Protein AF-A0A1Z3HKE0-F1 (afdb_monomer_lite)

Structure (mmCIF, N/CA/C/O backbone):
data_AF-A0A1Z3HKE0-F1
#
_entry.id   AF-A0A1Z3HKE0-F1
#
loop_
_atom_site.group_PDB
_atom_site.id
_atom_site.type_symbol
_atom_site.label_atom_id
_atom_site.label_alt_id
_atom_site.label_comp_id
_atom_site.label_asym_id
_atom_site.label_entity_id
_atom_site.label_seq_id
_atom_site.pdbx_PDB_ins_code
_atom_site.Cartn_x
_atom_site.Cartn_y
_atom_site.Cartn_z
_atom_site.occupancy
_atom_site.B_iso_or_equiv
_atom_site.auth_seq_id
_atom_site.auth_comp_id
_atom_site.auth_asym_id
_atom_site.auth_atom_id
_atom_site.pdbx_PDB_model_num
ATOM 1 N N . MET A 1 1 ? 51.180 -22.989 -17.695 1.00 31.02 1 MET A N 1
ATOM 2 C CA . MET A 1 1 ? 50.132 -23.386 -16.734 1.00 31.02 1 MET A CA 1
ATOM 3 C C . MET A 1 1 ? 48.818 -22.876 -17.298 1.00 31.02 1 MET A C 1
ATOM 5 O O . MET A 1 1 ? 48.666 -21.674 -17.464 1.00 31.02 1 MET A O 1
ATOM 9 N N . LEU A 1 2 ? 47.999 -23.801 -17.792 1.00 24.09 2 LEU A N 1
ATOM 10 C CA . LEU A 1 2 ? 46.829 -23.549 -18.631 1.00 24.09 2 LEU A CA 1
ATOM 11 C C . LEU A 1 2 ? 45.756 -22.772 -17.859 1.00 24.09 2 LEU A C 1
ATOM 13 O O . LEU A 1 2 ? 45.210 -23.270 -16.879 1.00 24.09 2 LEU A O 1
ATOM 17 N N . ILE A 1 3 ? 45.449 -21.566 -18.330 1.00 25.61 3 ILE A N 1
ATOM 18 C CA . ILE A 1 3 ? 44.221 -20.849 -17.992 1.00 25.61 3 ILE A CA 1
ATOM 19 C C . ILE A 1 3 ? 43.108 -21.586 -18.731 1.00 25.61 3 ILE A C 1
ATOM 21 O O . ILE A 1 3 ? 43.072 -21.556 -19.958 1.00 25.61 3 ILE A O 1
ATOM 25 N N . ALA A 1 4 ? 42.259 -22.303 -17.998 1.00 23.56 4 ALA A N 1
ATOM 26 C CA . ALA A 1 4 ? 41.115 -23.006 -18.560 1.00 23.56 4 ALA A CA 1
ATOM 27 C C . ALA A 1 4 ? 40.155 -22.000 -19.228 1.00 23.56 4 ALA A C 1
ATOM 29 O O . ALA A 1 4 ? 39.580 -21.159 -18.532 1.00 23.56 4 ALA A O 1
ATOM 30 N N . PRO A 1 5 ? 39.950 -22.065 -20.555 1.00 30.67 5 PRO A N 1
ATOM 31 C CA . PRO A 1 5 ? 38.844 -21.393 -21.208 1.00 30.67 5 PRO A CA 1
ATOM 32 C C . PRO A 1 5 ? 37.608 -22.307 -21.141 1.00 30.67 5 PRO A C 1
ATOM 34 O O . PRO A 1 5 ? 37.733 -23.526 -21.102 1.00 30.67 5 PRO A O 1
ATOM 37 N N . HIS A 1 6 ? 36.412 -21.714 -21.186 1.00 30.88 6 HIS A N 1
ATOM 38 C CA . HIS A 1 6 ? 35.095 -22.377 -21.229 1.00 30.88 6 HIS A CA 1
ATOM 39 C C . HIS A 1 6 ? 34.419 -22.705 -19.884 1.00 30.88 6 HIS A C 1
ATOM 41 O O . HIS A 1 6 ? 34.191 -23.855 -19.533 1.00 30.88 6 HIS A O 1
ATOM 47 N N . ARG A 1 7 ? 33.864 -21.672 -19.242 1.00 31.91 7 ARG A N 1
ATOM 48 C CA . ARG A 1 7 ? 32.451 -21.733 -18.822 1.00 31.91 7 ARG A CA 1
ATOM 49 C C . ARG A 1 7 ? 31.618 -20.949 -19.839 1.00 31.91 7 ARG A C 1
ATOM 51 O O . ARG A 1 7 ? 31.180 -19.835 -19.585 1.00 31.91 7 ARG A O 1
ATOM 58 N N . ARG A 1 8 ? 31.503 -21.485 -21.060 1.00 34.47 8 ARG A N 1
ATOM 59 C CA . ARG A 1 8 ? 30.603 -20.946 -22.091 1.00 34.47 8 ARG A CA 1
ATOM 60 C C . ARG A 1 8 ? 29.191 -21.472 -21.822 1.00 34.47 8 ARG A C 1
ATOM 62 O O . ARG A 1 8 ? 29.002 -22.678 -21.788 1.00 34.47 8 ARG A O 1
ATOM 69 N N . CYS A 1 9 ? 28.231 -20.557 -21.691 1.00 39.75 9 CYS A N 1
ATOM 70 C CA . CYS A 1 9 ? 26.866 -20.695 -22.213 1.00 39.75 9 CYS A CA 1
ATOM 71 C C . CYS A 1 9 ? 26.098 -21.998 -21.871 1.00 39.75 9 CYS A C 1
ATOM 73 O O . CYS A 1 9 ? 25.492 -22.595 -22.750 1.00 39.75 9 CYS A O 1
ATOM 75 N N . ALA A 1 10 ? 26.111 -22.439 -20.608 1.00 40.78 10 ALA A N 1
ATOM 76 C CA . ALA A 1 10 ? 25.251 -23.537 -20.130 1.00 40.78 10 ALA A CA 1
ATOM 77 C C . ALA A 1 10 ? 23.983 -23.044 -19.394 1.00 40.78 10 ALA A C 1
ATOM 79 O O . ALA A 1 10 ? 23.158 -23.846 -18.975 1.00 40.78 10 ALA A O 1
ATOM 80 N N . MET A 1 11 ? 23.828 -21.728 -19.205 1.00 45.75 11 MET A N 1
ATOM 81 C CA . MET A 1 11 ? 22.743 -21.148 -18.395 1.00 45.75 11 MET A CA 1
ATOM 82 C C . MET A 1 11 ? 21.491 -20.790 -19.214 1.00 45.75 11 MET A C 1
ATOM 84 O O . MET A 1 11 ? 20.391 -20.784 -18.679 1.00 45.75 11 MET A O 1
ATOM 88 N N . THR A 1 12 ? 21.615 -20.576 -20.528 1.00 52.16 12 THR A N 1
ATOM 89 C CA . THR A 1 12 ? 20.482 -20.286 -21.433 1.00 52.16 12 THR A CA 1
ATOM 90 C C . THR A 1 12 ? 19.677 -21.524 -21.839 1.00 52.16 12 THR A C 1
ATOM 92 O O . THR A 1 12 ? 18.559 -21.391 -22.326 1.00 52.16 12 THR A O 1
ATOM 95 N N . THR A 1 13 ? 20.185 -22.737 -21.603 1.00 58.31 13 THR A N 1
ATOM 96 C CA . THR A 1 13 ? 19.503 -23.993 -21.967 1.00 58.31 13 THR A CA 1
ATOM 97 C C . THR A 1 13 ? 18.255 -24.300 -21.134 1.00 58.31 13 THR A C 1
ATOM 99 O O . THR A 1 13 ? 17.458 -25.135 -21.551 1.00 58.31 13 THR A O 1
ATOM 102 N N . GLN A 1 14 ? 18.064 -23.648 -19.981 1.00 59.56 14 GLN A N 1
ATOM 103 C CA . GLN A 1 14 ? 16.926 -23.914 -19.090 1.00 59.56 14 GLN A CA 1
ATOM 104 C C . GLN A 1 14 ? 15.623 -23.256 -19.568 1.00 59.56 14 GLN A C 1
ATOM 106 O O . GLN A 1 14 ? 14.586 -23.910 -19.600 1.00 59.56 14 GLN A O 1
ATOM 111 N N . LEU A 1 15 ? 15.675 -21.988 -19.995 1.00 61.53 15 LEU A N 1
ATOM 112 C CA . LEU A 1 15 ? 14.505 -21.264 -20.518 1.00 61.53 15 LEU A CA 1
ATOM 113 C C . LEU A 1 15 ? 14.230 -21.534 -21.992 1.00 61.53 15 LEU A C 1
ATOM 115 O O . LEU A 1 15 ? 13.098 -21.381 -22.452 1.00 61.53 15 LEU A O 1
ATOM 119 N N . GLN A 1 16 ? 15.264 -21.925 -22.733 1.00 65.81 16 GLN A N 1
ATOM 120 C CA . GLN A 1 16 ? 15.202 -22.131 -24.171 1.00 65.81 16 GLN A CA 1
ATOM 121 C C . GLN A 1 16 ? 13.961 -22.919 -24.642 1.00 65.81 16 GLN A C 1
ATOM 123 O O . GLN A 1 16 ? 13.309 -22.447 -25.564 1.00 65.81 16 GLN A O 1
ATOM 128 N N . PRO A 1 17 ? 13.582 -24.072 -24.072 1.00 62.88 17 PRO A N 1
ATOM 129 C CA . PRO A 1 17 ? 12.482 -24.899 -24.587 1.00 62.88 17 PRO A CA 1
ATOM 130 C C . PRO A 1 17 ? 11.121 -24.233 -24.394 1.00 62.88 17 PRO A C 1
ATOM 132 O O . PRO A 1 17 ? 10.280 -24.267 -25.289 1.00 62.88 17 PRO A O 1
ATOM 135 N N . ILE A 1 18 ? 10.949 -23.582 -23.240 1.00 64.12 18 ILE A N 1
ATOM 136 C CA . ILE A 1 18 ? 9.752 -22.829 -22.866 1.00 64.12 18 ILE A CA 1
ATOM 137 C C . ILE A 1 18 ? 9.591 -21.657 -23.830 1.00 64.12 18 ILE A C 1
ATOM 139 O O . ILE A 1 18 ? 8.572 -21.527 -24.501 1.00 64.12 18 ILE A O 1
ATOM 143 N N . LEU A 1 19 ? 10.643 -20.849 -23.972 1.00 67.00 19 LEU A N 1
ATOM 144 C CA . LEU A 1 19 ? 10.625 -19.675 -24.833 1.00 67.00 19 LEU A CA 1
ATOM 145 C C . LEU A 1 19 ? 10.541 -20.043 -26.316 1.00 67.00 19 LEU A C 1
ATOM 147 O O . LEU A 1 19 ? 9.820 -19.382 -27.042 1.00 67.00 19 LEU A O 1
ATOM 151 N N . THR A 1 20 ? 11.191 -21.117 -26.775 1.00 65.38 20 THR A N 1
ATOM 152 C CA . THR A 1 20 ? 11.090 -21.573 -28.178 1.00 65.38 20 THR A CA 1
ATOM 153 C C . THR A 1 20 ? 9.650 -21.906 -28.555 1.00 65.38 20 THR A C 1
ATOM 155 O O . THR A 1 20 ? 9.239 -21.651 -29.684 1.00 65.38 20 THR A O 1
ATOM 158 N N . ARG A 1 21 ? 8.885 -22.482 -27.621 1.00 63.38 21 ARG A N 1
ATOM 159 C CA . ARG A 1 21 ? 7.498 -22.876 -27.863 1.00 63.38 21 ARG A CA 1
ATOM 160 C C . ARG A 1 21 ? 6.508 -21.731 -27.647 1.00 63.38 21 ARG A C 1
ATOM 162 O O . ARG A 1 21 ? 5.595 -21.582 -28.452 1.00 63.38 21 ARG A O 1
ATOM 169 N N . LEU A 1 22 ? 6.698 -20.920 -26.604 1.00 59.00 22 LEU A N 1
ATOM 170 C CA . LEU A 1 22 ? 5.860 -19.745 -26.330 1.00 59.00 22 LEU A CA 1
ATOM 171 C C . LEU A 1 22 ? 6.023 -18.667 -27.404 1.00 59.00 22 LEU A C 1
ATOM 173 O O . LEU A 1 22 ? 5.050 -18.061 -27.844 1.00 59.00 22 LEU A O 1
ATOM 177 N N . LEU A 1 23 ? 7.255 -18.438 -27.848 1.00 60.69 23 LEU A N 1
ATOM 178 C CA . LEU A 1 23 ? 7.573 -17.469 -28.882 1.00 60.69 23 LEU A CA 1
ATOM 179 C C . LEU A 1 23 ? 7.402 -18.117 -30.252 1.00 60.69 23 LEU A C 1
ATOM 181 O O . LEU A 1 23 ? 8.405 -18.194 -30.941 1.00 60.69 23 LEU A O 1
ATOM 185 N N . GLN A 1 24 ? 6.212 -18.596 -30.656 1.00 56.53 24 GLN A N 1
ATOM 186 C CA . GLN A 1 24 ? 5.960 -19.048 -32.043 1.00 56.53 24 GLN A CA 1
ATOM 187 C C . GLN A 1 24 ? 6.751 -18.158 -33.013 1.00 56.53 24 GLN A C 1
ATOM 189 O O . GLN A 1 24 ? 6.438 -16.976 -33.116 1.00 56.53 24 GLN A O 1
ATOM 194 N N . THR A 1 25 ? 7.853 -18.678 -33.574 1.00 51.97 25 THR A N 1
ATOM 195 C CA . THR A 1 25 ? 9.092 -17.897 -33.787 1.00 51.97 25 THR A CA 1
ATOM 196 C C . THR A 1 25 ? 8.797 -16.524 -34.377 1.00 51.97 25 THR A C 1
ATOM 198 O O . THR A 1 25 ? 8.541 -16.449 -35.582 1.00 51.97 25 THR A O 1
ATOM 201 N N . PRO A 1 26 ? 8.797 -15.434 -33.580 1.00 52.50 26 PRO A N 1
ATOM 202 C CA . PRO A 1 26 ? 8.508 -14.137 -34.143 1.00 52.50 26 PRO A CA 1
ATOM 203 C C . PRO A 1 26 ? 9.667 -13.867 -35.100 1.00 52.50 26 PRO A C 1
ATOM 205 O O . PRO A 1 26 ? 10.833 -13.837 -34.696 1.00 52.50 26 PRO A O 1
ATOM 208 N N . GLN A 1 27 ? 9.371 -13.734 -36.392 1.00 61.69 27 GLN A N 1
ATOM 209 C CA . GLN A 1 27 ? 10.396 -13.468 -37.390 1.00 61.69 27 GLN A CA 1
ATOM 210 C C . GLN A 1 27 ? 10.777 -11.998 -37.315 1.00 61.69 27 GLN A C 1
ATOM 212 O O . GLN A 1 27 ? 9.933 -11.129 -37.526 1.00 61.69 27 GLN A O 1
ATOM 217 N N . LEU A 1 28 ? 12.034 -11.697 -36.981 1.00 61.72 28 LEU A N 1
ATOM 218 C CA . LEU A 1 28 ? 12.553 -10.347 -37.161 1.00 61.72 28 LEU A CA 1
ATOM 219 C C . LEU A 1 28 ? 12.385 -10.012 -38.644 1.00 61.72 28 LEU A C 1
ATOM 221 O O . LEU A 1 28 ? 12.807 -10.797 -39.503 1.00 61.72 28 LEU A O 1
ATOM 225 N N . SER A 1 29 ? 11.743 -8.879 -38.938 1.00 62.69 29 SER A N 1
ATOM 226 C CA . SER A 1 29 ? 11.529 -8.428 -40.314 1.00 62.69 29 SER A CA 1
ATOM 227 C C . SER A 1 29 ? 12.864 -8.382 -41.059 1.00 62.69 29 SER A C 1
ATOM 229 O O . SER A 1 29 ? 13.923 -8.182 -40.458 1.00 62.69 29 SER A O 1
ATOM 231 N N . THR A 1 30 ? 12.841 -8.615 -42.372 1.00 58.34 30 THR A N 1
ATOM 232 C CA . THR A 1 30 ? 14.040 -8.872 -43.187 1.00 58.34 30 THR A CA 1
ATOM 233 C C . THR A 1 30 ? 15.051 -7.728 -43.217 1.00 58.34 30 THR A C 1
ATOM 235 O O . THR A 1 30 ? 16.219 -8.004 -43.491 1.00 58.34 30 THR A O 1
ATOM 238 N N . ALA A 1 31 ? 14.690 -6.517 -42.788 1.00 54.72 31 ALA A N 1
ATOM 239 C CA . ALA A 1 31 ? 15.617 -5.413 -42.568 1.00 54.72 31 ALA A CA 1
ATOM 240 C C . ALA A 1 31 ? 15.466 -4.851 -41.140 1.00 54.72 31 ALA A C 1
ATOM 242 O O . ALA A 1 31 ? 14.364 -4.438 -40.779 1.00 54.72 31 ALA A O 1
ATOM 243 N N . PRO A 1 32 ? 16.542 -4.805 -40.329 1.00 52.41 32 PRO A N 1
ATOM 244 C CA . PRO A 1 32 ? 16.552 -4.048 -39.086 1.00 52.41 32 PRO A CA 1
ATOM 245 C C . PRO A 1 32 ? 16.603 -2.555 -39.430 1.00 52.41 32 PRO A C 1
ATOM 247 O O . PRO A 1 32 ? 17.659 -1.933 -39.410 1.00 52.41 32 PRO A O 1
ATOM 250 N N . ASP A 1 33 ? 15.471 -1.988 -39.832 1.00 60.75 33 ASP A N 1
ATOM 251 C CA . ASP A 1 33 ? 15.365 -0.551 -40.047 1.00 60.75 33 ASP A CA 1
ATOM 252 C C . ASP A 1 33 ? 14.976 0.110 -38.723 1.00 60.75 33 ASP A C 1
ATOM 254 O O . ASP A 1 33 ? 13.799 0.212 -38.371 1.00 60.75 33 ASP A O 1
ATOM 258 N N . LEU A 1 34 ? 15.991 0.537 -37.968 1.00 63.19 34 LEU A N 1
ATOM 259 C CA . LEU A 1 34 ? 15.812 1.354 -36.765 1.00 63.19 34 LEU A CA 1
ATOM 260 C C . LEU A 1 34 ? 15.188 2.731 -37.090 1.00 63.19 34 LEU A C 1
ATOM 262 O O . LEU A 1 34 ? 14.857 3.472 -36.175 1.00 63.19 34 LEU A O 1
ATOM 266 N N . GLY A 1 35 ? 14.997 3.085 -38.367 1.00 58.84 35 GLY A N 1
ATOM 267 C CA . GLY A 1 35 ? 14.377 4.336 -38.805 1.00 58.84 35 GLY A CA 1
ATOM 268 C C . GLY A 1 35 ? 12.843 4.364 -38.798 1.00 58.84 35 GLY A C 1
ATOM 269 O O . GLY A 1 35 ? 12.272 5.387 -39.167 1.00 58.84 35 GLY A O 1
ATOM 270 N N . LYS A 1 36 ? 12.150 3.282 -38.406 1.00 61.50 36 LYS A N 1
ATOM 271 C CA . LYS A 1 36 ? 10.672 3.208 -38.396 1.00 61.50 36 LYS A CA 1
ATOM 272 C C . LYS A 1 36 ? 10.090 3.096 -36.984 1.00 61.50 36 LYS A C 1
ATOM 274 O O . LYS A 1 36 ? 10.724 2.548 -36.089 1.00 61.50 36 LYS A O 1
ATOM 279 N N . GLU A 1 37 ? 8.820 3.488 -36.831 1.00 62.97 37 GLU A N 1
ATOM 280 C CA . GLU A 1 37 ? 7.996 3.362 -35.604 1.00 62.97 37 GLU A CA 1
ATOM 281 C C . GLU A 1 37 ? 7.963 1.942 -34.991 1.00 62.97 37 GLU A C 1
ATOM 283 O O . GLU A 1 37 ? 7.581 1.759 -33.841 1.00 62.97 37 GLU A O 1
ATOM 288 N N . GLN A 1 38 ? 8.398 0.920 -35.734 1.00 72.56 38 GLN A N 1
ATOM 289 C CA . GLN A 1 38 ? 8.433 -0.485 -35.309 1.00 72.56 38 GLN A CA 1
ATOM 290 C C . GLN A 1 38 ? 9.719 -0.881 -34.557 1.00 72.56 38 GLN A C 1
ATOM 292 O O . GLN A 1 38 ? 9.862 -2.038 -34.145 1.00 72.56 38 GLN A O 1
ATOM 297 N N . ALA A 1 39 ? 10.671 0.041 -34.376 1.00 80.81 39 ALA A N 1
ATOM 298 C CA . ALA A 1 39 ? 11.942 -0.241 -33.711 1.00 80.81 39 ALA A CA 1
ATOM 299 C C . ALA A 1 39 ? 11.781 -0.770 -32.265 1.00 80.81 39 ALA A C 1
ATOM 301 O O . ALA A 1 39 ? 12.409 -1.787 -31.961 1.00 80.81 39 ALA A O 1
ATOM 302 N N . PRO A 1 40 ? 10.905 -0.221 -31.393 1.00 85.44 40 PRO A N 1
ATOM 303 C CA . PRO A 1 40 ? 10.702 -0.772 -30.048 1.00 85.44 40 PRO A CA 1
ATOM 304 C C . PRO A 1 40 ? 10.207 -2.225 -30.057 1.00 85.44 40 PRO A C 1
ATOM 306 O O . PRO A 1 40 ? 10.726 -3.063 -29.322 1.00 85.44 40 PRO A O 1
ATOM 309 N N . ALA A 1 41 ? 9.262 -2.554 -30.943 1.00 84.50 41 ALA A N 1
ATOM 310 C CA . ALA A 1 41 ? 8.757 -3.918 -31.097 1.00 84.50 41 ALA A CA 1
ATOM 311 C C . ALA A 1 41 ? 9.862 -4.883 -31.561 1.00 84.50 41 ALA A C 1
ATOM 313 O O . ALA A 1 41 ? 9.985 -5.989 -31.035 1.00 84.50 41 ALA A O 1
ATOM 314 N N . SER A 1 42 ? 10.712 -4.434 -32.490 1.00 87.75 42 SER A N 1
ATOM 315 C CA . SER A 1 42 ? 11.848 -5.217 -32.993 1.00 87.75 42 SER A CA 1
ATOM 316 C C . SER A 1 42 ? 12.905 -5.465 -31.910 1.00 87.75 42 SER A C 1
ATOM 318 O O . SER A 1 42 ? 13.482 -6.550 -31.846 1.00 87.75 42 SER A O 1
ATOM 320 N N . LEU A 1 43 ? 13.145 -4.490 -31.025 1.00 90.56 43 LEU A N 1
ATOM 321 C CA . LEU A 1 43 ? 14.064 -4.637 -29.892 1.00 90.56 43 LEU A CA 1
ATOM 322 C C . LEU A 1 43 ? 13.504 -5.571 -28.816 1.00 90.56 43 LEU A C 1
ATOM 324 O O . LEU A 1 43 ? 14.238 -6.425 -28.320 1.00 90.56 43 LEU A O 1
ATOM 328 N N . ASN A 1 44 ? 12.203 -5.486 -28.524 1.00 90.31 44 ASN A N 1
ATOM 329 C CA . ASN A 1 44 ? 11.528 -6.433 -27.636 1.00 90.31 44 ASN A CA 1
ATOM 330 C C . ASN A 1 44 ? 11.626 -7.870 -28.172 1.00 90.31 44 ASN A C 1
ATOM 332 O O . ASN A 1 44 ? 11.950 -8.811 -27.452 1.00 90.31 44 ASN A O 1
ATOM 336 N N . GLN A 1 45 ? 11.414 -8.040 -29.474 1.00 87.69 45 GLN A N 1
ATOM 337 C CA . GLN A 1 45 ? 11.543 -9.327 -30.142 1.00 87.69 45 GLN A CA 1
ATOM 338 C C . GLN A 1 45 ? 12.981 -9.861 -30.110 1.00 87.69 45 GLN A C 1
ATOM 340 O O . GLN A 1 45 ? 13.197 -11.038 -29.818 1.00 87.69 45 GLN A O 1
ATOM 345 N N . ALA A 1 46 ? 13.973 -9.003 -30.366 1.00 90.88 46 ALA A N 1
ATOM 346 C CA . ALA A 1 46 ? 15.380 -9.368 -30.254 1.00 90.88 46 ALA A CA 1
ATOM 347 C C . ALA A 1 46 ? 15.736 -9.822 -28.833 1.00 90.88 46 ALA A C 1
ATOM 349 O O . ALA A 1 46 ? 16.390 -10.849 -28.661 1.00 90.88 46 ALA A O 1
ATOM 350 N N . PHE A 1 47 ? 15.256 -9.108 -27.815 1.00 92.12 47 PHE A N 1
ATOM 351 C CA . PHE A 1 47 ? 15.419 -9.485 -26.415 1.00 92.12 47 PHE A CA 1
ATOM 352 C C . PHE A 1 47 ? 14.870 -10.892 -26.123 1.00 92.12 47 PHE A C 1
ATOM 354 O O . PHE A 1 47 ? 15.586 -11.724 -25.566 1.00 92.12 47 PHE A O 1
ATOM 361 N N . LEU A 1 48 ? 13.651 -11.200 -26.575 1.00 88.19 48 LEU A N 1
ATOM 362 C CA . LEU A 1 48 ? 13.028 -12.517 -26.394 1.00 88.19 48 LEU A CA 1
ATOM 363 C C . LEU A 1 48 ? 13.796 -13.641 -27.116 1.00 88.19 48 LEU A C 1
ATOM 365 O O . LEU A 1 48 ? 14.016 -14.708 -26.540 1.00 88.19 48 LEU A O 1
ATOM 369 N N . ILE A 1 49 ? 14.273 -13.394 -28.342 1.00 86.75 49 ILE A N 1
ATOM 370 C CA . ILE A 1 49 ? 15.116 -14.343 -29.093 1.00 86.75 49 ILE A CA 1
ATOM 371 C C . ILE A 1 49 ? 16.429 -14.618 -28.345 1.00 86.75 49 ILE A C 1
ATOM 373 O O . ILE A 1 49 ? 16.875 -15.763 -28.271 1.00 86.75 49 ILE A O 1
ATOM 377 N N . LEU A 1 50 ? 17.054 -13.585 -27.773 1.00 90.75 50 LEU A N 1
ATOM 378 C CA . LEU A 1 50 ? 18.299 -13.736 -27.018 1.00 90.75 50 LEU A CA 1
ATOM 379 C C . LEU A 1 50 ? 18.097 -14.474 -25.694 1.00 90.75 50 LEU A C 1
ATOM 381 O O . LEU A 1 50 ? 18.947 -15.290 -25.332 1.00 90.75 50 LEU A O 1
ATOM 385 N N . LEU A 1 51 ? 16.974 -14.245 -25.007 1.00 86.06 51 LEU A N 1
ATOM 386 C CA . LEU A 1 51 ? 16.585 -15.025 -23.829 1.00 86.06 51 LEU A CA 1
ATOM 387 C C . LEU A 1 51 ? 16.394 -16.508 -24.160 1.00 86.06 51 LEU A C 1
ATOM 389 O O . LEU A 1 51 ? 16.804 -17.370 -23.384 1.00 86.06 51 LEU A O 1
ATOM 393 N N . ALA A 1 52 ? 15.829 -16.810 -25.331 1.00 80.19 52 ALA A N 1
ATOM 394 C CA . ALA A 1 52 ? 15.637 -18.176 -25.806 1.00 80.19 52 ALA A CA 1
ATOM 395 C C . ALA A 1 52 ? 16.949 -18.881 -26.215 1.00 80.19 52 ALA A C 1
ATOM 397 O O . ALA A 1 52 ? 16.947 -20.089 -26.444 1.00 80.19 52 ALA A O 1
ATOM 398 N N . GLY A 1 53 ? 18.077 -18.165 -26.264 1.00 82.56 53 GLY A N 1
ATOM 399 C CA . GLY A 1 53 ? 19.417 -18.744 -26.343 1.00 82.56 53 GLY A CA 1
ATOM 400 C C . GLY A 1 53 ? 19.980 -18.966 -27.758 1.00 82.56 53 GLY A C 1
ATOM 401 O O . GLY A 1 53 ? 19.296 -18.790 -28.766 1.00 82.56 53 GLY A O 1
ATOM 402 N N . PRO A 1 54 ? 21.264 -19.370 -27.855 1.00 86.00 54 PRO A N 1
ATOM 403 C CA . PRO A 1 54 ? 22.046 -19.362 -29.098 1.00 86.00 54 PRO A CA 1
ATOM 404 C C . PRO A 1 54 ? 21.595 -20.354 -30.173 1.00 86.00 54 PRO A C 1
ATOM 406 O O . PRO A 1 54 ? 22.068 -20.276 -31.302 1.00 86.00 54 PRO A O 1
ATOM 409 N N . GLN A 1 55 ? 20.708 -21.291 -29.840 1.00 80.69 55 GLN A N 1
ATOM 410 C CA . GLN A 1 55 ? 20.168 -22.257 -30.799 1.00 80.69 55 GLN A CA 1
ATOM 411 C C . GLN A 1 55 ? 19.012 -21.675 -31.632 1.00 80.69 55 GLN A C 1
ATOM 413 O O . GLN A 1 55 ? 18.576 -22.315 -32.586 1.00 80.69 55 GLN A O 1
ATOM 418 N N . GLN A 1 56 ? 18.521 -20.472 -31.304 1.00 81.69 56 GLN A N 1
ATOM 419 C CA . GLN A 1 56 ? 17.508 -19.803 -32.116 1.00 81.69 56 GLN A CA 1
ATOM 420 C C . GLN A 1 56 ? 18.068 -19.414 -33.492 1.00 81.69 56 GLN A C 1
ATOM 422 O O . GLN A 1 56 ? 19.130 -18.786 -33.551 1.00 81.69 56 GLN A O 1
ATOM 427 N N . PRO A 1 57 ? 17.334 -19.660 -34.598 1.00 84.81 57 PRO A N 1
ATOM 428 C CA . PRO A 1 57 ? 17.791 -19.316 -35.949 1.00 84.81 57 PRO A CA 1
ATOM 429 C C . PRO A 1 57 ? 18.186 -17.843 -36.124 1.00 84.81 57 PRO A C 1
ATOM 431 O O . PRO A 1 57 ? 19.046 -17.517 -36.936 1.00 84.81 57 PRO A O 1
ATOM 434 N N . GLN A 1 58 ? 17.564 -16.944 -35.355 1.00 88.19 58 GLN A N 1
ATOM 435 C CA . GLN A 1 58 ? 17.776 -15.499 -35.442 1.00 88.19 58 GLN A CA 1
ATOM 436 C C . GLN A 1 58 ? 18.654 -14.933 -34.316 1.00 88.19 58 GLN A C 1
ATOM 438 O O . GLN A 1 58 ? 18.745 -13.716 -34.184 1.00 88.19 58 GLN A O 1
ATOM 443 N N . PHE A 1 59 ? 19.322 -15.774 -33.517 1.00 89.25 59 PHE A N 1
ATOM 444 C CA . PHE A 1 59 ? 20.085 -15.323 -32.348 1.00 89.25 59 PHE A CA 1
ATOM 445 C C . PHE A 1 59 ? 21.157 -14.280 -32.688 1.00 89.25 59 PHE A C 1
ATOM 447 O O . PHE A 1 59 ? 21.200 -13.216 -32.076 1.00 89.25 59 PHE A O 1
ATOM 454 N N . THR A 1 60 ? 21.998 -14.554 -33.691 1.00 92.06 60 THR A N 1
ATOM 455 C CA . THR A 1 60 ? 23.052 -13.618 -34.121 1.00 92.06 60 THR A CA 1
ATOM 456 C C . THR A 1 60 ? 22.450 -12.296 -34.587 1.00 92.06 60 THR A C 1
ATOM 458 O O . THR A 1 60 ? 22.876 -11.239 -34.145 1.00 92.06 60 THR A O 1
ATOM 461 N N . ARG A 1 61 ? 21.376 -12.353 -35.380 1.00 90.00 61 ARG A N 1
ATOM 462 C CA . ARG A 1 61 ? 20.673 -11.163 -35.872 1.00 90.00 61 ARG A CA 1
ATOM 463 C C . ARG A 1 61 ? 20.069 -10.330 -34.739 1.00 90.00 61 ARG A C 1
ATOM 465 O O . ARG A 1 61 ? 20.163 -9.110 -34.766 1.00 90.00 61 ARG A O 1
ATOM 472 N N . ALA A 1 62 ? 19.442 -10.976 -33.760 1.00 91.50 62 ALA A N 1
ATOM 473 C CA . ALA A 1 62 ? 18.886 -10.312 -32.586 1.00 91.50 62 ALA A CA 1
ATOM 474 C C . ALA A 1 62 ? 19.984 -9.634 -31.752 1.00 91.50 62 ALA A C 1
ATOM 476 O O . ALA A 1 62 ? 19.810 -8.509 -31.283 1.00 91.50 62 ALA A O 1
ATOM 477 N N . LYS A 1 63 ? 21.137 -10.300 -31.615 1.00 93.12 63 LYS A N 1
ATOM 478 C CA . LYS A 1 63 ? 22.314 -9.750 -30.939 1.00 93.12 63 LYS A CA 1
ATOM 479 C C . LYS A 1 63 ? 22.832 -8.505 -31.653 1.00 93.12 63 LYS A C 1
ATOM 481 O O . LYS A 1 63 ? 23.058 -7.491 -30.999 1.00 93.12 63 LYS A O 1
ATOM 486 N N . ASP A 1 64 ? 22.983 -8.588 -32.971 1.00 92.25 64 ASP A N 1
ATOM 487 C CA . ASP A 1 64 ? 23.472 -7.485 -33.795 1.00 92.25 64 ASP A CA 1
ATOM 488 C C . ASP A 1 64 ? 22.494 -6.306 -33.758 1.00 92.25 64 ASP A C 1
ATOM 490 O O . ASP A 1 64 ? 22.919 -5.175 -33.566 1.00 92.25 64 ASP A O 1
ATOM 494 N N . LEU A 1 65 ? 21.181 -6.562 -33.818 1.00 91.38 65 LEU A N 1
ATOM 495 C CA . LEU A 1 65 ? 20.154 -5.522 -33.704 1.00 91.38 65 LEU A CA 1
ATOM 496 C C . LEU A 1 65 ? 20.239 -4.758 -32.373 1.00 91.38 65 LEU A C 1
ATOM 498 O O . LEU A 1 65 ? 20.207 -3.529 -32.385 1.00 91.38 65 LEU A O 1
ATOM 502 N N . LEU A 1 66 ? 20.375 -5.449 -31.234 1.00 92.06 66 LEU A N 1
ATOM 503 C CA . LEU A 1 66 ? 20.556 -4.766 -29.945 1.00 92.06 66 LEU A CA 1
ATOM 504 C C . LEU A 1 66 ? 21.880 -3.995 -29.878 1.00 92.06 66 LEU A C 1
ATOM 506 O O . LEU A 1 66 ? 21.910 -2.916 -29.293 1.00 92.06 66 LEU A O 1
ATOM 510 N N . ALA A 1 67 ? 22.959 -4.522 -30.464 1.00 92.00 67 ALA A N 1
ATOM 511 C CA . ALA A 1 67 ? 24.244 -3.825 -30.514 1.00 92.00 67 ALA A CA 1
ATOM 512 C C . ALA A 1 67 ? 24.159 -2.548 -31.368 1.00 92.00 67 ALA A C 1
ATOM 514 O O . ALA A 1 67 ? 24.540 -1.477 -30.909 1.00 92.00 67 ALA A O 1
ATOM 515 N N . THR A 1 68 ? 23.568 -2.623 -32.563 1.00 91.00 68 THR A N 1
ATOM 516 C CA . THR A 1 68 ? 23.346 -1.454 -33.426 1.00 91.00 68 THR A CA 1
ATOM 517 C C . THR A 1 68 ? 22.410 -0.437 -32.772 1.00 91.00 68 THR A C 1
ATOM 519 O O . THR A 1 68 ? 22.655 0.765 -32.841 1.00 91.00 68 THR A O 1
ATOM 522 N N . ALA A 1 69 ? 21.351 -0.885 -32.094 1.00 91.38 69 ALA A N 1
ATOM 523 C CA . ALA A 1 69 ? 20.445 0.014 -31.383 1.00 91.38 69 ALA A CA 1
ATOM 524 C C . ALA A 1 69 ? 21.119 0.733 -30.209 1.00 91.38 69 ALA A C 1
ATOM 526 O O . ALA A 1 69 ? 20.746 1.859 -29.899 1.00 91.38 69 ALA A O 1
ATOM 527 N N . GLN A 1 70 ? 22.137 0.125 -29.597 1.00 90.75 70 GLN A N 1
ATOM 528 C CA . GLN A 1 70 ? 22.944 0.758 -28.556 1.00 90.75 70 GLN A CA 1
ATOM 529 C C . GLN A 1 70 ? 23.790 1.928 -29.087 1.00 90.75 70 GLN A C 1
ATOM 531 O O . GLN A 1 70 ? 24.051 2.875 -28.348 1.00 90.75 70 GLN A O 1
ATOM 536 N N . GLU A 1 71 ? 24.200 1.874 -30.356 1.00 90.50 71 GLU A N 1
ATOM 537 C CA . GLU A 1 71 ? 24.938 2.944 -31.043 1.00 90.50 71 GLU A CA 1
ATOM 538 C C . GLU A 1 71 ? 24.010 4.040 -31.598 1.00 90.50 71 GLU A C 1
ATOM 540 O O . GLU A 1 71 ? 24.457 5.140 -31.924 1.00 90.50 71 GLU A O 1
ATOM 545 N N . ASN A 1 72 ? 22.706 3.770 -31.687 1.00 88.12 72 ASN A N 1
ATOM 546 C CA . ASN A 1 72 ? 21.710 4.729 -32.142 1.00 88.12 72 ASN A CA 1
ATOM 547 C C . ASN A 1 72 ? 21.239 5.617 -30.979 1.00 88.12 72 ASN A C 1
ATOM 549 O O . ASN A 1 72 ? 20.606 5.132 -30.046 1.00 88.12 72 ASN A O 1
ATOM 553 N N . ALA A 1 73 ? 21.471 6.930 -31.067 1.00 87.94 73 ALA A N 1
ATOM 554 C CA . ALA A 1 73 ? 21.122 7.885 -30.010 1.00 87.94 73 ALA A CA 1
ATOM 555 C C . ALA A 1 73 ? 19.648 7.821 -29.558 1.00 87.94 73 ALA A C 1
ATOM 557 O O . ALA A 1 73 ? 19.372 8.020 -28.380 1.00 87.94 73 ALA A O 1
ATOM 558 N N . GLN A 1 74 ? 18.715 7.504 -30.463 1.00 89.25 74 GLN A N 1
ATOM 559 C CA . GLN A 1 74 ? 17.286 7.411 -30.156 1.00 89.25 74 GLN A CA 1
ATOM 560 C C . GLN A 1 74 ? 16.925 6.150 -29.355 1.00 89.25 74 GLN A C 1
ATOM 562 O O . GLN A 1 74 ? 16.020 6.194 -28.528 1.00 89.25 74 GLN A O 1
ATOM 567 N N . TYR A 1 75 ? 17.613 5.026 -29.585 1.00 90.12 75 TYR A N 1
ATOM 568 C CA . TYR A 1 75 ? 17.263 3.726 -28.989 1.00 90.12 75 TYR A CA 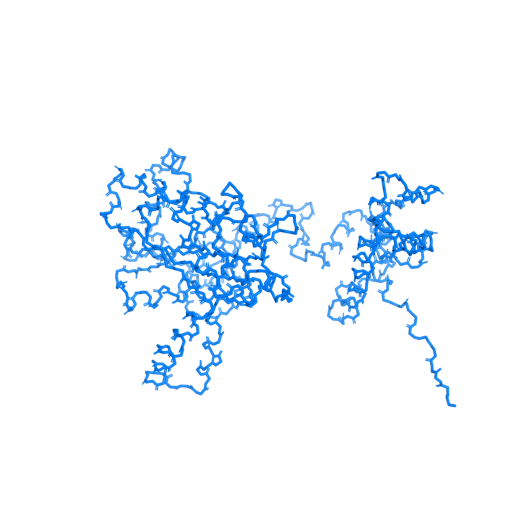1
ATOM 569 C C . TYR A 1 75 ? 18.315 3.178 -28.021 1.00 90.12 75 TYR A C 1
ATOM 571 O O . TYR A 1 75 ? 18.117 2.102 -27.451 1.00 90.12 75 TYR A O 1
ATOM 579 N N . ALA A 1 76 ? 19.406 3.913 -27.795 1.00 90.69 76 ALA A N 1
ATOM 580 C CA . ALA A 1 76 ? 20.530 3.468 -26.981 1.00 90.69 76 ALA A CA 1
ATOM 581 C C . ALA A 1 76 ? 20.122 3.092 -25.553 1.00 90.69 76 ALA A C 1
ATOM 583 O O . ALA A 1 76 ? 20.627 2.119 -24.991 1.00 90.69 76 ALA A O 1
ATOM 584 N N . GLU A 1 77 ? 19.199 3.851 -24.962 1.00 89.50 77 GLU A N 1
ATOM 585 C CA . GLU A 1 77 ? 18.698 3.586 -23.616 1.00 89.50 77 GLU A CA 1
ATOM 586 C C . GLU A 1 77 ? 17.848 2.314 -23.558 1.00 89.50 77 GLU A C 1
ATOM 588 O O . GLU A 1 77 ? 18.112 1.445 -22.728 1.00 89.50 77 GLU A O 1
ATOM 593 N N . LEU A 1 78 ? 16.904 2.148 -24.489 1.00 91.12 78 LEU A N 1
ATOM 594 C CA . LEU A 1 78 ? 16.065 0.951 -24.578 1.00 91.12 78 LEU A CA 1
ATOM 595 C C . LEU A 1 78 ? 16.902 -0.310 -24.854 1.00 91.12 78 LEU A C 1
ATOM 597 O O . LEU A 1 78 ? 16.691 -1.356 -24.239 1.00 91.12 78 LEU A O 1
ATOM 601 N N . ALA A 1 79 ? 17.903 -0.215 -25.732 1.00 93.06 79 ALA A N 1
ATOM 602 C CA . ALA A 1 79 ? 18.837 -1.307 -25.990 1.00 93.06 79 ALA A CA 1
ATOM 603 C C . ALA A 1 79 ? 19.649 -1.672 -24.735 1.00 93.06 79 ALA A C 1
ATOM 605 O O . ALA A 1 79 ? 19.791 -2.854 -24.408 1.00 93.06 79 ALA A O 1
ATOM 606 N N . ARG A 1 80 ? 20.135 -0.667 -23.990 1.00 93.38 80 ARG A N 1
ATOM 607 C CA . ARG A 1 80 ? 20.847 -0.866 -22.719 1.00 93.38 80 ARG A CA 1
ATOM 608 C C . ARG A 1 80 ? 19.949 -1.514 -21.668 1.00 93.38 80 ARG A C 1
ATOM 610 O O . ARG A 1 80 ? 20.404 -2.427 -20.982 1.00 93.38 80 ARG A O 1
ATOM 617 N N . PHE A 1 81 ? 18.690 -1.091 -21.571 1.00 93.62 81 PHE A N 1
ATOM 618 C CA . PHE A 1 81 ? 17.691 -1.699 -20.694 1.00 93.62 81 PHE A CA 1
ATOM 619 C C . PHE A 1 81 ? 17.543 -3.201 -20.981 1.00 93.62 81 PHE A C 1
ATOM 621 O O . PHE A 1 81 ? 17.713 -4.019 -20.075 1.00 93.62 81 PHE A O 1
ATOM 628 N N . TYR A 1 82 ? 17.341 -3.588 -22.245 1.00 94.94 82 TYR A N 1
ATOM 629 C CA . TYR A 1 82 ? 17.226 -5.001 -22.616 1.00 94.94 82 TYR A CA 1
ATOM 630 C C . TYR A 1 82 ? 18.505 -5.800 -22.344 1.00 94.94 82 TYR A C 1
ATOM 632 O O . TYR A 1 82 ? 18.431 -6.916 -21.831 1.00 94.94 82 TYR A O 1
ATOM 640 N N . GLN A 1 83 ? 19.687 -5.245 -22.624 1.00 92.50 83 GLN A N 1
ATOM 641 C CA . GLN A 1 83 ? 20.958 -5.909 -22.315 1.00 92.50 83 GLN A CA 1
ATOM 642 C C . GLN A 1 83 ? 21.151 -6.138 -20.811 1.00 92.50 83 GLN A C 1
ATOM 644 O O . GLN A 1 83 ? 21.560 -7.225 -20.398 1.00 92.50 83 GLN A O 1
ATOM 649 N N . GLN A 1 84 ? 20.823 -5.141 -19.987 1.00 93.31 84 GLN A N 1
ATOM 650 C CA . GLN A 1 84 ? 20.855 -5.282 -18.533 1.00 93.31 84 GLN A CA 1
ATOM 651 C C . GLN A 1 84 ? 19.849 -6.335 -18.059 1.00 93.31 84 GLN A C 1
ATOM 653 O O . GLN A 1 84 ? 20.186 -7.150 -17.202 1.00 93.31 84 GLN A O 1
ATOM 658 N N . GLY A 1 85 ? 18.651 -6.369 -18.649 1.00 93.12 85 GLY A N 1
ATOM 659 C CA . GLY A 1 85 ? 17.655 -7.411 -18.405 1.00 93.12 85 GLY A CA 1
ATOM 660 C C . GLY A 1 85 ? 18.194 -8.814 -18.697 1.00 93.12 85 GLY A C 1
ATOM 661 O O . GLY A 1 85 ? 18.109 -9.689 -17.837 1.00 93.12 85 GLY A O 1
ATOM 662 N N . LEU A 1 86 ? 18.833 -9.017 -19.858 1.00 91.44 86 LEU A N 1
ATOM 663 C CA . LEU A 1 86 ? 19.456 -10.297 -20.228 1.00 91.44 86 LEU A CA 1
ATOM 664 C C . LEU A 1 86 ? 20.497 -10.732 -19.193 1.00 91.44 86 LEU A C 1
ATOM 666 O O . LEU A 1 86 ? 20.494 -11.884 -18.761 1.00 91.44 86 LEU A O 1
ATOM 670 N N . GLN A 1 87 ? 21.372 -9.815 -18.775 1.00 90.75 87 GLN A N 1
ATOM 671 C CA . GLN A 1 87 ? 22.412 -10.103 -17.790 1.00 90.75 87 GLN A CA 1
ATOM 672 C C . GLN A 1 87 ? 21.824 -10.449 -16.415 1.00 90.75 87 GLN A C 1
ATOM 674 O O . GLN A 1 87 ? 22.294 -11.384 -15.763 1.00 90.75 87 GLN A O 1
ATOM 679 N N . ARG A 1 88 ? 20.800 -9.713 -15.968 1.00 89.94 88 ARG A N 1
ATOM 680 C CA . ARG A 1 88 ? 20.126 -9.959 -14.685 1.00 89.94 88 ARG A CA 1
ATOM 681 C C . ARG A 1 88 ? 19.437 -11.318 -14.677 1.00 89.94 88 ARG A C 1
ATOM 683 O O . ARG A 1 88 ? 19.704 -12.100 -13.774 1.00 89.94 88 ARG A O 1
ATOM 690 N N . ILE A 1 89 ? 18.668 -11.636 -15.718 1.00 87.19 89 ILE A N 1
ATOM 691 C CA . ILE A 1 89 ? 17.993 -12.936 -15.851 1.00 87.19 89 ILE A CA 1
ATOM 692 C C . ILE A 1 89 ? 19.017 -14.076 -15.882 1.00 87.19 89 ILE A C 1
ATOM 694 O O . ILE A 1 89 ? 18.849 -15.077 -15.197 1.00 87.19 89 ILE A O 1
ATOM 698 N N . GLN A 1 90 ? 20.122 -13.928 -16.619 1.00 83.94 90 GLN A N 1
ATOM 699 C CA . GLN A 1 90 ? 21.190 -14.937 -16.625 1.00 83.94 90 GLN A CA 1
ATOM 700 C C . GLN A 1 90 ? 21.835 -15.125 -15.249 1.00 83.94 90 GLN A C 1
ATOM 702 O O . GLN A 1 90 ? 22.173 -16.248 -14.884 1.00 83.94 90 GLN A O 1
ATOM 707 N N . THR A 1 91 ? 22.010 -14.038 -14.498 1.00 86.50 91 THR A N 1
ATOM 708 C CA . THR A 1 91 ? 22.543 -14.084 -13.130 1.00 86.50 91 THR A CA 1
ATOM 709 C C . THR A 1 91 ? 21.562 -14.778 -12.188 1.00 86.50 91 THR A C 1
ATOM 711 O O . THR A 1 91 ? 21.977 -15.587 -11.368 1.00 86.50 91 THR A O 1
ATOM 714 N N . GLU A 1 92 ? 20.266 -14.513 -12.332 1.00 84.50 92 GLU A N 1
ATOM 715 C CA . GLU A 1 92 ? 19.216 -15.133 -11.525 1.00 84.50 92 GLU A CA 1
ATOM 716 C C . GLU A 1 92 ? 19.083 -16.634 -11.818 1.00 84.50 92 GLU A C 1
ATOM 718 O O . GLU A 1 92 ? 19.057 -17.441 -10.898 1.00 84.50 92 GLU A O 1
ATOM 723 N N . LEU A 1 93 ? 19.121 -17.044 -13.090 1.00 80.19 93 LEU A N 1
ATOM 724 C CA . LEU A 1 93 ? 19.131 -18.462 -13.481 1.00 80.19 93 LEU A CA 1
ATOM 725 C C . LEU A 1 93 ? 20.411 -19.202 -13.065 1.00 80.19 93 LEU A C 1
ATOM 727 O O . LEU A 1 93 ? 20.439 -20.432 -13.059 1.00 80.19 93 LEU A O 1
ATOM 731 N N . ALA A 1 94 ? 21.486 -18.477 -12.745 1.00 81.50 94 ALA A N 1
ATOM 732 C CA . ALA A 1 94 ? 22.695 -19.067 -12.184 1.00 81.50 94 ALA A CA 1
ATOM 733 C C . ALA A 1 94 ? 22.534 -19.450 -10.704 1.00 81.50 94 ALA A C 1
ATOM 735 O O . ALA A 1 94 ? 23.334 -20.246 -10.205 1.00 81.50 94 ALA A O 1
ATOM 736 N N . ASP A 1 95 ? 21.538 -18.891 -10.008 1.00 81.31 95 ASP A N 1
ATOM 737 C CA . ASP A 1 95 ? 21.222 -19.240 -8.627 1.00 81.31 95 ASP A CA 1
ATOM 738 C C . ASP A 1 95 ? 20.700 -20.688 -8.569 1.00 81.31 95 ASP A C 1
ATOM 740 O O . ASP A 1 95 ? 19.708 -21.006 -9.230 1.00 81.31 95 ASP A O 1
ATOM 744 N N . PRO A 1 96 ? 21.321 -21.587 -7.781 1.00 81.25 96 PRO A N 1
ATOM 745 C CA . PRO A 1 96 ? 20.882 -22.974 -7.661 1.00 81.25 96 PRO A CA 1
ATOM 746 C C . PRO A 1 96 ? 19.412 -23.140 -7.252 1.00 81.25 96 PRO A C 1
ATOM 748 O O . PRO A 1 96 ? 18.766 -24.078 -7.717 1.00 81.25 96 PRO A O 1
ATOM 751 N N . VAL A 1 97 ? 18.876 -22.249 -6.411 1.00 80.50 97 VAL A N 1
ATOM 752 C CA . VAL A 1 97 ? 17.483 -22.300 -5.939 1.00 80.50 97 VAL A CA 1
ATOM 753 C C . VAL A 1 97 ? 16.521 -21.984 -7.079 1.00 80.50 97 VAL A C 1
ATOM 755 O O . VAL A 1 97 ? 15.506 -22.663 -7.245 1.00 80.50 97 VAL A O 1
ATOM 758 N N . VAL A 1 98 ? 16.849 -20.978 -7.891 1.00 76.56 98 VAL A N 1
ATOM 759 C CA . VAL A 1 98 ? 16.056 -20.608 -9.068 1.00 76.56 98 VAL A CA 1
ATOM 760 C C . VAL A 1 98 ? 16.197 -21.678 -10.145 1.00 76.56 98 VAL A C 1
ATOM 762 O O . VAL A 1 98 ? 15.192 -22.187 -10.635 1.00 76.56 98 VAL A O 1
ATOM 765 N N . ALA A 1 99 ? 17.426 -22.098 -10.453 1.00 76.38 99 ALA A N 1
ATOM 766 C CA . ALA A 1 99 ? 17.728 -23.150 -11.419 1.00 76.38 99 ALA A CA 1
ATOM 767 C C . ALA A 1 99 ? 16.995 -24.465 -11.107 1.00 76.38 99 ALA A C 1
ATOM 769 O O . ALA A 1 99 ? 16.562 -25.167 -12.022 1.00 76.38 99 ALA A O 1
ATOM 770 N N . GLN A 1 100 ? 16.810 -24.792 -9.822 1.00 76.44 100 GLN A N 1
ATOM 771 C CA . GLN A 1 100 ? 16.072 -25.982 -9.400 1.00 76.44 100 GLN A CA 1
ATOM 772 C C . GLN A 1 100 ? 14.598 -25.954 -9.842 1.00 76.44 100 GLN A C 1
ATOM 774 O O . GLN A 1 100 ? 14.014 -27.010 -10.100 1.00 76.44 100 GLN A O 1
ATOM 779 N N . ARG A 1 101 ? 13.995 -24.769 -10.000 1.00 74.25 101 ARG A N 1
ATOM 780 C CA . ARG A 1 101 ? 12.619 -24.631 -10.511 1.00 74.25 101 ARG A CA 1
ATOM 781 C C . ARG A 1 101 ? 12.512 -25.038 -11.982 1.00 74.25 101 ARG A C 1
ATOM 783 O O . ARG A 1 101 ? 11.477 -25.533 -12.405 1.00 74.25 101 ARG A O 1
ATOM 790 N N . PHE A 1 102 ? 13.605 -24.943 -12.737 1.00 72.06 102 PHE A N 1
ATOM 791 C CA . PHE A 1 102 ? 13.688 -25.308 -14.155 1.00 72.06 102 PHE A CA 1
ATOM 792 C C . PHE A 1 102 ? 14.204 -26.745 -14.389 1.00 72.06 102 PHE A C 1
ATOM 794 O O . PHE A 1 102 ? 14.743 -27.056 -15.449 1.00 72.06 102 PHE A O 1
ATOM 801 N N . THR A 1 103 ? 14.062 -27.648 -13.409 1.00 60.66 103 THR A N 1
ATOM 802 C CA . THR A 1 103 ? 14.660 -29.004 -13.423 1.00 60.66 103 THR A CA 1
ATOM 803 C C . THR A 1 103 ? 14.034 -30.001 -14.392 1.00 60.66 103 THR A C 1
ATOM 805 O O . THR A 1 103 ? 14.640 -31.047 -14.643 1.00 60.66 103 THR A O 1
ATOM 808 N N . ARG A 1 104 ? 12.863 -29.719 -14.977 1.00 62.78 104 ARG A N 1
ATOM 809 C CA . ARG A 1 104 ? 12.337 -30.567 -16.056 1.00 62.78 104 ARG A CA 1
ATOM 810 C C . ARG A 1 104 ? 13.257 -30.440 -17.277 1.00 62.78 104 ARG A C 1
ATOM 812 O O . ARG A 1 104 ? 13.390 -29.331 -17.796 1.00 62.78 104 ARG A O 1
ATOM 819 N N . PRO A 1 105 ? 13.867 -31.539 -17.767 1.00 58.78 105 PRO A N 1
ATOM 820 C CA . PRO A 1 105 ? 14.768 -31.485 -18.909 1.00 58.78 105 PRO A CA 1
ATOM 821 C C . PRO A 1 105 ? 14.079 -30.839 -20.100 1.00 58.78 105 PRO A C 1
ATOM 823 O O . PRO A 1 105 ? 12.946 -31.183 -20.405 1.00 58.78 105 PRO A O 1
ATOM 826 N N . ALA A 1 106 ? 14.784 -29.968 -20.810 1.00 57.22 106 ALA A N 1
ATOM 827 C CA . ALA A 1 106 ? 14.311 -29.294 -22.013 1.00 57.22 106 ALA A CA 1
ATOM 828 C C . ALA A 1 106 ? 13.540 -30.180 -23.008 1.00 57.22 106 ALA A C 1
ATOM 830 O O . ALA A 1 106 ? 12.490 -29.792 -23.515 1.00 57.22 106 ALA A O 1
ATOM 831 N N . ALA A 1 107 ? 14.042 -31.395 -23.233 1.00 56.38 107 ALA A N 1
ATOM 832 C CA . ALA A 1 107 ? 13.441 -32.391 -24.115 1.00 56.38 107 ALA A CA 1
ATOM 833 C C . ALA A 1 107 ? 12.073 -32.912 -23.630 1.00 56.38 107 ALA A C 1
ATOM 835 O O . ALA A 1 107 ? 11.298 -33.431 -24.423 1.00 56.38 107 ALA A O 1
ATOM 836 N N . ALA A 1 108 ? 11.750 -32.768 -22.343 1.00 63.88 108 ALA A N 1
ATOM 837 C CA . ALA A 1 108 ? 10.442 -33.125 -21.805 1.00 63.88 108 ALA A CA 1
ATOM 838 C C . ALA A 1 108 ? 9.357 -32.107 -22.192 1.00 63.88 108 ALA A C 1
ATOM 840 O O . ALA A 1 108 ? 8.195 -32.479 -22.266 1.00 63.88 108 ALA A O 1
ATOM 841 N N . TRP A 1 109 ? 9.719 -30.848 -22.478 1.00 71.44 109 TRP A N 1
ATOM 842 C CA . TRP A 1 109 ? 8.763 -29.770 -22.777 1.00 71.44 109 TRP A CA 1
ATOM 843 C C . TRP A 1 109 ? 8.297 -29.769 -24.239 1.00 71.44 109 TRP A C 1
ATOM 845 O O . TRP A 1 109 ? 7.186 -29.333 -24.543 1.00 71.44 109 TRP A O 1
ATOM 855 N N . SER A 1 110 ? 9.132 -30.269 -25.157 1.00 67.88 110 SER A N 1
ATOM 856 C CA . SER A 1 110 ? 8.842 -30.306 -26.598 1.00 67.88 110 SER A CA 1
ATOM 857 C C . SER A 1 110 ? 7.745 -31.297 -26.988 1.00 67.88 110 SER A C 1
ATOM 859 O O . SER A 1 110 ? 7.211 -31.194 -28.086 1.00 67.88 110 SER A O 1
ATOM 861 N N . HIS A 1 111 ? 7.413 -32.244 -26.108 1.00 74.12 111 HIS A N 1
ATOM 862 C CA . HIS A 1 111 ? 6.401 -33.278 -26.352 1.00 74.12 111 HIS A CA 1
ATOM 863 C C . HIS A 1 111 ? 5.101 -33.070 -25.572 1.00 74.12 111 HIS A C 1
ATOM 865 O O . HIS A 1 111 ? 4.177 -33.858 -25.737 1.00 74.12 111 HIS A O 1
ATOM 871 N N . LEU A 1 112 ? 5.029 -32.030 -24.737 1.00 77.19 112 LEU A N 1
ATOM 872 C CA . LEU A 1 112 ? 3.827 -31.725 -23.966 1.00 77.19 112 LEU A CA 1
ATOM 873 C C . LEU A 1 112 ? 2.693 -31.306 -24.907 1.00 77.19 112 LEU A C 1
ATOM 875 O O . LEU A 1 112 ? 2.936 -30.648 -25.916 1.00 77.19 112 LEU A O 1
ATOM 879 N N . SER A 1 113 ? 1.453 -31.619 -24.577 1.00 83.62 113 SER A N 1
ATOM 880 C CA . SER A 1 113 ? 0.286 -30.895 -25.091 1.00 83.62 113 SER A CA 1
ATOM 881 C C . SER A 1 113 ? 0.320 -29.424 -24.643 1.00 83.62 113 SER A C 1
ATOM 883 O O . SER A 1 113 ? 1.160 -29.032 -23.829 1.00 83.62 113 SER A O 1
ATOM 885 N N . ASP A 1 114 ? -0.541 -28.578 -25.207 1.00 80.00 114 ASP A N 1
ATOM 886 C CA . ASP A 1 114 ? -0.596 -27.163 -24.811 1.00 80.00 114 ASP A CA 1
ATOM 887 C C . ASP A 1 114 ? -1.037 -27.001 -23.347 1.00 80.00 114 ASP A C 1
ATOM 889 O O . ASP A 1 114 ? -0.476 -26.176 -22.627 1.00 80.00 114 ASP A O 1
ATOM 893 N N . ASP A 1 115 ? -1.929 -27.871 -22.871 1.00 82.06 115 ASP A N 1
ATOM 894 C CA . ASP A 1 115 ? -2.376 -27.913 -21.475 1.00 82.06 115 ASP A CA 1
ATOM 895 C C . ASP A 1 115 ? -1.229 -28.317 -20.532 1.00 82.06 115 ASP A C 1
ATOM 897 O O . ASP A 1 115 ? -0.952 -27.656 -19.531 1.00 82.06 115 ASP A O 1
ATOM 901 N N . GLU A 1 116 ? -0.479 -29.366 -20.884 1.00 81.44 116 GLU A N 1
ATOM 902 C CA . GLU A 1 116 ? 0.698 -29.786 -20.118 1.00 81.44 116 GLU A CA 1
ATOM 903 C C . GLU A 1 116 ? 1.815 -28.729 -20.136 1.00 81.44 116 GLU A C 1
ATOM 905 O O . GLU A 1 116 ? 2.566 -28.602 -19.164 1.00 81.44 116 GLU A O 1
ATOM 910 N N . LEU A 1 117 ? 1.939 -27.964 -21.227 1.00 79.75 117 LEU A N 1
ATOM 911 C CA . LEU A 1 117 ? 2.866 -26.839 -21.315 1.00 79.75 117 LEU A CA 1
ATOM 912 C C . LEU A 1 117 ? 2.439 -25.686 -20.403 1.00 79.75 117 LEU A C 1
ATOM 914 O O . LEU A 1 117 ? 3.304 -25.092 -19.754 1.00 79.75 117 LEU A O 1
ATOM 918 N N . ALA A 1 118 ? 1.146 -25.361 -20.353 1.00 79.69 118 ALA A N 1
ATOM 919 C CA . ALA A 1 118 ? 0.615 -24.335 -19.462 1.00 79.69 118 ALA A CA 1
ATOM 920 C C . ALA A 1 118 ? 0.907 -24.698 -17.998 1.00 79.69 118 ALA A C 1
ATOM 922 O O . ALA A 1 118 ? 1.516 -23.908 -17.279 1.00 79.69 118 ALA A O 1
ATOM 923 N N . GLU A 1 119 ? 0.618 -25.938 -17.605 1.00 83.19 119 GLU A N 1
ATOM 924 C CA . GLU A 1 119 ? 0.905 -26.474 -16.269 1.00 83.19 119 GLU A CA 1
ATOM 925 C C . GLU A 1 119 ? 2.404 -26.473 -15.934 1.00 83.19 119 GLU A C 1
ATOM 927 O O . GLU A 1 119 ? 2.823 -26.066 -14.846 1.00 83.19 119 GLU A O 1
ATOM 932 N N . ALA A 1 120 ? 3.255 -26.879 -16.880 1.00 79.31 120 ALA A N 1
ATOM 933 C CA . ALA A 1 120 ? 4.701 -26.836 -16.690 1.00 79.31 120 ALA A CA 1
ATOM 934 C C . ALA A 1 120 ? 5.207 -25.391 -16.532 1.00 79.31 120 ALA A C 1
ATOM 936 O O . ALA A 1 120 ? 6.024 -25.118 -15.652 1.00 79.31 120 ALA A O 1
ATOM 937 N N . THR A 1 121 ? 4.689 -24.457 -17.331 1.00 79.12 121 THR A N 1
ATOM 938 C CA . THR A 1 121 ? 4.990 -23.022 -17.228 1.00 79.12 121 THR A CA 1
ATOM 939 C C . THR A 1 121 ? 4.565 -22.470 -15.866 1.00 79.12 121 THR A C 1
ATOM 941 O O . THR A 1 121 ? 5.365 -21.827 -15.184 1.00 79.12 121 THR A O 1
ATOM 944 N N . TRP A 1 122 ? 3.343 -22.762 -15.420 1.00 84.44 122 TRP A N 1
ATOM 945 C CA . TRP A 1 122 ? 2.854 -22.345 -14.107 1.00 84.44 122 TRP A CA 1
ATOM 946 C C . TRP A 1 122 ? 3.689 -22.924 -12.972 1.00 84.44 122 TRP A C 1
ATOM 948 O O . TRP A 1 122 ? 4.059 -22.178 -12.078 1.00 84.44 122 TRP A O 1
ATOM 958 N N . SER A 1 123 ? 4.132 -24.180 -13.044 1.00 81.12 123 SER A N 1
ATOM 959 C CA . SER A 1 123 ? 4.979 -24.768 -11.989 1.00 81.12 123 SER A CA 1
ATOM 960 C C . SER A 1 123 ? 6.277 -24.003 -11.704 1.00 81.12 123 SER A C 1
ATOM 962 O O . SER A 1 123 ? 6.853 -24.135 -10.624 1.00 81.12 123 SER A O 1
ATOM 964 N N . VAL A 1 124 ? 6.722 -23.186 -12.658 1.00 77.69 124 VAL A N 1
ATOM 965 C CA . VAL A 1 124 ? 7.895 -22.327 -12.534 1.00 77.69 124 VAL A CA 1
ATOM 966 C C . VAL A 1 124 ? 7.510 -20.914 -12.097 1.00 77.69 124 VAL A C 1
ATOM 968 O O . VAL A 1 124 ? 8.101 -20.386 -11.153 1.00 77.69 124 VAL A O 1
ATOM 971 N N . PHE A 1 125 ? 6.566 -20.289 -12.809 1.00 81.31 125 PHE A N 1
ATOM 972 C CA . PHE A 1 125 ? 6.283 -18.853 -12.686 1.00 81.31 125 PHE A CA 1
ATOM 973 C C . PHE A 1 125 ? 5.115 -18.527 -11.749 1.00 81.31 125 PHE A C 1
ATOM 975 O O . PHE A 1 125 ? 5.107 -17.456 -11.152 1.00 81.31 125 PHE A O 1
ATOM 982 N N . PHE A 1 126 ? 4.165 -19.449 -11.602 1.00 84.12 126 PHE A N 1
ATOM 983 C CA . PHE A 1 126 ? 2.985 -19.340 -10.740 1.00 84.12 126 PHE A CA 1
ATOM 984 C C . PHE A 1 126 ? 2.668 -20.702 -10.100 1.00 84.12 126 PHE A C 1
ATOM 986 O O . PHE A 1 126 ? 1.666 -21.325 -10.461 1.00 84.12 126 PHE A O 1
ATOM 993 N N . PRO A 1 127 ? 3.531 -21.229 -9.210 1.00 81.94 127 PRO A N 1
ATOM 994 C CA . PRO A 1 127 ? 3.378 -22.587 -8.682 1.00 81.94 127 PRO A CA 1
ATOM 995 C C . PRO A 1 127 ? 2.021 -22.838 -8.011 1.00 81.94 127 PRO A C 1
ATOM 997 O O . PRO A 1 127 ? 1.520 -23.959 -8.020 1.00 81.94 127 PRO A O 1
ATOM 1000 N N . GLU A 1 128 ? 1.403 -21.792 -7.468 1.00 81.81 128 GLU A N 1
ATOM 1001 C CA . GLU A 1 128 ? 0.074 -21.811 -6.859 1.00 81.81 128 GLU A CA 1
ATOM 1002 C C . GLU A 1 128 ? -1.055 -22.059 -7.872 1.00 81.81 128 GLU A C 1
ATOM 1004 O O . GLU A 1 128 ? -2.148 -22.455 -7.472 1.00 81.81 128 GLU A O 1
ATOM 1009 N N . ALA A 1 129 ? -0.804 -21.833 -9.165 1.00 86.19 129 ALA A N 1
ATOM 1010 C CA . ALA A 1 129 ? -1.764 -22.055 -10.242 1.00 86.19 129 ALA A CA 1
ATOM 1011 C C . ALA A 1 129 ? -1.738 -23.486 -10.805 1.00 86.19 129 ALA A C 1
ATOM 1013 O O . ALA A 1 129 ? -2.613 -23.851 -11.588 1.00 86.19 129 ALA A O 1
ATOM 1014 N N . VAL A 1 130 ? -0.761 -24.311 -10.415 1.00 86.75 130 VAL A N 1
ATOM 1015 C CA . VAL A 1 130 ? -0.629 -25.687 -10.913 1.00 86.75 130 VAL A CA 1
ATOM 1016 C C . VAL A 1 130 ? -1.860 -26.523 -10.554 1.00 86.75 130 VAL A C 1
ATOM 1018 O O . VAL A 1 130 ? -2.281 -26.587 -9.397 1.00 86.75 130 VAL A O 1
ATOM 1021 N N . GLY A 1 131 ? -2.414 -27.213 -11.548 1.00 87.06 131 GLY A N 1
ATOM 1022 C CA . GLY A 1 131 ? -3.597 -28.057 -11.439 1.00 87.06 131 GLY A CA 1
ATOM 1023 C C . GLY A 1 131 ? -4.915 -27.286 -11.452 1.00 87.06 131 GLY A C 1
ATOM 1024 O O . GLY A 1 131 ? -5.933 -27.865 -11.062 1.00 87.06 131 GLY A O 1
ATOM 1025 N N . ILE A 1 132 ? -4.905 -26.001 -11.833 1.00 89.81 132 ILE A N 1
ATOM 1026 C CA . ILE A 1 132 ? -6.117 -25.190 -12.023 1.00 89.81 132 ILE A CA 1
ATOM 1027 C C . ILE A 1 132 ? -6.706 -25.366 -13.417 1.00 89.81 132 ILE A C 1
ATOM 1029 O O . ILE A 1 132 ? -7.929 -25.366 -13.545 1.00 89.81 132 ILE A O 1
ATOM 1033 N N . TYR A 1 133 ? -5.873 -25.534 -14.441 1.00 84.69 133 TYR A N 1
ATOM 1034 C CA . TYR A 1 133 ? -6.345 -25.534 -15.819 1.00 84.69 133 TYR A CA 1
ATOM 1035 C C . TYR A 1 133 ? -7.249 -26.747 -16.079 1.00 84.69 133 TYR A C 1
ATOM 1037 O O . TYR A 1 133 ? -6.866 -27.891 -15.820 1.00 84.69 133 TYR A O 1
ATOM 1045 N N . GLY A 1 134 ? -8.474 -26.500 -16.545 1.00 86.19 134 GLY A N 1
ATOM 1046 C CA . GLY A 1 134 ? -9.503 -27.526 -16.743 1.00 86.19 134 GLY A CA 1
ATOM 1047 C C . GLY A 1 134 ? -10.118 -28.086 -15.451 1.00 86.19 134 GLY A C 1
ATOM 1048 O O . GLY A 1 134 ? -10.929 -29.010 -15.513 1.00 86.19 134 GLY A O 1
ATOM 1049 N N . GLN A 1 135 ? -9.741 -27.556 -14.283 1.00 90.19 135 GLN A N 1
ATOM 1050 C CA . GLN A 1 135 ? -10.254 -27.915 -12.953 1.00 90.19 135 GLN A CA 1
ATOM 1051 C C . GLN A 1 135 ? -10.703 -26.667 -12.172 1.00 90.19 135 GLN A C 1
ATOM 1053 O O . GLN A 1 135 ? -10.793 -26.687 -10.943 1.00 90.19 135 GLN A O 1
ATOM 1058 N N . GLU A 1 136 ? -10.986 -25.558 -12.857 1.00 92.25 136 GLU A N 1
ATOM 1059 C CA . GLU A 1 136 ? -11.182 -24.241 -12.248 1.00 92.25 136 GLU A CA 1
ATOM 1060 C C . GLU A 1 136 ? -12.319 -24.258 -11.224 1.00 92.25 136 GLU A C 1
ATOM 1062 O O . GLU A 1 136 ? -12.184 -23.722 -10.125 1.00 92.25 136 GLU A O 1
ATOM 1067 N N . THR A 1 137 ? -13.428 -24.923 -11.560 1.00 95.62 137 THR A N 1
ATOM 1068 C CA . THR A 1 137 ? -14.601 -25.025 -10.678 1.00 95.62 137 THR A CA 1
ATOM 1069 C C . THR A 1 137 ? -14.259 -25.751 -9.376 1.00 95.62 137 THR A C 1
ATOM 1071 O O . THR A 1 137 ? -14.565 -25.249 -8.291 1.00 95.62 137 THR A O 1
ATOM 1074 N N . ASP A 1 138 ? -13.570 -26.889 -9.472 1.00 94.44 138 ASP A N 1
ATOM 1075 C CA . ASP A 1 138 ? -13.189 -27.702 -8.314 1.00 94.44 138 ASP A CA 1
ATOM 1076 C C . ASP A 1 138 ? -12.145 -26.983 -7.456 1.00 94.44 138 ASP A C 1
ATOM 1078 O O . ASP A 1 138 ? -12.252 -26.962 -6.229 1.00 94.44 138 ASP A O 1
ATOM 1082 N N . ARG A 1 139 ? -11.175 -26.309 -8.084 1.00 92.00 139 ARG A N 1
ATOM 1083 C CA . ARG A 1 139 ? -10.151 -25.527 -7.377 1.00 92.00 139 ARG A CA 1
ATOM 1084 C C . ARG A 1 139 ? -10.718 -24.299 -6.689 1.00 92.00 139 ARG A C 1
ATOM 1086 O O . ARG A 1 139 ? -10.296 -23.986 -5.578 1.00 92.00 139 ARG A O 1
ATOM 1093 N N . VAL A 1 140 ? -11.703 -23.629 -7.285 1.00 92.94 140 VAL A N 1
ATOM 1094 C CA . VAL A 1 140 ? -12.434 -22.540 -6.624 1.00 92.94 140 VAL A CA 1
ATOM 1095 C C . VAL A 1 140 ? -13.207 -23.068 -5.418 1.00 92.94 140 VAL A C 1
ATOM 1097 O O . VAL A 1 140 ? -13.172 -22.440 -4.359 1.00 92.94 140 VAL A O 1
ATOM 1100 N N . ALA A 1 141 ? -13.882 -24.213 -5.542 1.00 94.19 141 ALA A N 1
ATOM 1101 C CA . ALA A 1 141 ? -14.596 -24.828 -4.425 1.00 94.19 141 ALA A CA 1
ATOM 1102 C C . ALA A 1 141 ? -13.636 -25.227 -3.291 1.00 94.19 141 ALA A C 1
ATOM 1104 O O . ALA A 1 141 ? -13.872 -24.874 -2.134 1.00 94.19 141 ALA A O 1
ATOM 1105 N N . GLU A 1 142 ? -12.518 -25.872 -3.626 1.00 91.12 142 GLU A N 1
ATOM 1106 C CA . GLU A 1 142 ? -11.463 -26.234 -2.679 1.00 91.12 142 GLU A CA 1
ATOM 1107 C C . GLU A 1 142 ? -10.880 -24.993 -1.989 1.00 91.12 142 GLU A C 1
ATOM 1109 O O . GLU A 1 142 ? -10.727 -24.969 -0.766 1.00 91.12 142 GLU A O 1
ATOM 1114 N N . LEU A 1 143 ? -10.593 -23.931 -2.745 1.00 89.94 143 LEU A N 1
ATOM 1115 C CA . LEU A 1 143 ? -10.074 -22.681 -2.198 1.00 89.94 143 LEU A CA 1
ATOM 1116 C C . LEU A 1 143 ? -11.078 -22.023 -1.250 1.00 89.94 143 LEU A C 1
ATOM 1118 O O . LEU A 1 143 ? -10.693 -21.586 -0.167 1.00 89.94 143 LEU A O 1
ATOM 1122 N N . ARG A 1 144 ? -12.361 -21.971 -1.625 1.00 91.62 144 ARG A N 1
ATOM 1123 C CA . ARG A 1 144 ? -13.432 -21.445 -0.767 1.00 91.62 144 ARG A CA 1
ATOM 1124 C C . ARG A 1 144 ? -13.549 -22.251 0.516 1.00 91.62 144 ARG A C 1
ATOM 1126 O O . ARG A 1 144 ? -13.605 -21.658 1.588 1.00 91.62 144 ARG A O 1
ATOM 1133 N N . GLN A 1 145 ? -13.511 -23.579 0.428 1.00 90.50 145 GLN A N 1
ATOM 1134 C CA . GLN A 1 145 ? -13.520 -24.445 1.603 1.00 90.50 145 GLN A CA 1
ATOM 1135 C C . GLN A 1 145 ? -12.309 -24.165 2.501 1.00 90.50 145 GLN A C 1
ATOM 1137 O O . GLN A 1 145 ? -12.483 -23.955 3.695 1.00 90.50 145 GLN A O 1
ATOM 1142 N N . ARG A 1 146 ? -11.099 -24.080 1.933 1.00 88.25 146 ARG A N 1
ATOM 1143 C CA . ARG A 1 146 ? -9.862 -23.771 2.676 1.00 88.25 146 ARG A CA 1
ATOM 1144 C C . ARG A 1 146 ? -9.884 -22.390 3.337 1.00 88.25 146 ARG A C 1
ATOM 1146 O O . ARG A 1 146 ? -9.326 -22.228 4.415 1.00 88.25 146 ARG A O 1
ATOM 1153 N N . ARG A 1 147 ? -10.514 -21.402 2.695 1.00 88.44 147 ARG A N 1
ATOM 1154 C CA . ARG A 1 147 ? -10.664 -20.029 3.209 1.00 88.44 147 ARG A CA 1
ATOM 1155 C C . ARG A 1 147 ? -11.880 -19.845 4.119 1.00 88.44 147 ARG A C 1
ATOM 1157 O O . ARG A 1 147 ? -12.052 -18.765 4.674 1.00 88.44 147 ARG A O 1
ATOM 1164 N N . THR A 1 148 ? -12.720 -20.866 4.278 1.00 89.75 148 THR A N 1
ATOM 1165 C CA . THR A 1 148 ? -13.889 -20.783 5.153 1.00 89.75 148 THR A CA 1
ATOM 1166 C C . THR A 1 148 ? -13.436 -20.776 6.606 1.00 89.75 148 THR A C 1
ATOM 1168 O O . THR A 1 148 ? -12.707 -21.662 7.052 1.00 89.75 148 THR A O 1
ATOM 1171 N N . VAL A 1 149 ? -13.911 -19.783 7.351 1.00 90.00 149 VAL A N 1
ATOM 1172 C CA . VAL A 1 149 ? -13.747 -19.704 8.800 1.00 90.00 149 VAL A CA 1
ATOM 1173 C C . VAL A 1 149 ? -15.062 -20.100 9.456 1.00 90.00 149 VAL A C 1
ATOM 1175 O O . VAL A 1 149 ? -16.106 -19.510 9.184 1.00 90.00 149 VAL A O 1
ATOM 1178 N N . THR A 1 150 ? -15.011 -21.089 10.344 1.00 92.62 150 THR A N 1
ATOM 1179 C CA . THR A 1 150 ? -16.151 -21.441 11.198 1.00 92.62 150 THR A CA 1
ATOM 1180 C C . THR A 1 150 ? -16.094 -20.595 12.458 1.00 92.62 150 THR A C 1
ATOM 1182 O O . THR A 1 150 ? -15.150 -20.720 13.239 1.00 92.62 150 THR A O 1
ATOM 1185 N N . LEU A 1 151 ? -17.091 -19.733 12.662 1.00 93.06 151 LEU A N 1
ATOM 1186 C CA . LEU A 1 151 ? -17.190 -18.903 13.861 1.00 93.06 151 LEU A CA 1
ATOM 1187 C C . LEU A 1 151 ? -17.429 -19.775 15.096 1.00 93.06 151 LEU A C 1
ATOM 1189 O O . LEU A 1 151 ? -18.330 -20.611 15.117 1.00 93.06 151 LEU A O 1
ATOM 1193 N N . THR A 1 152 ? -16.631 -19.553 16.134 1.00 93.62 152 THR A N 1
ATOM 1194 C CA . THR A 1 152 ? -16.757 -20.238 17.428 1.00 93.62 152 THR A CA 1
ATOM 1195 C C . THR A 1 152 ? -17.293 -19.311 18.510 1.00 93.62 152 THR A C 1
ATOM 1197 O O . THR A 1 152 ? -17.924 -19.774 19.457 1.00 93.62 152 THR A O 1
ATOM 1200 N N . GLN A 1 153 ? -17.065 -18.002 18.373 1.00 93.50 153 GLN A N 1
ATOM 1201 C CA . GLN A 1 153 ? -17.541 -16.996 19.313 1.00 93.50 153 GLN A CA 1
ATOM 1202 C C . GLN A 1 153 ? -17.651 -15.636 18.616 1.00 93.50 153 GLN A C 1
ATOM 1204 O O . GLN A 1 153 ? -16.706 -15.204 17.961 1.00 93.50 153 GLN A O 1
ATOM 1209 N N . LEU A 1 154 ? -18.770 -14.937 18.805 1.00 93.06 154 LEU A N 1
ATOM 1210 C CA . LEU A 1 154 ? -18.882 -13.523 18.441 1.00 93.06 154 LEU A CA 1
ATOM 1211 C C . LEU A 1 154 ? -18.076 -12.640 19.406 1.00 93.06 154 LEU A C 1
ATOM 1213 O O . LEU A 1 154 ? -17.782 -13.051 20.535 1.00 93.06 154 LEU A O 1
ATOM 1217 N N . ALA A 1 155 ? -17.727 -11.429 18.973 1.00 90.19 155 ALA A N 1
ATOM 1218 C CA . ALA A 1 155 ? -17.089 -10.452 19.845 1.00 90.19 155 ALA A CA 1
ATOM 1219 C C . ALA A 1 155 ? -18.012 -10.135 21.041 1.00 90.19 155 ALA A C 1
ATOM 1221 O O . ALA A 1 155 ? -19.178 -9.793 20.829 1.00 90.19 155 ALA A O 1
ATOM 1222 N N . PRO A 1 156 ? -17.538 -10.281 22.295 1.00 88.81 156 PRO A N 1
ATOM 1223 C CA . PRO A 1 156 ? -18.363 -10.026 23.477 1.00 88.81 156 PRO A CA 1
ATOM 1224 C C . PRO A 1 156 ? -18.643 -8.532 23.680 1.00 88.81 156 PRO A C 1
ATOM 1226 O O . PRO A 1 156 ? -19.690 -8.175 24.211 1.00 88.81 156 PRO A O 1
ATOM 1229 N N . GLU A 1 157 ? -17.721 -7.683 23.229 1.00 90.06 157 GLU A N 1
ATOM 1230 C CA . GLU A 1 157 ? -17.811 -6.225 23.255 1.00 90.06 157 GLU A CA 1
ATOM 1231 C C . GLU A 1 157 ? -17.555 -5.720 21.829 1.00 90.06 157 GLU A C 1
ATOM 1233 O O . GLU A 1 157 ? -16.409 -5.451 21.470 1.00 90.06 157 GLU A O 1
ATOM 1238 N N . PRO A 1 158 ? -18.585 -5.705 20.964 1.00 90.94 158 PRO A N 1
ATOM 1239 C CA . PRO A 1 158 ? -18.459 -5.180 19.611 1.00 90.94 158 PRO A CA 1
ATOM 1240 C C . PRO A 1 158 ? -18.181 -3.678 19.615 1.00 90.94 158 PRO A C 1
ATOM 1242 O O . PRO A 1 158 ? -18.509 -2.970 20.570 1.00 90.94 158 PRO A O 1
ATOM 1245 N N . ILE A 1 159 ? -17.670 -3.186 18.491 1.00 91.00 159 ILE A N 1
ATOM 1246 C CA . ILE A 1 159 ? -17.592 -1.750 18.242 1.00 91.00 159 ILE A CA 1
ATOM 1247 C C . ILE A 1 159 ? -18.998 -1.158 18.204 1.00 91.00 159 ILE A C 1
ATOM 1249 O O . ILE A 1 159 ? -19.886 -1.651 17.515 1.00 91.00 159 ILE A O 1
ATOM 1253 N N . THR A 1 160 ? -19.176 -0.064 18.929 1.00 91.38 160 THR A N 1
ATOM 1254 C CA . THR A 1 160 ? -20.417 0.712 19.015 1.00 91.38 160 THR A CA 1
ATOM 1255 C C . THR A 1 160 ? -20.273 2.119 18.442 1.00 91.38 160 THR A C 1
ATOM 1257 O O . THR A 1 160 ? -21.274 2.762 18.154 1.00 91.38 160 THR A O 1
ATOM 1260 N N . ASP A 1 161 ? -19.042 2.607 18.299 1.00 91.31 161 ASP A N 1
ATOM 1261 C CA . ASP A 1 161 ? -18.701 3.881 17.671 1.00 91.31 161 ASP A CA 1
ATOM 1262 C C . ASP A 1 161 ? -17.408 3.686 16.875 1.00 91.31 161 ASP A C 1
ATOM 1264 O O . ASP A 1 161 ? -16.296 3.828 17.387 1.00 91.31 161 ASP A O 1
ATOM 1268 N N . SER A 1 162 ? -17.549 3.332 15.601 1.00 90.44 162 SER A N 1
ATOM 1269 C CA . SER A 1 162 ? -16.411 3.101 14.712 1.00 90.44 162 SER A CA 1
ATOM 1270 C C . SER A 1 162 ? -15.529 4.336 14.532 1.00 90.44 162 SER A C 1
ATOM 1272 O O . SER A 1 162 ? -14.344 4.186 14.269 1.00 90.44 162 SER A O 1
ATOM 1274 N N . ALA A 1 163 ? -16.059 5.551 14.691 1.00 88.75 163 ALA A N 1
ATOM 1275 C CA . ALA A 1 163 ? -15.272 6.769 14.525 1.00 88.75 163 ALA A CA 1
ATOM 1276 C C . ALA A 1 163 ? -14.306 7.015 15.695 1.00 88.75 163 ALA A C 1
ATOM 1278 O O . ALA A 1 163 ? -13.250 7.615 15.502 1.00 88.75 163 ALA A O 1
ATOM 1279 N N . GLN A 1 164 ? -14.662 6.563 16.901 1.00 88.94 164 GLN A N 1
ATOM 1280 C CA . GLN A 1 164 ? -13.842 6.716 18.111 1.00 88.94 164 GLN A CA 1
ATOM 1281 C C . GLN A 1 164 ? -13.082 5.442 18.503 1.00 88.94 164 GLN A C 1
ATOM 1283 O O . GLN A 1 164 ? -12.068 5.512 19.202 1.00 88.94 164 GLN A O 1
ATOM 1288 N N . GLN A 1 165 ? -13.577 4.274 18.090 1.00 91.81 165 GLN A N 1
ATOM 1289 C CA . GLN A 1 165 ? -13.029 2.975 18.484 1.00 91.81 165 GLN A CA 1
ATOM 1290 C C . GLN A 1 165 ? -12.161 2.334 17.394 1.00 91.81 165 GLN A C 1
ATOM 1292 O O . GLN A 1 165 ? -11.448 1.370 17.681 1.00 91.81 165 GLN A O 1
ATOM 1297 N N . LEU A 1 166 ? -12.155 2.873 16.169 1.00 91.69 166 LEU A N 1
ATOM 1298 C CA . LEU A 1 166 ? -11.209 2.485 15.124 1.00 91.69 166 LEU A CA 1
ATOM 1299 C C . LEU A 1 166 ? -10.174 3.571 14.890 1.00 91.69 166 LEU A C 1
ATOM 1301 O O . LEU A 1 166 ? -10.505 4.725 14.634 1.00 91.69 166 LEU A O 1
ATOM 1305 N N . LEU A 1 167 ? -8.908 3.164 14.864 1.00 94.94 167 LEU A N 1
ATOM 1306 C CA . LEU A 1 167 ? -7.869 3.961 14.235 1.00 94.94 167 LEU A CA 1
ATOM 1307 C C . LEU A 1 167 ? -7.830 3.626 12.740 1.00 94.94 167 LEU A C 1
ATOM 1309 O O . LEU A 1 167 ? -7.495 2.501 12.351 1.00 94.94 167 LEU A O 1
ATOM 1313 N N . LEU A 1 168 ? -8.154 4.606 11.899 1.00 95.75 168 LEU A N 1
ATOM 1314 C CA . LEU A 1 168 ? -7.953 4.472 10.461 1.00 95.75 168 LEU A CA 1
ATOM 1315 C C . LEU A 1 168 ? -6.466 4.599 10.150 1.00 95.75 168 LEU A C 1
ATOM 1317 O O . LEU A 1 168 ? -5.756 5.416 10.738 1.00 95.75 168 LEU A O 1
ATOM 1321 N N . THR A 1 169 ? -5.985 3.792 9.215 1.00 96.38 169 THR A N 1
ATOM 1322 C CA . THR A 1 169 ? -4.575 3.801 8.832 1.00 96.38 169 THR A CA 1
ATOM 1323 C C . THR A 1 169 ? -4.391 3.681 7.331 1.00 96.38 169 THR A C 1
ATOM 1325 O O . THR A 1 169 ? -5.238 3.099 6.661 1.00 96.38 169 THR A O 1
ATOM 1328 N N . SER A 1 170 ? -3.293 4.200 6.788 1.00 95.12 170 SER A N 1
ATOM 1329 C CA . SER A 1 170 ? -2.969 4.011 5.374 1.00 95.12 170 SER A CA 1
ATOM 1330 C C . SER A 1 170 ? -1.480 4.152 5.069 1.00 95.12 170 SER A C 1
ATOM 1332 O O . SER A 1 170 ? -0.711 4.646 5.893 1.00 95.12 170 SER A O 1
ATOM 1334 N N . ASN A 1 171 ? -1.089 3.737 3.865 1.00 94.31 171 ASN A N 1
ATOM 1335 C CA . ASN A 1 171 ? 0.252 3.935 3.330 1.00 94.31 171 ASN A CA 1
ATOM 1336 C C . ASN A 1 171 ? 0.263 5.149 2.396 1.00 94.31 171 ASN A C 1
ATOM 1338 O O . ASN A 1 171 ? -0.501 5.188 1.440 1.00 94.31 171 ASN A O 1
ATOM 1342 N N . ALA A 1 172 ? 1.187 6.079 2.615 1.00 95.06 172 ALA A N 1
ATOM 1343 C CA . ALA A 1 172 ? 1.552 7.112 1.657 1.00 95.06 172 ALA A CA 1
ATOM 1344 C C . ALA A 1 172 ? 2.957 6.798 1.133 1.00 95.06 172 ALA A C 1
ATOM 1346 O O . ALA A 1 172 ? 3.934 6.856 1.880 1.00 95.06 172 ALA A O 1
ATOM 1347 N N . LEU A 1 173 ? 3.054 6.423 -0.139 1.00 95.56 173 LEU A N 1
ATOM 1348 C CA . LEU A 1 173 ? 4.308 6.032 -0.775 1.00 95.56 173 LEU A CA 1
ATOM 1349 C C . LEU A 1 173 ? 4.742 7.160 -1.704 1.00 95.56 173 LEU A C 1
ATOM 1351 O O . LEU A 1 173 ? 4.005 7.496 -2.622 1.00 95.56 173 LEU A O 1
ATOM 1355 N N . LEU A 1 174 ? 5.909 7.756 -1.473 1.00 97.31 174 LEU A N 1
ATOM 1356 C CA . LEU A 1 174 ? 6.368 8.931 -2.216 1.00 97.31 174 LEU A CA 1
ATOM 1357 C C . LEU A 1 174 ? 7.650 8.647 -2.996 1.00 97.31 174 LEU A C 1
ATOM 1359 O O . LEU A 1 174 ? 8.545 7.934 -2.534 1.00 97.31 174 LEU A O 1
ATOM 1363 N N . THR A 1 175 ? 7.766 9.260 -4.169 1.00 97.56 175 THR A N 1
ATOM 1364 C CA . THR A 1 175 ? 8.977 9.223 -4.990 1.00 97.56 175 THR A CA 1
ATOM 1365 C C . THR A 1 175 ? 9.322 10.593 -5.557 1.00 97.56 175 THR A C 1
ATOM 1367 O O . THR A 1 175 ? 8.559 11.552 -5.450 1.00 97.56 175 THR A O 1
ATOM 1370 N N . VAL A 1 176 ? 10.517 10.695 -6.131 1.00 97.38 176 VAL A N 1
ATOM 1371 C CA . VAL A 1 176 ? 10.986 11.901 -6.816 1.00 97.38 176 VAL A CA 1
ATOM 1372 C C . VAL A 1 176 ? 10.056 12.245 -7.991 1.00 97.38 176 VAL A C 1
ATOM 1374 O O . VAL A 1 176 ? 9.353 11.359 -8.487 1.00 97.38 176 VAL A O 1
ATOM 1377 N N . PRO A 1 177 ? 10.024 13.511 -8.438 1.00 96.94 177 PRO A N 1
ATOM 1378 C CA . PRO A 1 177 ? 9.195 13.930 -9.564 1.00 96.94 177 PRO A CA 1
ATOM 1379 C C . PRO A 1 177 ? 9.448 13.096 -10.824 1.00 96.94 177 PRO A C 1
ATOM 1381 O O . PRO A 1 177 ? 10.536 12.551 -11.024 1.00 96.94 177 PRO A O 1
ATOM 1384 N N . LEU A 1 178 ? 8.441 13.021 -11.698 1.00 93.62 178 LEU A N 1
ATOM 1385 C CA . LEU A 1 178 ? 8.594 12.385 -13.007 1.00 93.62 178 LEU A CA 1
ATOM 1386 C C . LEU A 1 178 ? 9.704 13.082 -13.803 1.00 93.62 178 LEU A C 1
ATOM 1388 O O . LEU A 1 178 ? 9.869 14.295 -13.718 1.00 93.62 178 LEU A O 1
ATOM 1392 N N . ALA A 1 179 ? 10.425 12.331 -14.639 1.00 88.56 179 ALA A N 1
ATOM 1393 C CA . ALA A 1 179 ? 11.518 12.882 -15.447 1.00 88.56 179 ALA A CA 1
ATOM 1394 C C . ALA A 1 179 ? 11.073 14.018 -16.391 1.00 88.56 179 ALA A C 1
ATOM 1396 O O . ALA A 1 179 ? 11.876 14.868 -16.764 1.00 88.56 179 ALA A O 1
ATOM 1397 N N . SER A 1 180 ? 9.792 14.039 -16.772 1.00 87.88 180 SER A N 1
ATOM 1398 C CA . SER A 1 180 ? 9.178 15.093 -17.585 1.00 87.88 180 SER A CA 1
ATOM 1399 C C . SER A 1 180 ? 8.806 16.355 -16.800 1.00 87.88 180 SER A C 1
ATOM 1401 O O . SER A 1 180 ? 8.383 17.334 -17.408 1.00 87.88 180 SER A O 1
ATOM 1403 N N . THR A 1 181 ? 8.906 16.337 -15.471 1.00 91.19 181 THR A N 1
ATOM 1404 C CA . THR A 1 181 ? 8.473 17.432 -14.601 1.00 91.19 181 THR A CA 1
ATOM 1405 C C . THR A 1 181 ? 9.651 18.341 -14.268 1.00 91.19 181 THR A C 1
ATOM 1407 O O . THR A 1 181 ? 10.619 17.925 -13.629 1.00 91.19 181 THR A O 1
ATOM 1410 N N . ALA A 1 182 ? 9.562 19.611 -14.663 1.00 93.06 182 ALA A N 1
ATOM 1411 C CA . ALA A 1 182 ? 10.541 20.619 -14.283 1.00 93.06 182 ALA A CA 1
ATOM 1412 C C . ALA A 1 182 ? 10.368 20.987 -12.799 1.00 93.06 182 ALA A C 1
ATOM 1414 O O . ALA A 1 182 ? 9.390 21.624 -12.420 1.00 93.06 182 ALA A O 1
ATOM 1415 N N . ILE A 1 183 ? 11.333 20.609 -11.951 1.00 94.12 183 ILE A N 1
ATOM 1416 C CA . ILE A 1 183 ? 11.266 20.864 -10.497 1.00 94.12 183 ILE A CA 1
ATOM 1417 C C . ILE A 1 183 ? 11.138 22.363 -10.186 1.00 94.12 183 ILE A C 1
ATOM 1419 O O . ILE A 1 183 ? 10.435 22.733 -9.257 1.00 94.12 183 ILE A O 1
ATOM 1423 N N . SER A 1 184 ? 11.768 23.224 -10.988 1.00 91.25 184 SER A N 1
ATOM 1424 C CA . SER A 1 184 ? 11.694 24.686 -10.847 1.00 91.25 184 SER A CA 1
ATOM 1425 C C . SER A 1 184 ? 10.314 25.285 -11.134 1.00 91.25 184 SER A C 1
ATOM 1427 O O . SER A 1 184 ? 10.105 26.459 -10.857 1.00 91.25 184 SER A O 1
ATOM 1429 N N . GLU A 1 185 ? 9.406 24.524 -11.746 1.00 91.38 185 GLU A N 1
ATOM 1430 C CA . GLU A 1 185 ? 8.040 24.962 -12.064 1.00 91.38 185 GLU A CA 1
ATOM 1431 C C . GLU A 1 185 ? 7.011 24.420 -11.061 1.00 91.38 185 GLU A C 1
ATOM 1433 O O . GLU A 1 185 ? 5.817 24.693 -11.186 1.00 91.38 185 GLU A O 1
ATOM 1438 N N . LEU A 1 186 ? 7.453 23.638 -10.070 1.00 92.38 186 LEU A N 1
ATOM 1439 C CA . LEU A 1 186 ? 6.566 23.114 -9.043 1.00 92.38 186 LEU A CA 1
ATOM 1440 C C . LEU A 1 186 ? 6.085 24.239 -8.115 1.00 92.38 186 LEU A C 1
ATOM 1442 O O . LEU A 1 186 ? 6.835 25.175 -7.843 1.00 92.38 186 LEU A O 1
ATOM 1446 N N . PRO A 1 187 ? 4.856 24.146 -7.579 1.00 91.44 187 PRO A N 1
ATOM 1447 C CA . PRO A 1 187 ? 4.270 25.173 -6.720 1.00 91.44 187 PRO A CA 1
ATOM 1448 C C . PRO A 1 187 ? 4.802 25.101 -5.275 1.00 91.44 187 PRO A C 1
ATOM 1450 O O . PRO A 1 187 ? 4.029 25.183 -4.324 1.00 91.44 187 PRO A O 1
ATOM 1453 N N . PHE A 1 188 ? 6.112 24.921 -5.109 1.00 92.31 188 PHE A N 1
ATOM 1454 C CA . PHE A 1 188 ? 6.806 24.878 -3.823 1.00 92.31 188 PHE A CA 1
ATOM 1455 C C . PHE A 1 188 ? 7.808 26.034 -3.735 1.00 92.31 188 PHE A C 1
ATOM 1457 O O . PHE A 1 188 ? 8.195 26.602 -4.756 1.00 92.31 188 PHE A O 1
ATOM 1464 N N . ASP A 1 189 ? 8.233 26.398 -2.525 1.00 93.56 189 ASP A N 1
ATOM 1465 C CA . ASP A 1 189 ? 9.253 27.437 -2.360 1.00 93.56 189 ASP A CA 1
ATOM 1466 C C . ASP A 1 189 ? 10.627 27.021 -2.931 1.00 93.56 189 ASP A C 1
ATOM 1468 O O . ASP A 1 189 ? 10.901 25.843 -3.197 1.00 93.56 189 ASP A O 1
ATOM 1472 N N . ASP A 1 190 ? 11.495 28.015 -3.146 1.00 94.62 190 ASP A N 1
ATOM 1473 C CA . ASP A 1 190 ? 12.817 27.819 -3.753 1.00 94.62 190 ASP A CA 1
ATOM 1474 C C . ASP A 1 190 ? 13.697 26.861 -2.935 1.00 94.62 190 ASP A C 1
ATOM 1476 O O . ASP A 1 190 ? 14.467 26.085 -3.506 1.00 94.62 190 ASP A O 1
ATOM 1480 N N . GLU A 1 191 ? 13.579 26.888 -1.603 1.00 95.62 191 GLU A N 1
ATOM 1481 C CA . GLU A 1 191 ? 14.359 26.032 -0.709 1.00 95.62 191 GLU A CA 1
ATOM 1482 C C . GLU A 1 191 ? 13.946 24.563 -0.870 1.00 95.62 191 GLU A C 1
ATOM 1484 O O . GLU A 1 191 ? 14.799 23.693 -1.069 1.00 95.62 191 GLU A O 1
ATOM 1489 N N . PHE A 1 192 ? 12.642 24.286 -0.859 1.00 96.19 192 PHE A N 1
ATOM 1490 C CA . PHE A 1 192 ? 12.080 22.963 -1.095 1.00 96.19 192 PHE A CA 1
ATOM 1491 C C . PHE A 1 192 ? 12.469 22.443 -2.481 1.00 96.19 192 PHE A C 1
ATOM 1493 O O . PHE A 1 192 ? 12.932 21.307 -2.607 1.00 96.19 192 PHE A O 1
ATOM 1500 N N . CYS A 1 193 ? 12.348 23.275 -3.520 1.00 96.50 193 CYS A N 1
ATOM 1501 C CA . CYS A 1 193 ? 12.728 22.911 -4.885 1.00 96.50 193 CYS A CA 1
ATOM 1502 C C . CYS A 1 193 ? 14.225 22.591 -5.004 1.00 96.50 193 CYS A C 1
ATOM 1504 O O . CYS A 1 193 ? 14.594 21.605 -5.647 1.00 96.50 193 CYS A O 1
ATOM 1506 N N . GLN A 1 194 ? 15.095 23.374 -4.360 1.00 96.19 194 GLN A N 1
ATOM 1507 C CA . GLN A 1 194 ? 16.538 23.130 -4.352 1.00 96.19 194 GLN A CA 1
ATOM 1508 C C . GLN A 1 194 ? 16.888 21.815 -3.642 1.00 96.19 194 GLN A C 1
ATOM 1510 O O . GLN A 1 194 ? 17.698 21.031 -4.147 1.00 96.19 194 GLN A O 1
ATOM 1515 N N . GLN A 1 195 ? 16.269 21.545 -2.490 1.00 97.12 195 GLN A N 1
ATOM 1516 C CA . GLN A 1 195 ? 16.452 20.278 -1.784 1.00 97.12 195 GLN A CA 1
ATOM 1517 C C . GLN A 1 195 ? 15.954 19.110 -2.641 1.00 97.12 195 GLN A C 1
ATOM 1519 O O . GLN A 1 195 ? 16.676 18.134 -2.828 1.00 97.12 195 GLN A O 1
ATOM 1524 N N . LEU A 1 196 ? 14.771 19.231 -3.246 1.00 97.56 196 LEU A N 1
ATOM 1525 C CA . LEU A 1 196 ? 14.195 18.196 -4.100 1.00 97.56 196 LEU A CA 1
ATOM 1526 C C . LEU A 1 196 ? 15.064 17.891 -5.328 1.00 97.56 196 LEU A C 1
ATOM 1528 O O . LEU A 1 196 ? 15.215 16.725 -5.688 1.00 97.56 196 LEU A O 1
ATOM 1532 N N . GLN A 1 197 ? 15.683 18.907 -5.938 1.00 96.56 197 GLN A N 1
ATOM 1533 C CA . GLN A 1 197 ? 16.654 18.719 -7.021 1.00 96.56 197 GLN A CA 1
ATOM 1534 C C . GLN A 1 197 ? 17.852 17.882 -6.574 1.00 96.56 197 GLN A C 1
ATOM 1536 O O . GLN A 1 197 ? 18.266 16.986 -7.309 1.00 96.56 197 GLN A O 1
ATOM 1541 N N . ALA A 1 198 ? 18.395 18.142 -5.381 1.00 96.56 198 ALA A N 1
ATOM 1542 C CA . ALA A 1 198 ? 19.492 17.349 -4.833 1.00 96.56 198 ALA A CA 1
ATOM 1543 C C . ALA A 1 198 ? 19.059 15.897 -4.580 1.00 96.56 198 ALA A C 1
ATOM 1545 O O . ALA A 1 198 ? 19.769 14.969 -4.965 1.00 96.56 198 ALA A O 1
ATOM 1546 N N . VAL A 1 199 ? 17.865 15.700 -4.013 1.00 96.94 199 VAL A N 1
ATOM 1547 C CA . VAL A 1 199 ? 17.314 14.366 -3.737 1.00 96.94 199 VAL A CA 1
ATOM 1548 C C . VAL A 1 19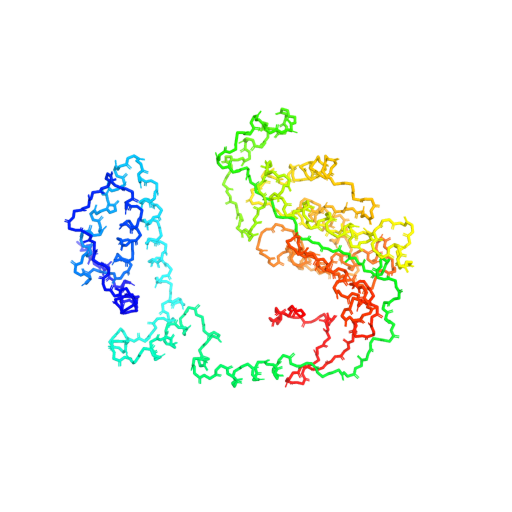9 ? 17.037 13.577 -5.018 1.00 96.94 199 VAL A C 1
ATOM 1550 O O . VAL A 1 199 ? 17.287 12.377 -5.059 1.00 96.94 199 VAL A O 1
ATOM 1553 N N . ALA A 1 200 ? 16.587 14.230 -6.090 1.00 95.75 200 ALA A N 1
ATOM 1554 C CA . ALA A 1 200 ? 16.356 13.585 -7.384 1.00 95.75 200 ALA A CA 1
ATOM 1555 C C . ALA A 1 200 ? 17.636 13.022 -8.036 1.00 95.75 200 ALA A C 1
ATOM 1557 O O . ALA A 1 200 ? 17.542 12.217 -8.960 1.00 95.75 200 ALA A O 1
ATOM 1558 N N . GLN A 1 201 ? 18.823 13.429 -7.568 1.00 95.06 201 GLN A N 1
ATOM 1559 C CA . GLN A 1 201 ? 20.111 12.869 -7.997 1.00 95.06 201 GLN A CA 1
ATOM 1560 C C . GLN A 1 201 ? 20.592 11.714 -7.105 1.00 95.06 201 GLN A C 1
ATOM 1562 O O . GLN A 1 201 ? 21.609 11.083 -7.407 1.00 95.06 201 GLN A O 1
ATOM 1567 N N . GLU A 1 202 ? 19.908 11.437 -5.994 1.00 95.75 202 GLU A N 1
ATOM 1568 C CA . GLU A 1 202 ? 20.233 10.303 -5.136 1.00 95.75 202 GLU A CA 1
ATOM 1569 C C . GLU A 1 202 ? 19.863 8.978 -5.819 1.00 95.75 202 GLU A C 1
ATOM 1571 O O . GLU A 1 202 ? 18.925 8.913 -6.614 1.00 95.75 202 GLU A O 1
ATOM 1576 N N . PRO A 1 203 ? 20.559 7.874 -5.502 1.00 94.00 203 PRO A N 1
ATOM 1577 C CA . PRO A 1 203 ? 20.102 6.562 -5.923 1.00 94.00 203 PRO A CA 1
ATOM 1578 C C . PRO A 1 203 ? 18.795 6.193 -5.211 1.00 94.00 203 PRO A C 1
ATOM 1580 O O . PRO A 1 203 ? 18.690 6.286 -3.985 1.00 94.00 203 PRO A O 1
ATOM 1583 N N . GLN A 1 204 ? 17.831 5.676 -5.971 1.00 94.44 204 GLN A N 1
ATOM 1584 C CA . GLN A 1 204 ? 16.646 5.035 -5.411 1.00 94.44 204 GLN A CA 1
ATOM 1585 C C . GLN A 1 204 ? 17.051 3.825 -4.556 1.00 94.44 204 GLN A C 1
ATOM 1587 O O . GLN A 1 204 ? 17.783 2.941 -5.009 1.00 94.44 204 GLN A O 1
ATOM 1592 N N . LEU A 1 205 ? 16.557 3.777 -3.319 1.00 92.38 205 LEU A N 1
ATOM 1593 C CA . LEU A 1 205 ? 16.866 2.717 -2.356 1.00 92.38 205 LEU A CA 1
ATOM 1594 C C . LEU A 1 205 ? 15.769 1.657 -2.272 1.00 92.38 205 LEU A C 1
ATOM 1596 O O . LEU A 1 205 ? 16.059 0.498 -1.964 1.00 92.38 205 LEU A O 1
ATOM 1600 N N . TYR A 1 206 ? 14.520 2.048 -2.529 1.00 92.00 206 TYR A N 1
ATOM 1601 C CA . TYR A 1 206 ? 13.356 1.191 -2.326 1.00 92.00 206 TYR A CA 1
ATOM 1602 C C . TYR A 1 206 ? 12.432 1.195 -3.540 1.00 92.00 206 TYR A C 1
ATOM 1604 O O . TYR A 1 206 ? 12.299 2.197 -4.240 1.00 92.00 206 TYR A O 1
ATOM 1612 N N . TRP A 1 207 ? 11.781 0.057 -3.775 1.00 90.69 207 TRP A N 1
ATOM 1613 C CA . TRP A 1 207 ? 10.805 -0.141 -4.841 1.00 90.69 207 TRP A CA 1
ATOM 1614 C C . TRP A 1 207 ? 9.477 -0.473 -4.190 1.00 90.69 207 TRP A C 1
ATOM 1616 O O . TRP A 1 207 ? 9.296 -1.570 -3.657 1.00 90.69 207 TRP A O 1
ATOM 1626 N N . TYR A 1 208 ? 8.588 0.508 -4.192 1.00 90.75 208 TYR A N 1
ATOM 1627 C CA . TYR A 1 208 ? 7.223 0.325 -3.744 1.00 90.75 208 TYR A CA 1
ATOM 1628 C C . TYR A 1 208 ? 6.302 0.141 -4.936 1.00 90.75 208 TYR A C 1
ATOM 1630 O O . TYR A 1 208 ? 6.653 0.487 -6.065 1.00 90.75 208 TYR A O 1
ATOM 1638 N N . ASP A 1 209 ? 5.136 -0.420 -4.655 1.00 84.88 209 ASP A N 1
ATOM 1639 C CA . ASP A 1 209 ? 4.054 -0.451 -5.619 1.00 84.88 209 ASP A CA 1
ATOM 1640 C C . ASP A 1 209 ? 3.447 0.950 -5.715 1.00 84.88 209 ASP A C 1
ATOM 1642 O O . ASP A 1 209 ? 3.208 1.578 -4.685 1.00 84.88 209 ASP A O 1
ATOM 1646 N N . HIS A 1 210 ? 3.295 1.447 -6.939 1.00 88.44 210 HIS A N 1
ATOM 1647 C CA . HIS A 1 210 ? 2.662 2.731 -7.263 1.00 88.44 210 HIS A CA 1
ATOM 1648 C C . HIS A 1 210 ? 3.096 3.925 -6.368 1.00 88.44 210 HIS A C 1
ATOM 1650 O O . HIS A 1 210 ? 2.262 4.577 -5.741 1.00 88.44 210 HIS A O 1
ATOM 1656 N N . PRO A 1 211 ? 4.398 4.257 -6.258 1.00 94.81 211 PRO A N 1
ATOM 1657 C CA . PRO A 1 211 ? 4.810 5.411 -5.469 1.00 94.81 211 PRO A CA 1
ATOM 1658 C C . PRO A 1 211 ? 4.399 6.719 -6.162 1.00 94.81 211 PRO A C 1
ATOM 1660 O O . PRO A 1 211 ? 4.618 6.895 -7.360 1.00 94.81 211 PRO A O 1
ATOM 1663 N N . ILE A 1 212 ? 3.871 7.663 -5.389 1.00 96.81 212 ILE A N 1
ATOM 1664 C CA . ILE A 1 212 ? 3.335 8.940 -5.864 1.00 96.81 212 ILE A CA 1
ATOM 1665 C C . ILE A 1 212 ? 4.492 9.923 -6.097 1.00 96.81 212 ILE A C 1
ATOM 1667 O O . ILE A 1 212 ? 5.217 10.251 -5.148 1.00 96.81 212 ILE A O 1
ATOM 1671 N N . PRO A 1 213 ? 4.703 10.407 -7.335 1.00 97.25 213 PRO A N 1
ATOM 1672 C CA . PRO A 1 213 ? 5.738 11.393 -7.617 1.00 97.25 213 PRO A CA 1
ATOM 1673 C C . PRO A 1 213 ? 5.425 12.736 -6.954 1.00 97.25 213 PRO A C 1
ATOM 1675 O O . PRO A 1 213 ? 4.307 13.246 -7.056 1.00 97.25 213 PRO A O 1
ATOM 1678 N N . ILE A 1 214 ? 6.419 13.359 -6.322 1.00 96.88 214 ILE A N 1
ATOM 1679 C CA . ILE A 1 214 ? 6.270 14.734 -5.832 1.00 96.88 214 ILE A CA 1
ATOM 1680 C C . ILE A 1 214 ? 5.967 15.670 -7.006 1.00 96.88 214 ILE A C 1
ATOM 1682 O O . ILE A 1 214 ? 6.602 15.605 -8.058 1.00 96.88 214 ILE A O 1
ATOM 1686 N N . GLY A 1 215 ? 4.983 16.550 -6.811 1.00 92.81 215 GLY A N 1
ATOM 1687 C CA . GLY A 1 215 ? 4.537 17.486 -7.841 1.00 92.81 215 GLY A CA 1
ATOM 1688 C C . GLY A 1 215 ? 3.645 16.868 -8.920 1.00 92.81 215 GLY A C 1
ATOM 1689 O O . GLY A 1 215 ? 3.383 17.521 -9.928 1.00 92.81 215 GLY A O 1
ATOM 1690 N N . ILE A 1 216 ? 3.175 15.627 -8.738 1.00 95.12 216 ILE A N 1
ATOM 1691 C CA . ILE A 1 216 ? 2.110 15.076 -9.581 1.00 95.12 216 ILE A CA 1
ATOM 1692 C C . ILE A 1 216 ? 0.834 15.923 -9.450 1.00 95.12 216 ILE A C 1
ATOM 1694 O O . ILE A 1 216 ? 0.575 16.509 -8.396 1.00 95.12 216 ILE A O 1
ATOM 1698 N N . THR A 1 217 ? 0.032 15.985 -10.514 1.00 93.06 217 THR A N 1
ATOM 1699 C CA . THR A 1 217 ? -1.222 16.745 -10.495 1.00 93.06 217 THR A CA 1
ATOM 1700 C C . THR A 1 217 ? -2.205 16.177 -9.463 1.00 93.06 217 THR A C 1
ATOM 1702 O O . THR A 1 217 ? -2.200 14.963 -9.227 1.00 93.06 217 THR A O 1
ATOM 1705 N N . PRO A 1 218 ? -3.076 17.010 -8.861 1.00 92.19 218 PRO A N 1
ATOM 1706 C CA . PRO A 1 218 ? -4.028 16.558 -7.847 1.00 92.19 218 PRO A CA 1
ATOM 1707 C C . PRO A 1 218 ? -4.927 15.396 -8.288 1.00 92.19 218 PRO A C 1
ATOM 1709 O O . PRO A 1 218 ? -5.275 14.547 -7.471 1.00 92.19 218 PRO A O 1
ATOM 1712 N N . GLU A 1 219 ? -5.287 15.331 -9.571 1.00 91.88 219 GLU A N 1
ATOM 1713 C CA . GLU A 1 219 ? -6.147 14.285 -10.143 1.00 91.88 219 GLU A CA 1
ATOM 1714 C C . GLU A 1 219 ? -5.465 12.913 -10.185 1.00 91.88 219 GLU A C 1
ATOM 1716 O O . GLU A 1 219 ? -6.140 11.892 -10.121 1.00 91.88 219 GLU A O 1
ATOM 1721 N N . ASN A 1 220 ? -4.134 12.895 -10.273 1.00 93.75 220 ASN A N 1
ATOM 1722 C CA . ASN A 1 220 ? -3.315 11.683 -10.323 1.00 93.75 220 ASN A CA 1
ATOM 1723 C C . ASN A 1 220 ? -2.646 11.385 -8.970 1.00 93.75 220 ASN A C 1
ATOM 1725 O O . ASN A 1 220 ? -1.754 10.541 -8.883 1.00 93.75 220 ASN A O 1
ATOM 1729 N N . ASN A 1 221 ? -3.030 12.107 -7.917 1.00 95.25 221 ASN A N 1
ATOM 1730 C CA . ASN A 1 221 ? -2.479 11.941 -6.585 1.00 95.25 221 ASN A CA 1
ATOM 1731 C C . ASN A 1 221 ? -3.385 11.029 -5.752 1.00 95.25 221 ASN A C 1
ATOM 1733 O O . ASN A 1 221 ? -4.409 11.470 -5.226 1.00 95.25 221 ASN A O 1
ATOM 1737 N N . GLU A 1 222 ? -2.988 9.765 -5.596 1.00 95.38 222 GLU A N 1
ATOM 1738 C CA . GLU A 1 222 ? -3.771 8.773 -4.850 1.00 95.38 222 GLU A CA 1
ATOM 1739 C C . GLU A 1 222 ? -3.988 9.179 -3.382 1.00 95.38 222 GLU A C 1
ATOM 1741 O O . GLU A 1 222 ? -5.065 8.945 -2.845 1.00 95.38 222 GLU A O 1
ATOM 1746 N N . ILE A 1 223 ? -3.042 9.881 -2.738 1.00 95.88 223 ILE A N 1
ATOM 1747 C CA . ILE A 1 223 ? -3.244 10.375 -1.363 1.00 95.88 223 ILE A CA 1
ATOM 1748 C C . ILE A 1 223 ? -4.417 11.352 -1.306 1.00 95.88 223 ILE A C 1
ATOM 1750 O O . ILE A 1 223 ? -5.271 11.242 -0.425 1.00 95.88 223 ILE A O 1
ATOM 1754 N N . LEU A 1 224 ? -4.475 12.302 -2.243 1.00 95.69 224 LEU A N 1
ATOM 1755 C CA . LEU A 1 224 ? -5.587 13.246 -2.312 1.00 95.69 224 LEU A CA 1
ATOM 1756 C C . LEU A 1 224 ? -6.892 12.536 -2.656 1.00 95.69 224 LEU A C 1
ATOM 1758 O O . LEU A 1 224 ? -7.909 12.820 -2.026 1.00 95.69 224 LEU A O 1
ATOM 1762 N N . TYR A 1 225 ? -6.864 11.620 -3.622 1.00 95.38 225 TYR A N 1
ATOM 1763 C CA . TYR A 1 225 ? -8.030 10.844 -4.028 1.00 95.38 225 TYR A CA 1
ATOM 1764 C C . TYR A 1 225 ? -8.630 10.064 -2.848 1.00 95.38 225 TYR A C 1
ATOM 1766 O O . TYR A 1 225 ? -9.780 10.312 -2.473 1.00 95.38 225 TYR A O 1
ATOM 1774 N N . GLY A 1 226 ? -7.838 9.211 -2.195 1.00 95.31 226 GLY A N 1
ATOM 1775 C CA . GLY A 1 226 ? -8.291 8.370 -1.090 1.00 95.31 226 GLY A CA 1
ATOM 1776 C C . GLY A 1 226 ? -8.736 9.164 0.134 1.00 95.31 226 GLY A C 1
ATOM 1777 O O . GLY A 1 226 ? -9.791 8.885 0.705 1.00 95.31 226 GLY A O 1
ATOM 1778 N N . LEU A 1 227 ? -7.990 10.203 0.531 1.00 96.75 227 LEU A N 1
ATOM 1779 C CA . LEU A 1 227 ? -8.360 11.011 1.699 1.00 96.75 227 LEU A CA 1
ATOM 1780 C C . LEU A 1 227 ? -9.597 11.879 1.447 1.00 96.75 227 LEU A C 1
ATOM 1782 O O . LEU A 1 227 ? -10.429 12.009 2.346 1.00 96.75 227 LEU A O 1
ATOM 1786 N N . ARG A 1 228 ? -9.767 12.442 0.240 1.00 95.44 228 ARG A N 1
ATOM 1787 C CA . ARG A 1 228 ? -11.000 13.162 -0.128 1.00 95.44 228 ARG A CA 1
ATOM 1788 C C . ARG A 1 228 ? -12.198 12.214 -0.118 1.00 95.44 228 ARG A C 1
ATOM 1790 O O . ARG A 1 228 ? -13.227 12.558 0.462 1.00 95.44 228 ARG A O 1
ATOM 1797 N N . ALA A 1 229 ? -12.060 11.023 -0.699 1.00 95.19 229 ALA A N 1
ATOM 1798 C CA . ALA A 1 229 ? -13.123 10.024 -0.717 1.00 95.19 229 ALA A CA 1
ATOM 1799 C C . ALA A 1 229 ? -13.490 9.542 0.695 1.00 95.19 229 ALA A C 1
ATOM 1801 O O . ALA A 1 229 ? -14.670 9.453 1.031 1.00 95.19 229 ALA A O 1
ATOM 1802 N N . LEU A 1 230 ? -12.501 9.308 1.564 1.00 95.94 230 LEU A N 1
ATOM 1803 C CA . LEU A 1 230 ? -12.748 8.992 2.970 1.00 95.94 230 LEU A CA 1
ATOM 1804 C C . LEU A 1 230 ? -13.459 10.147 3.693 1.00 95.94 230 LEU A C 1
ATOM 1806 O O . LEU A 1 230 ? -14.412 9.914 4.433 1.00 95.94 230 LEU A O 1
ATOM 1810 N N . ASN A 1 231 ? -13.033 11.393 3.476 1.00 95.75 231 ASN A N 1
ATOM 1811 C CA . ASN A 1 231 ? -13.674 12.556 4.090 1.00 95.75 231 ASN A CA 1
ATOM 1812 C C . ASN A 1 231 ? -15.152 12.681 3.681 1.00 95.75 231 ASN A C 1
ATOM 1814 O O . ASN A 1 231 ? -15.995 12.960 4.532 1.00 95.75 231 ASN A O 1
ATOM 1818 N N . GLN A 1 232 ? -15.464 12.418 2.408 1.00 95.06 232 GLN A N 1
ATOM 1819 C CA . GLN A 1 232 ? -16.835 12.372 1.888 1.00 95.06 232 GLN A CA 1
ATOM 1820 C C . GLN A 1 232 ? -17.633 11.205 2.478 1.00 95.06 232 GLN A C 1
ATOM 1822 O O . GLN A 1 232 ? -18.795 11.367 2.843 1.00 95.06 232 GLN A O 1
ATOM 1827 N N . ALA A 1 233 ? -17.011 10.034 2.627 1.00 95.31 233 ALA A N 1
ATOM 1828 C CA . ALA A 1 233 ? -17.644 8.897 3.280 1.00 95.31 233 ALA A CA 1
ATOM 1829 C C . ALA A 1 233 ? -18.033 9.234 4.730 1.00 95.31 233 ALA A C 1
ATOM 1831 O O . ALA A 1 233 ? -19.122 8.876 5.170 1.00 95.31 233 ALA A O 1
ATOM 1832 N N . LEU A 1 234 ? -17.187 9.984 5.441 1.00 95.00 234 LEU A N 1
ATOM 1833 C CA . LEU A 1 234 ? -17.461 10.477 6.791 1.00 95.00 234 LEU A CA 1
ATOM 1834 C C . LEU A 1 234 ? -18.544 11.567 6.841 1.00 95.00 234 LEU A C 1
ATOM 1836 O O . LEU A 1 234 ? -19.247 11.666 7.847 1.00 95.00 234 LEU A O 1
ATOM 1840 N N . ASP A 1 235 ? -18.741 12.350 5.775 1.00 94.94 235 ASP A N 1
ATOM 1841 C CA . ASP A 1 235 ? -19.888 13.266 5.686 1.00 94.94 235 ASP A CA 1
ATOM 1842 C C . ASP A 1 235 ? -21.213 12.493 5.691 1.00 94.94 235 ASP A C 1
ATOM 1844 O O . ASP A 1 235 ? -22.163 12.905 6.362 1.00 94.94 235 ASP A O 1
ATOM 1848 N N . VAL A 1 236 ? -21.271 11.342 5.010 1.00 95.12 236 VAL A N 1
ATOM 1849 C CA . VAL A 1 236 ? -22.444 10.454 5.049 1.00 95.12 236 VAL A CA 1
ATOM 1850 C C . VAL A 1 236 ? -22.672 9.923 6.465 1.00 95.12 236 VAL A C 1
ATOM 1852 O O . VAL A 1 236 ? -23.796 9.986 6.963 1.00 95.12 236 VAL A O 1
ATOM 1855 N N . GLU A 1 237 ? -21.620 9.480 7.161 1.00 94.44 237 GLU A N 1
ATOM 1856 C CA . GLU A 1 237 ? -21.744 9.026 8.557 1.00 94.44 237 GLU A CA 1
ATOM 1857 C C . GLU A 1 237 ? -22.242 10.132 9.490 1.00 94.44 237 GLU A C 1
ATOM 1859 O O . GLU A 1 237 ? -23.077 9.898 10.367 1.00 94.44 237 GLU A O 1
ATOM 1864 N N . ARG A 1 238 ? -21.783 11.368 9.273 1.00 92.62 238 ARG A N 1
ATOM 1865 C CA . ARG A 1 238 ? -22.244 12.543 10.018 1.00 92.62 238 ARG A CA 1
ATOM 1866 C C . ARG A 1 238 ? -23.723 12.815 9.787 1.00 92.62 238 ARG A C 1
ATOM 1868 O O . ARG A 1 238 ? -24.446 13.067 10.747 1.00 92.62 238 ARG A O 1
ATOM 1875 N N . GLN A 1 239 ? -24.184 12.736 8.542 1.00 92.94 239 GLN A N 1
ATOM 1876 C CA . GLN A 1 239 ? -25.597 12.920 8.196 1.00 92.94 239 GLN A CA 1
ATOM 1877 C C . GLN A 1 239 ? -26.487 11.821 8.786 1.00 92.94 239 GLN A C 1
ATOM 1879 O O . GLN A 1 239 ? -27.616 12.099 9.186 1.00 92.94 239 GLN A O 1
ATOM 1884 N N . ARG A 1 240 ? -25.972 10.590 8.883 1.00 91.56 240 ARG A N 1
ATOM 1885 C CA . ARG A 1 240 ? -26.662 9.453 9.512 1.00 91.56 240 ARG A CA 1
ATOM 1886 C C . ARG A 1 240 ? -26.636 9.490 11.044 1.00 91.56 240 ARG A C 1
ATOM 1888 O O . ARG A 1 240 ? -27.361 8.729 11.672 1.00 91.56 240 ARG A O 1
ATOM 1895 N N . GLY A 1 241 ? -25.854 10.388 11.647 1.00 89.62 241 GLY A N 1
ATOM 1896 C CA . GLY A 1 241 ? -25.741 10.530 13.100 1.00 89.62 241 GLY A CA 1
ATOM 1897 C C . GLY A 1 241 ? -24.755 9.558 13.757 1.00 89.62 241 GLY A C 1
ATOM 1898 O O . GLY A 1 241 ? -24.766 9.436 14.979 1.00 89.62 241 GLY A O 1
ATOM 1899 N N . HIS A 1 242 ? -23.895 8.899 12.975 1.00 85.81 242 HIS A N 1
ATOM 1900 C CA . HIS A 1 242 ? -22.883 7.950 13.460 1.00 85.81 242 HIS A CA 1
ATOM 1901 C C . HIS A 1 242 ? -21.498 8.576 13.660 1.00 85.81 242 HIS A C 1
ATOM 1903 O O . HIS A 1 242 ? -20.585 7.908 14.138 1.00 85.81 242 HIS A O 1
ATOM 1909 N N . LEU A 1 243 ? -21.329 9.860 13.323 1.00 87.81 243 LEU A N 1
ATOM 1910 C CA . LEU A 1 243 ? -20.084 10.595 13.538 1.00 87.81 243 LEU A CA 1
ATOM 1911 C C . LEU A 1 243 ? -20.283 11.768 14.507 1.00 87.81 243 LEU A C 1
ATOM 1913 O O . LEU A 1 243 ? -21.080 12.678 14.264 1.00 87.81 243 LEU A O 1
ATOM 1917 N N . GLY A 1 244 ? -19.507 11.769 15.594 1.00 83.00 244 GLY A N 1
ATOM 1918 C CA . GLY A 1 244 ? -19.435 12.877 16.549 1.00 83.00 244 GLY A CA 1
ATOM 1919 C C . GLY A 1 244 ? -18.828 14.156 15.957 1.00 83.00 244 GLY A C 1
ATOM 1920 O O . GLY A 1 244 ? -18.416 14.210 14.802 1.00 83.00 244 GLY A O 1
ATOM 1921 N N . GLN A 1 245 ? -18.754 15.232 16.743 1.00 82.69 245 GLN A N 1
ATOM 1922 C CA . GLN A 1 245 ? -18.236 16.531 16.267 1.00 82.69 245 GLN A CA 1
ATOM 1923 C C . GLN A 1 245 ? -16.725 16.534 15.989 1.00 82.69 245 GLN A C 1
ATOM 1925 O O . GLN A 1 245 ? -16.239 17.403 15.273 1.00 82.69 245 GLN A O 1
ATOM 1930 N N . GLN A 1 246 ? -15.982 15.583 16.556 1.00 88.31 246 GLN A N 1
ATOM 1931 C CA . GLN A 1 246 ? -14.533 15.521 16.402 1.00 88.31 246 GLN A CA 1
ATOM 1932 C C . GLN A 1 246 ? -14.137 14.854 15.076 1.00 88.31 246 GLN A C 1
ATOM 1934 O O . GLN A 1 246 ? -14.808 13.905 14.658 1.00 88.31 246 GLN A O 1
ATOM 1939 N N . PRO A 1 247 ? -13.053 15.311 14.426 1.00 92.69 247 PRO A N 1
ATOM 1940 C CA . PRO A 1 247 ? -12.486 14.621 13.275 1.00 92.69 247 PRO A CA 1
ATOM 1941 C C . PRO A 1 247 ? -11.950 13.232 13.649 1.00 92.69 247 PRO A C 1
ATOM 1943 O O . PRO A 1 247 ? -11.420 13.028 14.743 1.00 92.69 247 PRO A O 1
ATOM 1946 N N . VAL A 1 248 ? -12.052 12.285 12.719 1.00 94.88 248 VAL A N 1
ATOM 1947 C CA . VAL A 1 248 ? -11.589 10.903 12.888 1.00 94.88 248 VAL A CA 1
ATOM 1948 C C . VAL A 1 248 ? -10.069 10.836 12.717 1.00 94.88 248 VAL A C 1
ATOM 1950 O O . VAL A 1 248 ? -9.550 11.350 11.719 1.00 94.88 248 VAL A O 1
ATOM 1953 N N . PRO A 1 249 ? -9.325 10.210 13.647 1.00 95.12 249 PRO A N 1
ATOM 1954 C CA . PRO A 1 249 ? -7.885 10.045 13.501 1.00 95.12 249 PRO A CA 1
ATOM 1955 C C . PRO A 1 249 ? -7.549 9.086 12.350 1.00 95.12 249 PRO A C 1
ATOM 1957 O O . PRO A 1 249 ? -8.072 7.974 12.270 1.00 95.12 249 PRO A O 1
ATOM 1960 N N . CYS A 1 250 ? -6.624 9.504 11.487 1.00 96.38 250 CYS A N 1
ATOM 1961 C CA . CYS A 1 250 ? -6.060 8.677 10.428 1.00 96.38 250 CYS A CA 1
ATOM 1962 C C . CYS A 1 250 ? -4.528 8.733 10.471 1.00 96.38 250 CYS A C 1
ATOM 1964 O O . CYS A 1 250 ? -3.931 9.794 10.275 1.00 96.38 250 CYS A O 1
ATOM 1966 N N . ALA A 1 251 ? -3.885 7.596 10.736 1.00 96.94 251 ALA A N 1
ATOM 1967 C CA . ALA A 1 251 ? -2.431 7.484 10.761 1.00 96.94 251 ALA A CA 1
ATOM 1968 C C . ALA A 1 251 ? -1.888 7.043 9.394 1.00 96.94 251 ALA A C 1
ATOM 1970 O O . ALA A 1 251 ? -2.201 5.958 8.903 1.00 96.94 251 ALA A O 1
ATOM 1971 N N . LEU A 1 252 ? -1.036 7.868 8.794 1.00 96.62 252 LEU A N 1
ATOM 1972 C CA . LEU A 1 252 ? -0.356 7.572 7.539 1.00 96.62 252 LEU A CA 1
ATOM 1973 C C . LEU A 1 252 ? 1.068 7.105 7.823 1.00 96.62 252 LEU A C 1
ATOM 1975 O O . LEU A 1 252 ? 1.849 7.837 8.433 1.00 96.62 252 LEU A O 1
ATOM 1979 N N . SER A 1 253 ? 1.433 5.921 7.340 1.00 95.62 253 SER A N 1
ATOM 1980 C CA . SER A 1 253 ? 2.839 5.550 7.201 1.00 95.62 253 SER A CA 1
ATOM 1981 C C . SER A 1 253 ? 3.389 6.167 5.924 1.00 95.62 253 SER A C 1
ATOM 1983 O O . SER A 1 253 ? 2.911 5.850 4.835 1.00 95.62 253 SER A O 1
ATOM 1985 N N . VAL A 1 254 ? 4.377 7.043 6.056 1.00 96.38 254 VAL A N 1
ATOM 1986 C CA . VAL A 1 254 ? 4.948 7.791 4.938 1.00 96.38 254 VAL A CA 1
ATOM 1987 C C . VAL A 1 254 ? 6.287 7.181 4.563 1.00 96.38 254 VAL A C 1
ATOM 1989 O O . VAL A 1 254 ? 7.302 7.453 5.208 1.00 96.38 254 VAL A O 1
ATOM 1992 N N . SER A 1 255 ? 6.271 6.354 3.525 1.00 95.75 255 SER A N 1
ATOM 1993 C CA . SER A 1 255 ? 7.463 5.700 2.995 1.00 95.75 255 SER A CA 1
ATOM 1994 C C . SER A 1 255 ? 7.961 6.431 1.758 1.00 95.75 255 SER A C 1
ATOM 1996 O O . SER A 1 255 ? 7.170 6.895 0.935 1.00 95.75 255 SER A O 1
ATOM 1998 N N . VAL A 1 256 ? 9.274 6.501 1.581 1.00 96.25 256 VAL A N 1
ATOM 1999 C CA . VAL A 1 256 ? 9.892 7.227 0.464 1.00 96.25 256 VAL A CA 1
ATOM 2000 C C . VAL A 1 256 ? 10.858 6.347 -0.308 1.00 96.25 256 VAL A C 1
ATOM 2002 O O . VAL A 1 256 ? 11.471 5.462 0.271 1.00 96.25 256 VAL A O 1
ATOM 2005 N N . THR A 1 257 ? 11.014 6.555 -1.614 1.00 96.19 257 THR A N 1
ATOM 2006 C CA . THR A 1 257 ? 11.933 5.746 -2.442 1.00 96.19 257 THR A CA 1
ATOM 2007 C C . THR A 1 257 ? 13.402 6.173 -2.322 1.00 96.19 257 THR A C 1
ATOM 2009 O O . THR A 1 257 ? 14.297 5.357 -2.556 1.00 96.19 257 THR A O 1
ATOM 2012 N N . HIS A 1 258 ? 13.654 7.428 -1.934 1.00 95.50 258 HIS A N 1
ATOM 2013 C CA . HIS A 1 258 ? 14.981 8.042 -1.796 1.00 95.50 258 HIS A CA 1
ATOM 2014 C C . HIS A 1 258 ? 15.174 8.546 -0.370 1.00 95.50 258 HIS A C 1
ATOM 2016 O O . HIS A 1 258 ? 14.232 9.040 0.248 1.00 95.50 258 HIS A O 1
ATOM 2022 N N . LYS A 1 259 ? 16.397 8.458 0.159 1.00 93.19 259 LYS A N 1
ATOM 2023 C CA . LYS A 1 259 ? 16.658 8.794 1.564 1.00 93.19 259 LYS A CA 1
ATOM 2024 C C . LYS A 1 259 ? 16.383 10.267 1.858 1.00 93.19 259 LYS A C 1
ATOM 2026 O O . LYS A 1 259 ? 15.754 10.572 2.867 1.00 93.19 259 LYS A O 1
ATOM 2031 N N . GLY A 1 260 ? 16.816 11.171 0.985 1.00 93.25 260 GLY A N 1
ATOM 2032 C CA . GLY A 1 260 ? 16.620 12.604 1.171 1.00 93.25 260 GLY A CA 1
ATOM 2033 C C . GLY A 1 260 ? 15.151 13.038 1.151 1.00 93.25 260 GLY A C 1
ATOM 2034 O O . GLY A 1 260 ? 14.809 14.062 1.730 1.00 93.25 260 GLY A O 1
ATOM 2035 N N . LEU A 1 261 ? 14.238 12.233 0.590 1.00 95.94 261 LEU A N 1
ATOM 2036 C CA . LEU A 1 261 ? 12.805 12.538 0.646 1.00 95.94 261 LEU A CA 1
ATOM 2037 C C . LEU A 1 261 ? 12.230 12.430 2.062 1.00 95.94 261 LEU A C 1
ATOM 2039 O O . LEU A 1 261 ? 11.188 13.024 2.322 1.00 95.94 261 LEU A O 1
ATOM 2043 N N . GLN A 1 262 ? 12.884 11.725 2.993 1.00 92.06 262 GLN A N 1
ATOM 2044 C CA . GLN A 1 262 ? 12.391 11.577 4.369 1.00 92.06 262 GLN A CA 1
ATOM 2045 C C . GLN A 1 262 ? 12.180 12.932 5.062 1.00 92.06 262 GLN A C 1
ATOM 2047 O O . GLN A 1 262 ? 11.260 13.073 5.870 1.00 92.06 262 GLN A O 1
ATOM 2052 N N . THR A 1 263 ? 13.011 13.930 4.744 1.00 90.75 263 THR A N 1
ATOM 2053 C CA . THR A 1 263 ? 12.917 15.280 5.319 1.00 90.75 263 THR A CA 1
ATOM 2054 C C . THR A 1 263 ? 11.884 16.152 4.609 1.00 90.75 263 THR A C 1
ATOM 2056 O O . THR A 1 263 ? 11.317 17.043 5.233 1.00 90.75 263 THR A O 1
ATOM 2059 N N . LEU A 1 264 ? 11.600 15.873 3.334 1.00 95.56 264 LEU A N 1
ATOM 2060 C CA . LEU A 1 264 ? 10.665 16.639 2.504 1.00 95.56 264 LEU A CA 1
ATOM 2061 C C . LEU A 1 264 ? 9.228 16.112 2.576 1.00 95.56 264 LEU A C 1
ATOM 2063 O O . LEU A 1 264 ? 8.279 16.871 2.402 1.00 95.56 264 LEU A O 1
ATOM 2067 N N . ALA A 1 265 ? 9.052 14.821 2.852 1.00 95.50 265 ALA A N 1
ATOM 2068 C CA . ALA A 1 265 ? 7.778 14.121 2.737 1.00 95.50 265 ALA A CA 1
ATOM 2069 C C . ALA A 1 265 ? 6.643 14.763 3.549 1.00 95.50 265 ALA A C 1
ATOM 2071 O O . ALA A 1 265 ? 5.538 14.947 3.043 1.00 95.50 265 ALA A O 1
ATOM 2072 N N . LYS A 1 266 ? 6.909 15.141 4.805 1.00 94.44 266 LYS A N 1
ATOM 2073 C CA . LYS A 1 266 ? 5.905 15.806 5.650 1.00 94.44 266 LYS A CA 1
ATOM 2074 C C . LYS A 1 266 ? 5.508 17.170 5.119 1.00 94.44 266 LYS A C 1
ATOM 2076 O O . LYS A 1 266 ? 4.336 17.521 5.188 1.00 94.44 266 LYS A O 1
ATOM 2081 N N . GLU A 1 267 ? 6.483 17.933 4.647 1.00 94.44 267 GLU A N 1
ATOM 2082 C CA . GLU A 1 267 ? 6.241 19.276 4.139 1.00 94.44 267 GLU A CA 1
ATOM 2083 C C . GLU A 1 267 ? 5.435 19.216 2.840 1.00 94.44 267 GLU A C 1
ATOM 2085 O O . GLU A 1 267 ? 4.397 19.863 2.732 1.00 94.44 267 GLU A O 1
ATOM 2090 N N . TYR A 1 268 ? 5.807 18.306 1.935 1.00 95.75 268 TYR A N 1
ATOM 2091 C CA . TYR A 1 268 ? 5.023 17.984 0.746 1.00 95.75 268 TYR A CA 1
ATOM 2092 C C . TYR A 1 268 ? 3.566 17.645 1.086 1.00 95.75 268 TYR A C 1
ATOM 2094 O O . TYR A 1 268 ? 2.649 18.230 0.509 1.00 95.75 268 TYR A O 1
ATOM 2102 N N . LEU A 1 269 ? 3.339 16.731 2.039 1.00 95.25 269 LEU A N 1
ATOM 2103 C CA . LEU A 1 269 ? 1.990 16.345 2.454 1.00 95.25 269 LEU A CA 1
ATOM 2104 C C . LEU A 1 269 ? 1.212 17.536 3.014 1.00 95.25 269 LEU A C 1
ATOM 2106 O O . LEU A 1 269 ? 0.064 17.735 2.637 1.00 95.25 269 LEU A O 1
ATOM 2110 N N . LYS A 1 270 ? 1.818 18.354 3.880 1.00 93.00 270 LYS A N 1
ATOM 2111 C CA . LYS A 1 270 ? 1.147 19.535 4.440 1.00 93.00 270 LYS A CA 1
ATOM 2112 C C . LYS A 1 270 ? 0.703 20.505 3.352 1.00 93.00 270 LYS A C 1
ATOM 2114 O O . LYS A 1 270 ? -0.457 20.904 3.354 1.00 93.00 270 LYS A O 1
ATOM 2119 N N . GLN A 1 271 ? 1.603 20.863 2.438 1.00 92.19 271 GLN A N 1
ATOM 2120 C CA . GLN A 1 271 ? 1.305 21.826 1.378 1.00 92.19 271 GLN A CA 1
ATOM 2121 C C . GLN A 1 271 ? 0.252 21.276 0.410 1.00 92.19 271 GLN A C 1
ATOM 2123 O O . GLN A 1 271 ? -0.731 21.953 0.119 1.00 92.19 271 GLN A O 1
ATOM 2128 N N . THR A 1 272 ? 0.401 20.014 0.002 1.00 92.44 272 THR A N 1
ATOM 2129 C CA . THR A 1 272 ? -0.536 19.335 -0.904 1.00 92.44 272 THR A CA 1
ATOM 2130 C C . THR A 1 272 ? -1.930 19.222 -0.285 1.00 92.44 272 THR A C 1
ATOM 2132 O O . THR A 1 272 ? -2.922 19.588 -0.907 1.00 92.44 272 THR A O 1
ATOM 2135 N N . LEU A 1 273 ? -2.036 18.766 0.967 1.00 92.62 273 LEU A N 1
ATOM 2136 C CA . LEU A 1 273 ? -3.331 18.621 1.636 1.00 92.62 273 LEU A CA 1
ATOM 2137 C C . LEU A 1 273 ? -3.990 19.979 1.913 1.00 92.62 273 LEU A C 1
ATOM 2139 O O . LEU A 1 273 ? -5.205 20.093 1.778 1.00 92.62 273 LEU A O 1
ATOM 2143 N N . ALA A 1 274 ? -3.213 21.012 2.253 1.00 88.50 274 ALA A N 1
ATOM 2144 C CA . ALA A 1 274 ? -3.742 22.352 2.501 1.00 88.50 274 ALA A CA 1
ATOM 2145 C C . ALA A 1 274 ? -4.290 23.030 1.235 1.00 88.50 274 ALA A C 1
ATOM 2147 O O . ALA A 1 274 ? -5.278 23.758 1.321 1.00 88.50 274 ALA A O 1
ATOM 2148 N N . ALA A 1 275 ? -3.659 22.807 0.079 1.00 84.50 275 ALA A N 1
ATOM 2149 C CA . ALA A 1 275 ? -4.095 23.387 -1.188 1.00 84.50 275 ALA A CA 1
ATOM 2150 C C . ALA A 1 275 ? -5.364 22.714 -1.729 1.00 84.50 275 ALA A C 1
ATOM 2152 O O . ALA A 1 275 ? -6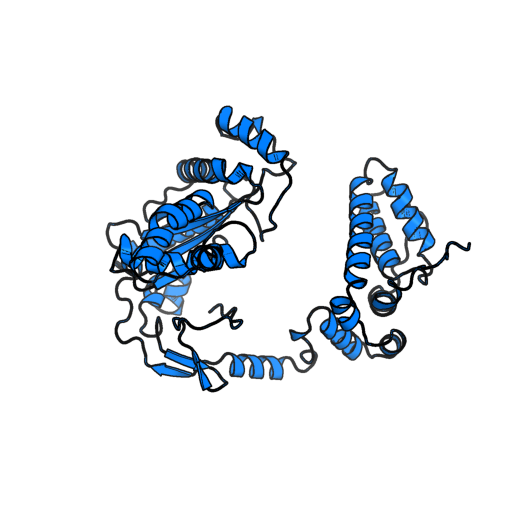.261 23.383 -2.240 1.00 84.50 275 ALA A O 1
ATOM 2153 N N . ASP A 1 276 ? -5.442 21.390 -1.595 1.00 80.44 276 ASP A N 1
ATOM 2154 C CA . ASP A 1 276 ? -6.351 20.582 -2.399 1.00 80.44 276 ASP A CA 1
ATOM 2155 C C . ASP A 1 276 ? -7.430 19.852 -1.589 1.00 80.44 276 ASP A C 1
ATOM 2157 O O . ASP A 1 276 ? -8.433 19.413 -2.156 1.00 80.44 276 ASP A O 1
ATOM 2161 N N . ALA A 1 277 ? -7.298 19.694 -0.275 1.00 73.00 277 ALA A N 1
ATOM 2162 C CA . ALA A 1 277 ? -8.195 18.823 0.474 1.00 73.00 277 ALA A CA 1
ATOM 2163 C C . ALA A 1 277 ? -8.746 19.496 1.743 1.00 73.00 277 ALA A C 1
ATOM 2165 O O . ALA A 1 277 ? -8.096 19.468 2.789 1.00 73.00 277 ALA A O 1
ATOM 2166 N N . PRO A 1 278 ? -9.983 20.039 1.719 1.00 79.00 278 PRO A N 1
ATOM 2167 C CA . PRO A 1 278 ? -10.691 20.343 2.955 1.00 79.00 278 PRO A CA 1
ATOM 2168 C C . PRO A 1 278 ? -11.078 19.019 3.633 1.00 79.00 278 PRO A C 1
ATOM 2170 O O . PRO A 1 278 ? -12.146 18.462 3.401 1.00 79.00 278 PRO A O 1
ATOM 2173 N N . LEU A 1 279 ? -10.166 18.484 4.443 1.00 92.75 279 LEU A N 1
ATOM 2174 C CA . LEU A 1 279 ? -10.322 17.225 5.173 1.00 92.75 279 LEU A CA 1
ATOM 2175 C C . LEU A 1 279 ? -10.951 17.459 6.556 1.00 92.75 279 LEU A C 1
ATOM 2177 O O . LEU A 1 279 ? -10.404 17.050 7.576 1.00 92.75 279 LEU A O 1
ATOM 2181 N N . HIS A 1 280 ? -12.083 18.168 6.614 1.00 92.19 280 HIS A N 1
ATOM 2182 C CA . HIS A 1 280 ? -12.693 18.627 7.874 1.00 92.19 280 HIS A CA 1
ATOM 2183 C C . HIS A 1 280 ? -13.164 17.501 8.801 1.00 92.19 280 HIS A C 1
ATOM 2185 O O . HIS A 1 280 ? -13.295 17.723 10.004 1.00 92.19 280 HIS A O 1
ATOM 2191 N N . ASN A 1 281 ? -13.412 16.301 8.273 1.00 95.00 281 ASN A N 1
ATOM 2192 C CA . ASN A 1 281 ? -13.769 15.131 9.072 1.00 95.00 281 ASN A CA 1
ATOM 2193 C C . ASN A 1 281 ? -12.557 14.298 9.501 1.00 95.00 281 ASN A C 1
ATOM 2195 O O . ASN A 1 281 ? -12.751 13.312 10.210 1.00 95.00 281 ASN A O 1
ATOM 2199 N N . LEU A 1 282 ? -11.332 14.649 9.099 1.00 95.19 282 LEU A N 1
ATOM 2200 C CA . LEU A 1 282 ? -10.136 13.854 9.371 1.00 95.19 282 LEU A CA 1
ATOM 2201 C C . LEU A 1 282 ? -9.094 14.619 10.186 1.00 95.19 282 LEU A C 1
ATOM 2203 O O . LEU A 1 282 ? -8.844 15.803 9.983 1.00 95.19 282 LEU A O 1
ATOM 2207 N N . ASN A 1 283 ? -8.427 13.893 11.078 1.00 94.81 283 ASN A N 1
ATOM 2208 C CA . ASN A 1 283 ? -7.213 14.335 11.746 1.00 94.81 283 ASN A CA 1
ATOM 2209 C C . ASN A 1 283 ? -6.048 13.450 11.288 1.00 94.81 283 ASN A C 1
ATOM 2211 O O . ASN A 1 283 ? -5.958 12.285 11.680 1.00 94.81 283 ASN A O 1
ATOM 2215 N N . ILE A 1 284 ? -5.198 13.984 10.409 1.00 95.50 284 ILE A N 1
ATOM 2216 C CA . ILE A 1 284 ? -4.141 13.220 9.738 1.00 95.50 284 ILE A CA 1
ATOM 2217 C C . ILE A 1 284 ? -2.845 13.248 10.550 1.00 95.50 284 ILE A C 1
ATOM 2219 O O . ILE A 1 284 ? -2.283 14.309 10.820 1.00 95.50 284 ILE A O 1
ATOM 2223 N N . PHE A 1 285 ? -2.315 12.065 10.851 1.00 96.06 285 PHE A N 1
ATOM 2224 C CA . PHE A 1 285 ? -1.034 11.883 11.525 1.00 96.06 285 PHE A CA 1
ATOM 2225 C C . PHE A 1 285 ? -0.052 11.177 10.596 1.00 96.06 285 PHE A C 1
ATOM 2227 O O . PHE A 1 285 ? -0.134 9.970 10.390 1.00 96.06 285 PHE A O 1
ATOM 2234 N N . ALA A 1 286 ? 0.881 11.934 10.026 1.00 95.94 286 ALA A N 1
ATOM 2235 C CA . ALA A 1 286 ? 1.906 11.411 9.131 1.00 95.94 286 ALA A CA 1
ATOM 2236 C C . ALA A 1 286 ? 3.157 10.972 9.908 1.00 95.94 286 ALA A C 1
ATOM 2238 O O . ALA A 1 286 ? 3.796 11.799 10.564 1.00 95.94 286 ALA A O 1
ATOM 2239 N N . PHE A 1 287 ? 3.519 9.693 9.788 1.00 96.00 287 PHE A N 1
ATOM 2240 C CA . PHE A 1 287 ? 4.703 9.089 10.399 1.00 96.00 287 PHE A CA 1
ATOM 2241 C C . PHE A 1 287 ? 5.733 8.737 9.329 1.00 96.00 287 PHE A C 1
ATOM 2243 O O . PHE A 1 287 ? 5.508 7.844 8.514 1.00 96.00 287 PHE A O 1
ATOM 2250 N N . THR A 1 288 ? 6.868 9.428 9.340 1.00 94.88 288 THR A N 1
ATOM 2251 C CA . THR A 1 288 ? 8.040 9.093 8.523 1.00 94.88 288 THR A CA 1
ATOM 2252 C C . THR A 1 288 ? 8.957 8.129 9.267 1.00 94.88 288 THR A C 1
ATOM 2254 O O . THR A 1 288 ? 8.803 7.891 10.469 1.00 94.88 288 THR A O 1
ATOM 2257 N N . GLU A 1 289 ? 9.971 7.608 8.573 1.00 94.25 289 GLU A N 1
ATOM 2258 C CA . GLU A 1 289 ? 10.976 6.740 9.194 1.00 94.25 289 GLU A CA 1
ATOM 2259 C C . GLU A 1 289 ? 11.640 7.420 10.400 1.00 94.25 289 GLU A C 1
ATOM 2261 O O . GLU A 1 289 ? 11.770 6.806 11.459 1.00 94.25 289 GLU A O 1
ATOM 2266 N N . ALA A 1 290 ? 11.948 8.716 10.290 1.00 92.69 290 ALA A N 1
ATOM 2267 C CA . ALA A 1 290 ? 12.523 9.498 11.380 1.00 92.69 290 ALA A CA 1
ATOM 2268 C C . ALA A 1 290 ? 11.610 9.553 12.620 1.00 92.69 290 ALA A C 1
ATOM 2270 O O . ALA A 1 290 ? 12.101 9.462 13.746 1.00 92.69 290 ALA A O 1
ATOM 2271 N N . ASP A 1 291 ? 10.288 9.649 12.438 1.00 93.56 291 ASP A N 1
ATOM 2272 C CA . ASP A 1 291 ? 9.348 9.621 13.564 1.00 93.56 291 ASP A CA 1
ATOM 2273 C C . ASP A 1 291 ? 9.289 8.245 14.214 1.00 93.56 291 ASP A C 1
ATOM 2275 O O . ASP A 1 291 ? 9.267 8.135 15.439 1.00 93.56 291 ASP A O 1
ATOM 2279 N N . THR A 1 292 ? 9.268 7.183 13.405 1.00 94.81 292 THR A N 1
ATOM 2280 C CA . THR A 1 292 ? 9.247 5.818 13.939 1.00 94.81 292 THR A CA 1
ATOM 2281 C C . THR A 1 292 ? 10.533 5.485 14.684 1.00 94.81 292 THR A C 1
ATOM 2283 O O . THR A 1 292 ? 10.478 4.892 15.761 1.00 94.81 292 THR A O 1
ATOM 2286 N N . GLU A 1 293 ? 11.682 5.951 14.194 1.00 94.25 293 GLU A N 1
ATOM 2287 C CA . GLU A 1 293 ? 12.958 5.814 14.886 1.00 94.25 293 GLU A CA 1
ATOM 2288 C C . GLU A 1 293 ? 12.970 6.616 16.194 1.00 94.25 293 GLU A C 1
ATOM 2290 O O . GLU A 1 293 ? 13.440 6.118 17.222 1.00 94.25 293 GLU A O 1
ATOM 2295 N N . ALA A 1 294 ? 12.409 7.828 16.195 1.00 94.62 294 ALA A N 1
ATOM 2296 C CA . ALA A 1 294 ? 12.247 8.619 17.409 1.00 94.62 294 ALA A CA 1
ATOM 2297 C C . ALA A 1 294 ? 11.345 7.908 18.430 1.00 94.62 294 ALA A C 1
ATOM 2299 O O . ALA A 1 294 ? 11.728 7.808 19.595 1.00 94.62 294 ALA A O 1
ATOM 2300 N N . LEU A 1 295 ? 10.211 7.338 18.008 1.00 94.88 295 LEU A N 1
ATOM 2301 C CA . LEU A 1 295 ? 9.338 6.531 18.869 1.00 94.88 295 LEU A CA 1
ATOM 2302 C C . LEU A 1 295 ? 10.077 5.321 19.448 1.00 94.88 295 LEU A C 1
ATOM 2304 O O . LEU A 1 295 ? 10.002 5.067 20.651 1.00 94.88 295 LEU A O 1
ATOM 2308 N N . VAL A 1 296 ? 10.840 4.598 18.626 1.00 95.44 296 VAL A N 1
ATOM 2309 C CA . VAL A 1 296 ? 11.641 3.458 19.089 1.00 95.44 296 VAL A CA 1
ATOM 2310 C C . VAL A 1 296 ? 12.654 3.904 20.138 1.00 95.44 296 VAL A C 1
ATOM 2312 O O . VAL A 1 296 ? 12.715 3.319 21.218 1.00 95.44 296 VAL A O 1
ATOM 2315 N N . ARG A 1 297 ? 13.432 4.951 19.855 1.00 96.81 297 ARG A N 1
ATOM 2316 C CA . ARG A 1 297 ? 14.520 5.416 20.726 1.00 96.81 297 ARG A CA 1
ATOM 2317 C C . ARG A 1 297 ? 14.031 6.066 22.015 1.00 96.81 297 ARG A C 1
ATOM 2319 O O . ARG A 1 297 ? 14.641 5.856 23.059 1.00 96.81 297 ARG A O 1
ATOM 2326 N N . GLN A 1 298 ? 12.973 6.865 21.941 1.00 95.81 298 GLN A N 1
ATOM 2327 C CA . GLN A 1 298 ? 12.525 7.715 23.046 1.00 95.81 298 GLN A CA 1
ATOM 2328 C C . GLN A 1 298 ? 11.415 7.073 23.881 1.00 95.81 298 GLN A C 1
ATOM 2330 O O . GLN A 1 298 ? 11.264 7.429 25.045 1.00 95.81 298 GLN A O 1
ATOM 2335 N N . VAL A 1 299 ? 10.658 6.127 23.314 1.00 93.38 299 VAL A N 1
ATOM 2336 C CA . VAL A 1 299 ? 9.499 5.515 23.982 1.00 93.38 299 VAL A CA 1
ATOM 2337 C C . VAL A 1 299 ? 9.684 4.008 24.141 1.00 93.38 299 VAL A C 1
ATOM 2339 O O . VAL A 1 299 ? 9.713 3.508 25.265 1.00 93.38 299 VAL A O 1
ATOM 2342 N N . LEU A 1 300 ? 9.846 3.269 23.039 1.00 93.94 300 LEU A N 1
A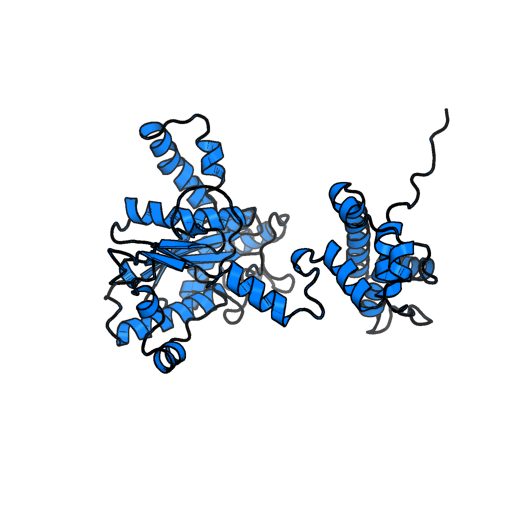TOM 2343 C CA . LEU A 1 300 ? 9.770 1.803 23.077 1.00 93.94 300 LEU A CA 1
ATOM 2344 C C . LEU A 1 300 ? 10.993 1.157 23.731 1.00 93.94 300 LEU A C 1
ATOM 2346 O O . LEU A 1 300 ? 10.833 0.276 24.570 1.00 93.94 300 LEU A O 1
ATOM 2350 N N . LEU A 1 301 ? 12.208 1.594 23.393 1.00 95.62 301 LEU A N 1
ATOM 2351 C CA . LEU A 1 301 ? 13.434 1.065 23.995 1.00 95.62 301 LEU A CA 1
ATOM 2352 C C . LEU A 1 301 ? 13.483 1.310 25.514 1.00 95.62 301 LEU A C 1
ATOM 2354 O O . LEU A 1 301 ? 13.716 0.342 26.243 1.00 95.62 301 LEU A O 1
ATOM 2358 N N . PRO A 1 302 ? 13.209 2.530 26.024 1.00 95.38 302 PRO A N 1
ATOM 2359 C CA . PRO A 1 302 ? 13.089 2.759 27.463 1.00 95.38 302 PRO A CA 1
ATOM 2360 C C . PRO A 1 302 ? 12.011 1.894 28.127 1.00 95.38 302 PRO A C 1
ATOM 2362 O O . PRO A 1 302 ? 12.265 1.300 29.174 1.00 95.38 302 PRO A O 1
ATOM 2365 N N . ALA A 1 303 ? 10.837 1.758 27.501 1.00 92.94 303 ALA A N 1
ATOM 2366 C CA . ALA A 1 303 ? 9.760 0.928 28.034 1.00 92.94 303 ALA A CA 1
ATOM 2367 C C . ALA A 1 303 ? 10.162 -0.555 28.115 1.00 92.94 303 ALA A C 1
ATOM 2369 O O . ALA A 1 303 ? 9.934 -1.202 29.136 1.00 92.94 303 ALA A O 1
ATOM 2370 N N . VAL A 1 304 ? 10.814 -1.099 27.083 1.00 94.88 304 VAL A N 1
ATOM 2371 C CA . VAL A 1 304 ? 11.322 -2.479 27.104 1.00 94.88 304 VAL A CA 1
ATOM 2372 C C . VAL A 1 304 ? 12.377 -2.646 28.196 1.00 94.88 304 VAL A C 1
ATOM 2374 O O . VAL A 1 304 ? 12.296 -3.598 28.967 1.00 94.88 304 VAL A O 1
ATOM 2377 N N . ALA A 1 305 ? 13.316 -1.705 28.329 1.00 95.19 305 ALA A N 1
ATOM 2378 C CA . ALA A 1 305 ? 14.339 -1.754 29.372 1.00 95.19 305 ALA A CA 1
ATOM 2379 C C . ALA A 1 305 ? 13.744 -1.774 30.792 1.00 95.19 305 ALA A C 1
ATOM 2381 O O . ALA A 1 305 ? 14.287 -2.441 31.671 1.00 95.19 305 ALA A O 1
ATOM 2382 N N . GLN A 1 306 ? 12.626 -1.076 31.011 1.00 96.12 306 GLN A N 1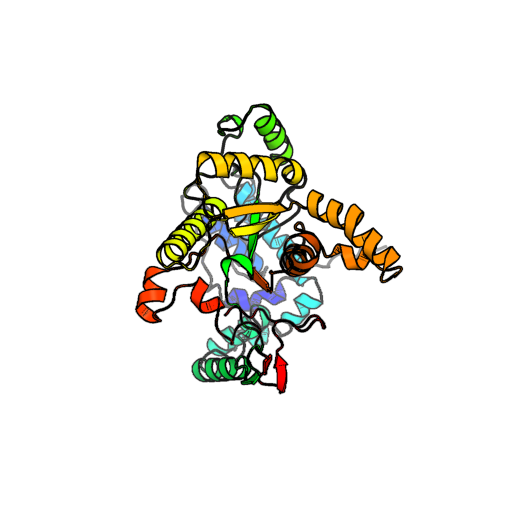
ATOM 2383 C CA . GLN A 1 306 ? 11.969 -0.993 32.313 1.00 96.12 306 GLN A CA 1
ATOM 2384 C C . GLN A 1 306 ? 11.028 -2.171 32.604 1.00 96.12 306 GLN A C 1
ATOM 2386 O O . GLN A 1 306 ? 11.039 -2.698 33.715 1.00 96.12 306 GLN A O 1
ATOM 2391 N N . TYR A 1 307 ? 10.193 -2.568 31.642 1.00 94.00 307 TYR A N 1
ATOM 2392 C CA . TYR A 1 307 ? 9.068 -3.478 31.890 1.00 94.00 307 TYR A CA 1
ATOM 2393 C C . TYR A 1 307 ? 9.294 -4.907 31.382 1.00 94.00 307 TYR A C 1
ATOM 2395 O O . TYR A 1 307 ? 8.680 -5.839 31.897 1.00 94.00 307 TYR A O 1
ATOM 2403 N N . CYS A 1 308 ? 10.155 -5.108 30.381 1.00 93.44 308 CYS A N 1
ATOM 2404 C CA . CYS A 1 308 ? 10.442 -6.429 29.817 1.00 93.44 308 CYS A CA 1
ATOM 2405 C C . CYS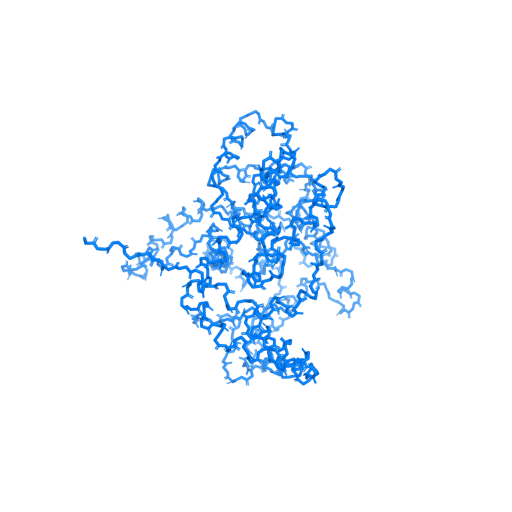 A 1 308 ? 11.885 -6.494 29.284 1.00 93.44 308 CYS A C 1
ATOM 2407 O O . CYS A 1 308 ? 12.097 -6.611 28.073 1.00 93.44 308 CYS A O 1
ATOM 2409 N N . PRO A 1 309 ? 12.897 -6.364 30.162 1.00 92.19 309 PRO A N 1
ATOM 2410 C CA . PRO A 1 309 ? 14.279 -6.212 29.733 1.00 92.19 309 PRO A CA 1
ATOM 2411 C C . PRO A 1 309 ? 14.745 -7.433 28.938 1.00 92.19 309 PRO A C 1
ATOM 2413 O O . PRO A 1 309 ? 14.674 -8.570 29.404 1.00 92.19 309 PRO A O 1
ATOM 2416 N N . THR A 1 310 ? 15.257 -7.188 27.734 1.00 94.75 310 THR A N 1
ATOM 2417 C CA . THR A 1 310 ? 15.826 -8.217 26.862 1.00 94.75 310 THR A CA 1
ATOM 2418 C C . THR A 1 310 ? 17.010 -7.655 26.076 1.00 94.75 310 THR A C 1
ATOM 2420 O O . THR A 1 310 ? 16.930 -6.531 25.575 1.00 94.75 310 THR A O 1
ATOM 2423 N N . PRO A 1 311 ? 18.111 -8.415 25.920 1.00 91.00 311 PRO A N 1
ATOM 2424 C CA . PRO A 1 311 ? 19.257 -7.971 25.128 1.00 91.00 311 PRO A CA 1
ATOM 2425 C C . PRO A 1 311 ? 18.935 -7.842 23.630 1.00 91.00 311 PRO A C 1
ATOM 2427 O O . PRO A 1 311 ? 19.642 -7.138 22.921 1.00 91.00 311 PRO A O 1
ATOM 2430 N N . ALA A 1 312 ? 17.857 -8.473 23.150 1.00 94.00 312 ALA A N 1
ATOM 2431 C CA . ALA A 1 312 ? 17.431 -8.432 21.749 1.00 94.00 312 ALA A CA 1
ATOM 2432 C C . ALA A 1 312 ? 16.466 -7.272 21.425 1.00 94.00 312 ALA A C 1
ATOM 2434 O O . ALA A 1 312 ? 15.880 -7.247 20.346 1.00 94.00 312 ALA A O 1
ATOM 2435 N N . ALA A 1 313 ? 16.250 -6.328 22.351 1.00 93.12 313 ALA A N 1
ATOM 2436 C CA . ALA A 1 313 ? 15.222 -5.292 22.213 1.00 93.12 313 ALA A CA 1
ATOM 2437 C C . ALA A 1 313 ? 15.377 -4.460 20.931 1.00 93.12 313 ALA A C 1
ATOM 2439 O O . ALA A 1 313 ? 14.402 -4.254 20.213 1.00 93.12 313 ALA A O 1
ATOM 2440 N N . ALA A 1 314 ? 16.600 -4.014 20.631 1.00 91.56 314 ALA A N 1
ATOM 2441 C CA . ALA A 1 314 ? 16.882 -3.208 19.446 1.00 91.56 314 ALA A CA 1
ATOM 2442 C C . ALA A 1 314 ? 16.593 -3.975 18.146 1.00 91.56 314 ALA A C 1
ATOM 2444 O O . ALA A 1 314 ? 15.943 -3.439 17.253 1.00 91.56 314 ALA A O 1
ATOM 2445 N N . ASP A 1 315 ? 16.999 -5.244 18.072 1.00 91.19 315 ASP A N 1
ATOM 2446 C CA . ASP A 1 315 ? 16.772 -6.085 16.895 1.00 91.19 315 ASP A CA 1
ATOM 2447 C C . ASP A 1 315 ? 15.282 -6.378 16.696 1.00 91.19 315 ASP A C 1
ATOM 2449 O O . ASP A 1 315 ? 14.773 -6.277 15.581 1.00 91.19 315 ASP A O 1
ATOM 2453 N N . LEU A 1 316 ? 14.554 -6.677 17.777 1.00 89.75 316 LEU A N 1
ATOM 2454 C CA . LEU A 1 316 ? 13.109 -6.906 17.726 1.00 89.75 316 LEU A CA 1
ATOM 2455 C C . LEU A 1 316 ? 12.347 -5.646 17.310 1.00 89.75 316 LEU A C 1
ATOM 2457 O O . LEU A 1 316 ? 11.415 -5.736 16.518 1.00 89.75 316 LEU A O 1
ATOM 2461 N N . LEU A 1 317 ? 12.747 -4.476 17.811 1.00 92.50 317 LEU A N 1
ATOM 2462 C CA . LEU A 1 317 ? 12.124 -3.199 17.461 1.00 92.50 317 LEU A CA 1
ATOM 2463 C C . LEU A 1 317 ? 12.562 -2.677 16.093 1.00 92.50 317 LEU A C 1
ATOM 2465 O O . LEU A 1 317 ? 11.887 -1.813 15.543 1.00 92.50 317 LEU A O 1
ATOM 2469 N N . SER A 1 318 ? 13.625 -3.227 15.500 1.00 90.38 318 SER A N 1
ATOM 2470 C CA . SER A 1 318 ? 14.085 -2.816 14.172 1.00 90.38 318 SER A CA 1
ATOM 2471 C C . SER A 1 318 ? 13.032 -3.027 13.084 1.00 90.38 318 SER A C 1
ATOM 2473 O O . SER A 1 318 ? 13.110 -2.374 12.051 1.00 90.38 318 SER A O 1
ATOM 2475 N N . VAL A 1 319 ? 12.037 -3.898 13.295 1.00 90.00 319 VAL A N 1
ATOM 2476 C CA . VAL A 1 319 ? 10.927 -4.116 12.351 1.00 90.00 319 VAL A CA 1
ATOM 2477 C C . VAL A 1 319 ? 9.877 -3.000 12.388 1.00 90.00 319 VAL A C 1
ATOM 2479 O O . VAL A 1 319 ? 9.071 -2.907 11.465 1.00 90.00 319 VAL A O 1
ATOM 2482 N N . PHE A 1 320 ? 9.875 -2.164 13.433 1.00 93.12 320 PHE A N 1
ATOM 2483 C CA . PHE A 1 320 ? 8.979 -1.020 13.566 1.00 93.12 320 PHE A CA 1
ATOM 2484 C C . PHE A 1 320 ? 9.542 0.166 12.779 1.00 93.12 320 PHE A C 1
ATOM 2486 O O . PHE A 1 320 ? 10.460 0.848 13.228 1.00 93.12 320 PHE A O 1
ATOM 2493 N N . GLY A 1 321 ? 8.990 0.392 11.591 1.00 93.69 321 GLY A N 1
ATOM 2494 C CA . GLY A 1 321 ? 9.368 1.488 10.706 1.00 93.69 321 GLY A CA 1
ATOM 2495 C C . GLY A 1 321 ? 8.487 1.518 9.466 1.00 93.69 321 GLY A C 1
ATOM 2496 O O . GLY A 1 321 ? 7.644 0.641 9.281 1.00 93.69 321 GLY A O 1
ATOM 2497 N N . VAL A 1 322 ? 8.675 2.516 8.615 1.00 93.56 322 VAL A N 1
ATOM 2498 C CA . VAL A 1 322 ? 7.857 2.723 7.411 1.00 93.56 322 VAL A CA 1
ATOM 2499 C C . VAL A 1 322 ? 8.662 2.560 6.127 1.00 93.56 322 VAL A C 1
ATOM 2501 O O . VAL A 1 322 ? 8.102 2.122 5.126 1.00 93.56 322 VAL A O 1
ATOM 2504 N N . ASP A 1 323 ? 9.969 2.811 6.146 1.00 92.00 323 ASP A N 1
ATOM 2505 C CA . ASP A 1 323 ? 10.829 2.624 4.979 1.00 92.00 323 ASP A CA 1
ATOM 2506 C C . ASP A 1 323 ? 11.386 1.204 4.876 1.00 92.00 323 ASP A C 1
ATOM 2508 O O . ASP A 1 323 ? 11.558 0.503 5.873 1.00 92.00 323 ASP A O 1
ATOM 2512 N N . GLY A 1 324 ? 11.734 0.779 3.659 1.00 87.44 324 GLY A N 1
ATOM 2513 C CA . GLY A 1 324 ? 12.469 -0.457 3.413 1.00 87.44 324 GLY A CA 1
ATOM 2514 C C . GLY A 1 324 ? 11.637 -1.572 2.798 1.00 87.44 324 GLY A C 1
ATOM 2515 O O . GLY A 1 324 ? 10.813 -1.365 1.912 1.00 87.44 324 GLY A O 1
ATOM 2516 N N . ARG A 1 325 ? 11.897 -2.811 3.232 1.00 83.56 325 ARG A N 1
ATOM 2517 C CA . ARG A 1 325 ? 11.120 -3.972 2.776 1.00 83.56 325 ARG A CA 1
ATOM 2518 C C . ARG A 1 325 ? 9.648 -3.761 3.126 1.00 83.56 325 ARG A C 1
ATOM 2520 O O . ARG A 1 325 ? 9.353 -3.356 4.246 1.00 83.56 325 ARG A O 1
ATOM 2527 N N . TYR A 1 326 ? 8.749 -4.150 2.223 1.00 74.50 326 TYR A N 1
ATOM 2528 C CA . TYR A 1 326 ? 7.295 -3.970 2.357 1.00 74.50 326 TYR A CA 1
ATOM 2529 C C . TYR A 1 326 ? 6.736 -4.405 3.731 1.00 74.50 326 TYR A C 1
ATOM 2531 O O . TYR A 1 326 ? 5.847 -3.774 4.289 1.00 74.50 326 TYR A O 1
ATOM 2539 N N . GLY A 1 327 ? 7.314 -5.442 4.351 1.00 79.62 327 GLY A N 1
ATOM 2540 C CA . GLY A 1 327 ? 6.914 -5.898 5.687 1.00 79.62 327 GLY A CA 1
ATOM 2541 C C . GLY A 1 327 ? 7.094 -4.882 6.830 1.00 79.62 327 GLY A C 1
ATOM 2542 O O . GLY A 1 327 ? 6.458 -5.049 7.870 1.00 79.62 327 GLY A O 1
ATOM 2543 N N . ARG A 1 328 ? 7.922 -3.837 6.674 1.00 89.12 328 ARG A N 1
ATOM 2544 C CA . ARG A 1 328 ? 8.158 -2.819 7.715 1.00 89.12 328 ARG A CA 1
ATOM 2545 C C . ARG A 1 328 ? 6.951 -1.908 7.905 1.00 89.12 328 ARG A C 1
ATOM 2547 O O . ARG A 1 328 ? 6.390 -1.921 8.997 1.00 89.12 328 ARG A O 1
ATOM 2554 N N . HIS A 1 329 ? 6.459 -1.241 6.855 1.00 86.25 329 HIS A N 1
ATOM 2555 C CA . HIS A 1 329 ? 5.263 -0.399 6.995 1.00 86.25 329 HIS A CA 1
ATOM 2556 C C . HIS A 1 329 ? 4.055 -1.209 7.486 1.00 86.25 329 HIS A C 1
ATOM 2558 O O . HIS A 1 329 ? 3.288 -0.730 8.312 1.00 86.25 329 HIS A O 1
ATOM 2564 N N . TYR A 1 330 ? 3.928 -2.479 7.080 1.00 84.62 330 TYR A N 1
ATOM 2565 C CA . TYR A 1 330 ? 2.878 -3.362 7.591 1.00 84.62 330 TYR A CA 1
ATOM 2566 C C . TYR A 1 330 ? 3.016 -3.615 9.098 1.00 84.62 330 TYR A C 1
ATOM 2568 O O . TYR A 1 330 ? 2.024 -3.619 9.829 1.00 84.62 330 TYR A O 1
ATOM 2576 N N . SER A 1 331 ? 4.250 -3.797 9.574 1.00 88.88 331 SER A N 1
ATOM 2577 C CA . SER A 1 331 ? 4.549 -3.936 11.000 1.00 88.88 331 SER A CA 1
ATOM 2578 C C . SER A 1 331 ? 4.202 -2.658 11.762 1.00 88.88 331 SER A C 1
ATOM 2580 O O . SER A 1 331 ? 3.571 -2.742 12.815 1.00 88.88 331 SER A O 1
ATOM 2582 N N . PHE A 1 332 ? 4.537 -1.483 11.217 1.00 92.94 332 PHE A N 1
ATOM 2583 C CA . PHE A 1 332 ? 4.144 -0.196 11.790 1.00 92.94 332 PHE A CA 1
ATOM 2584 C C . PHE A 1 332 ? 2.617 -0.048 11.865 1.00 92.94 332 PHE A C 1
ATOM 2586 O O . PHE A 1 332 ? 2.093 0.180 12.953 1.00 92.94 332 PHE A O 1
ATOM 2593 N N . LEU A 1 333 ? 1.895 -0.250 10.756 1.00 90.00 333 LEU A N 1
ATOM 2594 C CA . LEU A 1 333 ? 0.436 -0.092 10.697 1.00 90.00 333 LEU A CA 1
ATOM 2595 C C . LEU A 1 333 ? -0.304 -1.008 11.679 1.00 90.00 333 LEU A C 1
ATOM 2597 O O . LEU A 1 333 ? -1.319 -0.619 12.251 1.00 90.00 333 LEU A O 1
ATOM 2601 N N . LYS A 1 334 ? 0.223 -2.211 11.924 1.00 86.31 334 LYS A N 1
ATOM 2602 C CA . LYS A 1 334 ? -0.309 -3.107 12.957 1.00 86.31 334 LYS A CA 1
ATOM 2603 C C . LYS A 1 334 ? 0.028 -2.661 14.373 1.00 86.31 334 LYS A C 1
ATOM 2605 O O . LYS A 1 334 ? -0.802 -2.775 15.267 1.00 86.31 334 LYS A O 1
ATOM 2610 N N . ALA A 1 335 ? 1.261 -2.226 14.604 1.00 90.19 335 ALA A N 1
ATOM 2611 C CA . ALA A 1 335 ? 1.750 -1.930 15.945 1.00 90.19 335 ALA A CA 1
ATOM 2612 C C . ALA A 1 335 ? 1.271 -0.567 16.466 1.00 90.19 335 ALA A C 1
ATOM 2614 O O . ALA A 1 335 ? 1.097 -0.408 17.677 1.00 90.19 335 ALA A O 1
ATOM 2615 N N . ILE A 1 336 ? 1.029 0.402 15.576 1.00 92.62 336 ILE A N 1
ATOM 2616 C CA . ILE A 1 336 ? 0.623 1.754 15.965 1.00 92.62 336 ILE A CA 1
ATOM 2617 C C . ILE A 1 336 ? -0.704 1.755 16.725 1.00 92.62 336 ILE A C 1
ATOM 2619 O O . ILE A 1 336 ? -0.855 2.553 17.640 1.00 92.62 336 ILE A O 1
ATOM 2623 N N . SER A 1 337 ? -1.616 0.815 16.448 1.00 90.56 337 SER A N 1
ATOM 2624 C CA . SER A 1 337 ? -2.893 0.700 17.165 1.00 90.56 337 SER A CA 1
ATOM 2625 C C . SER A 1 337 ? -2.714 0.499 18.668 1.00 90.56 337 SER A C 1
ATOM 2627 O O . SER A 1 337 ? -3.401 1.128 19.464 1.00 90.56 337 SER A O 1
ATOM 2629 N N . ALA A 1 338 ? -1.763 -0.352 19.062 1.00 90.81 338 ALA A N 1
ATOM 2630 C CA . ALA A 1 338 ? -1.501 -0.661 20.461 1.00 90.81 338 ALA A CA 1
ATOM 2631 C C . ALA A 1 338 ? -0.873 0.535 21.187 1.00 90.81 338 ALA A C 1
ATOM 2633 O O . ALA A 1 338 ? -1.186 0.792 22.348 1.00 90.81 338 ALA A O 1
ATOM 2634 N N . LEU A 1 339 ? -0.012 1.288 20.495 1.00 91.75 339 LEU A N 1
ATOM 2635 C CA . LEU A 1 339 ? 0.553 2.527 21.030 1.00 91.75 339 LEU A CA 1
ATOM 2636 C C . LEU A 1 339 ? -0.513 3.613 21.145 1.00 91.75 339 LEU A C 1
ATOM 2638 O O . LEU A 1 339 ? -0.576 4.298 22.160 1.00 91.75 339 LEU A O 1
ATOM 2642 N N . TRP A 1 340 ? -1.376 3.733 20.138 1.00 94.06 340 TRP A N 1
ATOM 2643 C CA . TRP A 1 340 ? -2.475 4.688 20.130 1.00 94.06 340 TRP A CA 1
ATOM 2644 C C . TRP A 1 340 ? -3.437 4.439 21.285 1.00 94.06 340 TRP A C 1
ATOM 2646 O O . TRP A 1 340 ? -3.757 5.366 22.023 1.00 94.06 340 TRP A O 1
ATOM 2656 N N . GLN A 1 341 ? -3.821 3.177 21.489 1.00 93.50 341 GLN A N 1
ATOM 2657 C CA . GLN A 1 341 ? -4.677 2.773 22.597 1.00 93.50 341 GLN A CA 1
ATOM 2658 C C . GLN A 1 341 ? -4.042 3.099 23.954 1.00 93.50 341 GLN A C 1
ATOM 2660 O O . GLN A 1 341 ? -4.700 3.631 24.840 1.00 93.50 341 GLN A O 1
ATOM 2665 N N . GLY A 1 342 ? -2.752 2.801 24.125 1.00 91.00 342 GLY A N 1
ATOM 2666 C CA . GLY A 1 342 ? -2.072 3.003 25.404 1.00 91.00 342 GLY A CA 1
ATOM 2667 C C . GLY A 1 342 ? -1.709 4.456 25.726 1.00 91.00 342 GLY A C 1
ATOM 2668 O O . GLY A 1 342 ? -1.552 4.782 26.900 1.00 91.00 342 GLY A O 1
ATOM 2669 N N . LEU A 1 343 ? -1.523 5.311 24.714 1.00 91.12 343 LEU A N 1
ATOM 2670 C CA . LEU A 1 343 ? -0.909 6.637 24.886 1.00 91.12 343 LEU A CA 1
ATOM 2671 C C . LEU A 1 343 ? -1.777 7.811 24.423 1.00 91.12 343 LEU A C 1
ATOM 2673 O O . LEU A 1 343 ? -1.505 8.940 24.825 1.00 91.12 343 LEU A O 1
ATOM 2677 N N . VAL A 1 344 ? -2.770 7.578 23.562 1.00 93.00 344 VAL A N 1
ATOM 2678 C CA . VAL A 1 344 ? -3.541 8.649 22.909 1.00 93.00 344 VAL A CA 1
ATOM 2679 C C . VAL A 1 344 ? -5.034 8.527 23.198 1.00 93.00 344 VAL A C 1
ATOM 2681 O O . VAL A 1 344 ? -5.639 9.500 23.640 1.00 93.00 344 VAL A O 1
ATOM 2684 N N . ALA A 1 345 ? -5.630 7.359 22.953 1.00 92.56 345 ALA A N 1
ATOM 2685 C CA . ALA A 1 345 ? -7.063 7.131 23.117 1.00 92.56 345 ALA A CA 1
ATOM 2686 C C . ALA A 1 345 ? -7.347 5.675 23.509 1.00 92.56 345 ALA A C 1
ATOM 2688 O O . ALA A 1 345 ? -7.345 4.786 22.657 1.00 92.56 345 ALA A O 1
ATOM 2689 N N . ASP A 1 346 ? -7.635 5.442 24.791 1.00 93.19 346 ASP A N 1
ATOM 2690 C CA . ASP A 1 346 ? -7.922 4.115 25.359 1.00 93.19 346 ASP A CA 1
ATOM 2691 C C . ASP A 1 346 ? -9.211 3.472 24.820 1.00 93.19 346 ASP A C 1
ATOM 2693 O O . ASP A 1 346 ? -9.384 2.255 24.908 1.00 93.19 346 ASP A O 1
ATOM 2697 N N . THR A 1 347 ? -10.073 4.268 24.186 1.00 91.62 347 THR A N 1
ATOM 2698 C CA . THR A 1 347 ? -11.287 3.821 23.498 1.00 91.62 347 THR A CA 1
ATOM 2699 C C . THR A 1 347 ? -11.016 3.051 22.211 1.00 91.62 347 THR A C 1
ATOM 2701 O O . THR A 1 347 ? -11.915 2.360 21.738 1.00 91.62 347 THR A O 1
ATOM 2704 N N . VAL A 1 348 ? -9.818 3.151 21.621 1.00 91.56 348 VAL A N 1
ATOM 2705 C CA . VAL A 1 348 ? -9.484 2.430 20.384 1.00 91.56 348 VAL A CA 1
ATOM 2706 C C . VAL A 1 348 ? -9.465 0.925 20.647 1.00 91.56 348 VAL A C 1
ATOM 2708 O O . VAL A 1 348 ? -8.688 0.434 21.461 1.00 91.56 348 VAL A O 1
ATOM 2711 N N . GLN A 1 349 ? -10.298 0.183 19.921 1.00 89.44 349 GLN A N 1
ATOM 2712 C CA . GLN A 1 349 ? -10.433 -1.273 20.015 1.00 89.44 349 GLN A CA 1
ATOM 2713 C C . GLN A 1 349 ? -9.786 -2.005 18.837 1.00 89.44 349 GLN A C 1
ATOM 2715 O O . GLN A 1 349 ? -9.494 -3.197 18.930 1.00 89.44 349 GLN A O 1
ATOM 2720 N N . GLY A 1 350 ? -9.507 -1.304 17.735 1.00 88.06 350 GLY A N 1
ATOM 2721 C CA . GLY A 1 350 ? -8.770 -1.888 16.624 1.00 88.06 350 GLY A CA 1
ATOM 2722 C C . GLY A 1 350 ? -8.362 -0.892 15.545 1.00 88.06 350 GLY A C 1
ATOM 2723 O O . GLY A 1 350 ? -8.452 0.324 15.714 1.00 88.06 350 GLY A O 1
ATOM 2724 N N . THR A 1 351 ? -7.861 -1.430 14.435 1.00 91.00 351 THR A N 1
ATOM 2725 C CA . THR A 1 351 ? -7.437 -0.658 13.263 1.00 91.00 351 THR A CA 1
ATOM 2726 C C . THR A 1 351 ? -8.123 -1.129 12.004 1.00 91.00 351 THR A C 1
ATOM 2728 O O . THR A 1 351 ? -8.420 -2.312 11.847 1.00 91.00 351 THR A O 1
ATOM 2731 N N . PHE A 1 352 ? -8.299 -0.196 11.076 1.00 92.31 352 PHE A N 1
ATOM 2732 C CA . PHE A 1 352 ? -8.692 -0.501 9.712 1.00 92.31 352 PHE A CA 1
ATOM 2733 C C . PHE A 1 352 ? -7.738 0.203 8.747 1.00 92.31 352 PHE A C 1
ATOM 2735 O O . PHE A 1 352 ? -7.538 1.418 8.832 1.00 92.31 352 PHE A O 1
ATOM 2742 N N . LYS A 1 353 ? -7.098 -0.564 7.860 1.00 93.38 353 LYS A N 1
ATOM 2743 C CA . LYS A 1 353 ? -6.238 -0.011 6.812 1.00 93.38 353 LYS A CA 1
ATOM 2744 C C . LYS A 1 353 ? -7.089 0.295 5.590 1.00 93.38 353 LYS A C 1
ATOM 2746 O O . LYS A 1 353 ? -7.681 -0.618 5.027 1.00 93.38 353 LYS A O 1
ATOM 2751 N N . ILE A 1 354 ? -7.105 1.555 5.183 1.00 93.50 354 ILE A N 1
ATOM 2752 C CA . ILE A 1 354 ? -7.640 1.969 3.888 1.00 93.50 354 ILE A CA 1
ATOM 2753 C C . ILE A 1 354 ? -6.512 1.919 2.859 1.00 93.50 354 ILE A C 1
ATOM 2755 O O . ILE A 1 354 ? -5.362 2.256 3.170 1.00 93.50 354 ILE A O 1
ATOM 2759 N N . ASP A 1 355 ? -6.838 1.526 1.638 1.00 92.69 355 ASP A N 1
ATOM 2760 C CA . ASP A 1 355 ? -5.968 1.728 0.486 1.00 92.69 355 ASP A CA 1
ATOM 2761 C C . ASP A 1 355 ? -6.370 3.059 -0.174 1.00 92.69 355 ASP A C 1
ATOM 2763 O O . ASP A 1 355 ? -7.560 3.341 -0.316 1.00 92.69 355 ASP A O 1
ATOM 2767 N N . LEU A 1 356 ? -5.404 3.936 -0.476 1.00 93.19 356 LEU A N 1
ATOM 2768 C CA . LEU A 1 356 ? -5.697 5.309 -0.935 1.00 93.19 356 LEU A CA 1
ATOM 2769 C C . LEU A 1 356 ? -6.194 5.366 -2.385 1.00 93.19 356 LEU A C 1
ATOM 2771 O O . LEU A 1 356 ? -6.711 6.390 -2.812 1.00 93.19 356 LEU A O 1
ATOM 2775 N N . ASP A 1 357 ? -6.083 4.268 -3.122 1.00 90.69 357 ASP A N 1
ATOM 2776 C CA . ASP A 1 357 ? -6.673 4.056 -4.443 1.00 90.69 357 ASP A CA 1
ATOM 2777 C C . ASP A 1 357 ? -8.108 3.493 -4.370 1.00 90.69 357 ASP A C 1
ATOM 2779 O O . ASP A 1 357 ? -8.785 3.365 -5.392 1.00 90.69 357 ASP A O 1
ATOM 2783 N N . GLN A 1 358 ? -8.608 3.189 -3.168 1.00 88.38 358 GLN A N 1
ATOM 2784 C CA . GLN A 1 358 ? -9.950 2.668 -2.931 1.00 88.38 358 GLN A CA 1
ATOM 2785 C C . GLN A 1 358 ? -10.855 3.713 -2.278 1.00 88.38 358 GLN A C 1
ATOM 2787 O O . GLN A 1 358 ? -10.423 4.628 -1.578 1.00 88.38 358 GLN A O 1
ATOM 2792 N N . VAL A 1 359 ? -12.157 3.552 -2.499 1.00 92.50 359 VAL A N 1
ATOM 2793 C CA . VAL A 1 359 ? -13.195 4.426 -1.948 1.00 92.50 359 VAL A CA 1
ATOM 2794 C C . VAL A 1 359 ? -14.268 3.592 -1.265 1.00 92.50 359 VAL A C 1
ATOM 2796 O O . VAL A 1 359 ? -14.488 2.441 -1.635 1.00 92.50 359 VAL A O 1
ATOM 2799 N N . PHE A 1 360 ? -14.959 4.177 -0.286 1.00 92.25 360 PHE A N 1
ATOM 2800 C CA . PHE A 1 360 ? -16.142 3.566 0.317 1.00 92.25 360 PHE A CA 1
ATOM 2801 C C . PHE A 1 360 ? -17.385 3.952 -0.496 1.00 92.25 360 PHE A C 1
ATOM 2803 O O . PHE A 1 360 ? -17.791 5.117 -0.439 1.00 92.25 360 PHE A O 1
ATOM 2810 N N . PRO A 1 361 ? -18.013 3.018 -1.235 1.00 94.06 361 PRO A N 1
ATOM 2811 C CA . PRO A 1 361 ? -19.212 3.302 -2.019 1.00 94.06 361 PRO A CA 1
ATOM 2812 C C . PRO A 1 361 ? -20.435 3.359 -1.091 1.00 94.06 361 PRO A C 1
ATOM 2814 O O . PRO A 1 361 ? -21.217 2.417 -0.990 1.00 94.06 361 PRO A O 1
ATOM 2817 N N . GLN A 1 362 ? -20.544 4.448 -0.322 1.00 95.62 362 GLN A N 1
ATOM 2818 C CA . GLN A 1 362 ? -21.526 4.575 0.760 1.00 95.62 362 GLN A CA 1
ATOM 2819 C C . GLN A 1 362 ? -22.966 4.396 0.273 1.00 95.62 362 GLN A C 1
ATOM 2821 O O . GLN A 1 362 ? -23.751 3.714 0.927 1.00 95.62 362 GLN A O 1
ATOM 2826 N N . SER A 1 363 ? -23.314 4.990 -0.871 1.00 95.31 363 SER A N 1
ATOM 2827 C CA . SER A 1 363 ? -24.672 4.928 -1.421 1.00 95.31 363 SER A CA 1
ATOM 2828 C C . SER A 1 363 ? -25.062 3.494 -1.770 1.00 95.31 363 SER A C 1
ATOM 2830 O O . SER A 1 363 ? -26.125 3.031 -1.366 1.00 95.31 363 SER A O 1
ATOM 2832 N N . GLU A 1 364 ? -24.178 2.776 -2.459 1.00 96.81 364 GLU A N 1
ATOM 2833 C CA . GLU A 1 364 ? -24.377 1.395 -2.884 1.00 96.81 364 GLU A CA 1
ATOM 2834 C C . GLU A 1 364 ? -24.408 0.439 -1.688 1.00 96.81 364 GLU A C 1
ATOM 2836 O O . GLU A 1 364 ? -25.251 -0.455 -1.646 1.00 96.81 364 GLU A O 1
ATOM 2841 N N . LEU A 1 365 ? -23.533 0.635 -0.692 1.00 96.25 365 LEU A N 1
ATOM 2842 C CA . LEU A 1 365 ? -23.548 -0.149 0.547 1.00 96.25 365 LEU A CA 1
ATOM 2843 C C . LEU A 1 365 ? -24.883 0.013 1.275 1.00 96.25 365 LEU A C 1
ATOM 2845 O O . LEU A 1 365 ? -25.537 -0.976 1.604 1.00 96.25 365 LEU A O 1
ATOM 2849 N N . ILE A 1 366 ? -25.337 1.254 1.452 1.00 96.69 366 ILE A N 1
ATOM 2850 C CA . ILE A 1 366 ? -26.610 1.535 2.115 1.00 96.69 366 ILE A CA 1
ATOM 2851 C C . ILE A 1 366 ? -27.782 0.961 1.309 1.00 96.69 366 ILE A C 1
ATOM 2853 O O . ILE A 1 366 ? -28.682 0.371 1.902 1.00 96.69 366 ILE A O 1
ATOM 2857 N N . GLU A 1 367 ? -27.782 1.088 -0.019 1.00 97.56 367 GLU A N 1
ATOM 2858 C CA . GLU A 1 367 ? -28.835 0.533 -0.877 1.00 97.56 367 GLU A CA 1
ATOM 2859 C C . GLU A 1 367 ? -28.903 -0.998 -0.786 1.00 97.56 367 GLU A C 1
ATOM 2861 O O . GLU A 1 367 ? -29.988 -1.567 -0.661 1.00 97.56 367 GLU A O 1
ATOM 2866 N N . GLN A 1 368 ? -27.753 -1.672 -0.827 1.00 97.38 368 GLN A N 1
ATOM 2867 C CA . GLN A 1 368 ? -27.692 -3.131 -0.912 1.00 97.38 368 GLN A CA 1
ATOM 2868 C C . GLN A 1 368 ? -27.806 -3.824 0.446 1.00 97.38 368 GLN A C 1
ATOM 2870 O O . GLN A 1 368 ? -28.328 -4.937 0.522 1.00 97.38 368 GLN A O 1
ATOM 2875 N N . THR A 1 369 ? -27.313 -3.200 1.517 1.00 95.50 369 THR A N 1
ATOM 2876 C CA . THR A 1 369 ? -27.229 -3.837 2.839 1.00 95.50 369 THR A CA 1
ATOM 2877 C C . THR A 1 369 ? -28.001 -3.096 3.925 1.00 95.50 369 THR A C 1
ATOM 2879 O O . THR A 1 369 ? -28.108 -3.607 5.038 1.00 95.50 369 THR A O 1
ATOM 2882 N N . GLY A 1 370 ? -28.504 -1.890 3.651 1.00 95.56 370 GLY A N 1
ATOM 2883 C CA . GLY A 1 370 ? -29.140 -1.020 4.644 1.00 95.56 370 GLY A CA 1
ATOM 2884 C C . GLY A 1 370 ? -28.168 -0.336 5.614 1.00 95.56 370 GLY A C 1
ATOM 2885 O O . GLY A 1 370 ? -28.623 0.381 6.505 1.00 95.56 370 GLY A O 1
ATOM 2886 N N . ALA A 1 371 ? -26.858 -0.538 5.450 1.00 95.25 371 ALA A N 1
ATOM 2887 C CA . ALA A 1 371 ? -25.819 -0.085 6.372 1.00 95.25 371 ALA A CA 1
ATOM 2888 C C . ALA A 1 371 ? -24.679 0.598 5.608 1.00 95.25 371 ALA A C 1
ATOM 2890 O O . ALA A 1 371 ? -24.293 0.155 4.527 1.00 95.25 371 ALA A O 1
ATOM 2891 N N . SER A 1 372 ? -24.152 1.677 6.177 1.00 95.56 372 SER A N 1
ATOM 2892 C CA . SER A 1 372 ? -22.958 2.364 5.695 1.00 95.56 372 SER A CA 1
ATOM 2893 C C . SER A 1 372 ? -21.691 1.535 5.927 1.00 95.56 372 SER A C 1
ATOM 2895 O O . SER A 1 372 ? -21.693 0.545 6.664 1.00 95.56 372 SER A O 1
ATOM 2897 N N . ALA A 1 373 ? -20.573 1.950 5.326 1.00 93.19 373 ALA A N 1
ATOM 2898 C CA . ALA A 1 373 ? -19.283 1.292 5.533 1.00 93.19 373 ALA A CA 1
ATOM 2899 C C . ALA A 1 373 ? -18.888 1.225 7.018 1.00 93.19 373 ALA A C 1
ATOM 2901 O O . ALA A 1 373 ? -18.368 0.208 7.475 1.00 93.19 373 ALA A O 1
ATOM 2902 N N . PHE A 1 374 ? -19.162 2.285 7.780 1.00 92.94 374 PHE A N 1
ATOM 2903 C CA . PHE A 1 374 ? -18.797 2.353 9.193 1.00 92.94 374 PHE A CA 1
ATOM 2904 C C . PHE A 1 374 ? -19.743 1.532 10.075 1.00 92.94 374 PHE A C 1
ATOM 2906 O O . PHE A 1 374 ? -19.285 0.867 11.004 1.00 92.94 374 PHE A O 1
ATOM 2913 N N . GLU A 1 375 ? -21.032 1.472 9.729 1.00 93.12 375 GLU A N 1
ATOM 2914 C CA . GLU A 1 375 ? -21.995 0.584 10.390 1.00 93.12 375 GLU A CA 1
ATOM 2915 C C . GLU A 1 375 ? -21.607 -0.900 10.240 1.00 93.12 375 GLU A C 1
ATOM 2917 O O . GLU A 1 375 ? -21.800 -1.688 11.168 1.00 93.12 375 GLU A O 1
ATOM 2922 N N . HIS A 1 376 ? -20.973 -1.298 9.129 1.00 92.81 376 HIS A N 1
ATOM 2923 C CA . HIS A 1 376 ? -20.463 -2.669 8.959 1.00 92.81 376 HIS A CA 1
ATOM 2924 C C . HIS A 1 376 ? -19.333 -3.035 9.931 1.00 92.81 376 HIS A C 1
ATOM 2926 O O . HIS A 1 376 ? -19.182 -4.209 10.288 1.00 92.81 376 HIS A O 1
ATOM 2932 N N . PHE A 1 377 ? -18.575 -2.055 10.432 1.00 91.50 377 PHE A N 1
ATOM 2933 C CA . PHE A 1 377 ? -17.572 -2.302 11.473 1.00 91.50 377 PHE A CA 1
ATOM 2934 C C . PHE A 1 377 ? -18.180 -2.524 12.859 1.00 91.50 377 PHE A C 1
ATOM 2936 O O . PHE A 1 377 ? -17.520 -3.077 13.734 1.00 91.50 377 PHE A O 1
ATOM 2943 N N . MET A 1 378 ? -19.438 -2.132 13.058 1.00 92.06 378 MET A N 1
ATOM 2944 C CA . MET A 1 378 ? -20.137 -2.228 14.343 1.00 92.06 378 MET A CA 1
ATOM 2945 C C . MET A 1 378 ? -20.795 -3.599 14.563 1.00 92.06 378 MET A C 1
ATOM 2947 O O . MET A 1 378 ? -21.508 -3.828 15.540 1.00 92.06 378 MET A O 1
ATOM 2951 N N . THR A 1 379 ? -20.577 -4.545 13.647 1.00 90.81 379 THR A N 1
ATOM 2952 C CA . THR A 1 379 ? -21.111 -5.900 13.781 1.00 90.81 379 THR A CA 1
ATOM 2953 C C . THR A 1 379 ? -20.311 -6.710 14.810 1.00 90.81 379 THR A C 1
ATOM 2955 O O . THR A 1 379 ? -19.090 -6.573 14.907 1.00 90.81 379 THR A O 1
ATOM 2958 N N . PRO A 1 380 ? -20.943 -7.658 15.527 1.00 90.56 380 PRO A N 1
ATOM 2959 C CA . PRO A 1 380 ? -20.242 -8.543 16.464 1.00 90.56 380 PRO A CA 1
ATOM 2960 C C . PRO A 1 380 ? -19.332 -9.573 15.766 1.00 90.56 380 PRO A C 1
ATOM 2962 O O . PRO A 1 380 ? -18.720 -10.415 16.426 1.00 90.56 380 PRO A O 1
ATOM 2965 N N . LEU A 1 381 ? -19.264 -9.537 14.429 1.00 89.38 381 LEU A N 1
ATOM 2966 C CA . LEU A 1 381 ? -18.304 -10.293 13.629 1.00 89.38 381 LEU A CA 1
ATOM 2967 C C . LEU A 1 381 ? -16.909 -9.665 13.695 1.00 89.38 381 LEU A C 1
ATOM 2969 O O . LEU A 1 381 ? -15.907 -10.374 13.582 1.00 89.38 381 LEU A O 1
ATOM 2973 N N . TRP A 1 382 ? -16.827 -8.353 13.915 1.00 86.44 382 TRP A N 1
ATOM 2974 C CA . TRP A 1 382 ? -15.559 -7.662 14.059 1.00 86.44 382 TRP A CA 1
ATOM 2975 C C . TRP A 1 382 ? -14.947 -7.978 15.429 1.00 86.44 382 TRP A C 1
ATOM 2977 O O . TRP A 1 382 ? -15.549 -7.718 16.466 1.00 86.44 382 TRP A O 1
ATOM 2987 N N . GLY A 1 383 ? -13.777 -8.624 15.437 1.00 84.25 383 GLY A N 1
ATOM 2988 C CA . GLY A 1 383 ? -13.174 -9.183 16.657 1.00 84.25 383 GLY A CA 1
ATOM 2989 C C . GLY A 1 383 ? -13.705 -10.568 17.065 1.00 84.25 383 GLY A C 1
ATOM 2990 O O . GLY A 1 383 ? -13.347 -11.071 18.133 1.00 84.25 383 GLY A O 1
ATOM 2991 N N . ALA A 1 384 ? -14.531 -11.214 16.232 1.00 89.56 384 ALA A N 1
ATOM 2992 C CA . ALA A 1 384 ? -14.991 -12.579 16.471 1.00 89.56 384 ALA A CA 1
ATOM 2993 C C . ALA A 1 384 ? -13.844 -13.604 16.407 1.00 89.56 384 ALA A C 1
ATOM 2995 O O . ALA A 1 384 ? -12.804 -13.405 15.770 1.00 89.56 384 ALA A O 1
ATOM 2996 N N . LYS A 1 385 ? -14.061 -14.748 17.057 1.00 90.94 385 LYS A N 1
ATOM 2997 C CA . LYS A 1 385 ? -13.163 -15.903 17.020 1.00 90.94 385 LYS A CA 1
ATOM 2998 C C . LYS A 1 385 ? -13.723 -16.961 16.088 1.00 90.94 385 LYS A C 1
ATOM 3000 O O . LYS A 1 385 ? -14.930 -17.215 16.058 1.00 90.94 385 LYS A O 1
ATOM 3005 N N . GLY A 1 386 ? -12.825 -17.630 15.383 1.00 90.94 386 GLY A N 1
ATOM 3006 C CA . GLY A 1 386 ? -13.178 -18.766 14.553 1.00 90.94 386 GLY A CA 1
ATOM 3007 C C . GLY A 1 386 ? -12.089 -19.819 14.511 1.00 90.94 386 GLY A C 1
ATOM 3008 O O . GLY A 1 386 ? -11.052 -19.717 15.170 1.00 90.94 386 GLY A O 1
ATOM 3009 N N . THR A 1 387 ? -12.354 -20.841 13.716 1.00 92.25 387 THR A N 1
ATOM 3010 C CA . THR A 1 387 ? -11.381 -21.850 13.314 1.00 92.25 387 THR A CA 1
ATOM 3011 C C . THR A 1 387 ? -11.323 -21.903 11.800 1.00 92.25 387 THR A C 1
ATOM 3013 O O . THR A 1 387 ? -12.365 -21.830 11.144 1.00 92.25 387 THR A O 1
ATOM 3016 N N . ASP A 1 388 ? -10.115 -22.006 11.256 1.00 89.88 388 ASP A N 1
ATOM 3017 C CA . ASP A 1 388 ? -9.911 -22.204 9.825 1.00 89.88 388 ASP A CA 1
ATOM 3018 C C . ASP A 1 388 ? -10.314 -23.624 9.386 1.00 89.88 388 ASP A C 1
ATOM 3020 O O . ASP A 1 388 ? -10.681 -24.481 10.198 1.00 89.88 388 ASP A O 1
ATOM 3024 N N . ALA A 1 389 ? -10.213 -23.897 8.085 1.00 88.38 389 ALA A N 1
ATOM 3025 C CA . ALA A 1 389 ? -10.533 -25.200 7.505 1.00 88.38 389 ALA A CA 1
ATOM 3026 C C . ALA A 1 389 ? -9.673 -26.367 8.035 1.00 88.38 389 ALA A C 1
ATOM 3028 O O . ALA A 1 389 ? -10.003 -27.529 7.802 1.00 88.38 389 ALA A O 1
ATOM 3029 N N . TRP A 1 390 ? -8.578 -26.079 8.745 1.00 87.12 390 TRP A N 1
ATOM 3030 C CA . TRP A 1 390 ? -7.700 -27.066 9.375 1.00 87.12 390 TRP A CA 1
ATOM 3031 C C . TRP A 1 390 ? -7.924 -27.173 10.890 1.00 87.12 390 TRP A C 1
ATOM 3033 O O . TRP A 1 390 ? -7.141 -27.833 11.575 1.00 87.12 390 TRP A O 1
ATOM 3043 N N . GLY A 1 391 ? -8.968 -26.530 11.423 1.00 87.25 391 GLY A N 1
ATOM 3044 C CA . GLY A 1 391 ? -9.297 -26.527 12.847 1.00 87.25 391 GLY A CA 1
ATOM 3045 C C . GLY A 1 391 ? -8.350 -25.681 13.699 1.00 87.25 391 GLY A C 1
ATOM 3046 O O . GLY A 1 391 ? -8.367 -25.798 14.926 1.00 87.25 391 GLY A O 1
ATOM 3047 N N . ARG A 1 392 ? -7.505 -24.840 13.089 1.00 88.00 392 ARG A N 1
ATOM 3048 C CA . ARG A 1 392 ? -6.602 -23.958 13.835 1.00 88.00 392 ARG A CA 1
ATOM 3049 C C . ARG A 1 392 ? -7.372 -22.710 14.248 1.00 88.00 392 ARG A C 1
ATOM 3051 O O . ARG A 1 392 ? -8.175 -22.214 13.455 1.00 88.00 392 ARG A O 1
ATOM 3058 N N . PRO A 1 393 ? -7.140 -22.174 15.458 1.00 82.50 393 PRO A N 1
ATOM 3059 C CA . PRO A 1 393 ? -7.763 -20.928 15.872 1.00 82.50 393 PRO A CA 1
ATOM 3060 C C . PRO A 1 393 ? -7.423 -19.808 14.886 1.00 82.50 393 PRO A C 1
ATOM 3062 O O . PRO A 1 393 ? -6.271 -19.398 14.768 1.00 82.50 393 PRO A O 1
ATOM 3065 N N . SER A 1 394 ? -8.437 -19.292 14.201 1.00 65.06 394 SER A N 1
ATOM 3066 C CA . SER A 1 394 ? -8.361 -18.027 13.488 1.00 65.06 394 SER A CA 1
ATOM 3067 C C . SER A 1 394 ? -8.859 -16.966 14.457 1.00 65.06 394 SER A C 1
ATOM 3069 O O . SER A 1 394 ? -10.050 -16.658 14.551 1.00 65.06 394 SER A O 1
ATOM 3071 N N . SER A 1 395 ? -7.946 -16.449 15.258 1.00 51.50 395 SER A N 1
ATOM 3072 C CA . SER A 1 395 ? -8.193 -15.196 15.940 1.00 51.50 395 SER A CA 1
ATOM 3073 C C . SER A 1 395 ? -7.528 -14.136 15.081 1.00 51.50 395 SER A C 1
ATOM 3075 O O . SER A 1 395 ? -6.303 -14.095 14.976 1.00 51.50 395 SER A O 1
ATOM 3077 N N . TRP A 1 396 ? -8.343 -13.283 14.460 1.00 50.62 396 TRP A N 1
ATOM 3078 C CA . TRP A 1 396 ? -7.883 -12.125 13.686 1.00 50.62 396 TRP A CA 1
ATOM 3079 C C . TRP A 1 396 ? -7.052 -11.134 14.539 1.00 50.62 396 TRP A C 1
ATOM 3081 O O . TRP A 1 396 ? -6.529 -10.155 14.017 1.00 50.62 396 TRP A O 1
ATOM 3091 N N . LEU A 1 397 ? -6.867 -11.434 15.835 1.00 38.06 397 LEU A N 1
ATOM 3092 C CA . LEU A 1 397 ? -6.047 -10.728 16.818 1.00 38.06 397 LEU A CA 1
ATOM 3093 C C . LEU A 1 397 ? -5.082 -11.635 17.640 1.00 38.06 397 LEU A C 1
ATOM 3095 O O . LEU A 1 397 ? -4.560 -11.166 18.651 1.00 38.06 397 LEU A O 1
ATOM 3099 N N . ASP A 1 398 ? -4.793 -12.905 17.275 1.00 33.25 398 ASP A N 1
ATOM 3100 C CA . ASP A 1 398 ? -3.875 -13.736 18.103 1.00 33.25 398 ASP A CA 1
ATOM 3101 C C . ASP A 1 398 ? -2.401 -13.465 17.780 1.00 33.25 398 ASP A C 1
ATOM 3103 O O . ASP A 1 398 ? -1.922 -13.634 16.658 1.00 33.25 398 ASP A O 1
ATOM 3107 N N . ARG A 1 399 ? -1.669 -13.059 18.816 1.00 35.97 399 ARG A N 1
ATOM 3108 C CA . ARG A 1 399 ? -0.281 -12.589 18.820 1.00 35.97 399 ARG A CA 1
ATOM 3109 C C . ARG A 1 399 ? 0.751 -13.723 18.748 1.00 35.97 399 ARG A C 1
ATOM 3111 O O . ARG A 1 399 ? 1.697 -13.724 19.538 1.00 35.97 399 ARG A O 1
ATOM 3118 N N . ARG A 1 400 ? 0.637 -14.689 17.830 1.00 26.73 400 ARG A N 1
ATOM 3119 C CA . ARG A 1 400 ? 1.676 -15.732 17.676 1.00 26.73 400 ARG A CA 1
ATOM 3120 C C . ARG A 1 400 ? 1.983 -16.122 16.226 1.00 26.73 400 ARG A C 1
ATOM 3122 O O . ARG A 1 400 ? 1.406 -17.055 15.691 1.00 26.73 400 ARG A O 1
ATOM 3129 N N . GLY A 1 401 ? 3.030 -15.491 15.687 1.00 26.38 401 GLY A N 1
ATOM 3130 C CA . GLY A 1 401 ? 3.944 -16.090 14.703 1.00 26.38 401 GLY A CA 1
ATOM 3131 C C . GLY A 1 401 ? 3.574 -15.945 13.218 1.00 26.38 401 GLY A C 1
ATOM 3132 O O . GLY A 1 401 ? 2.405 -15.780 12.885 1.00 26.38 401 GLY A O 1
ATOM 3133 N N . PRO A 1 402 ? 4.577 -15.974 12.315 1.00 31.73 402 PRO A N 1
ATOM 3134 C CA . PRO A 1 402 ? 4.416 -15.620 10.913 1.00 31.73 402 PRO A CA 1
ATOM 3135 C C . PRO A 1 402 ? 3.816 -16.800 10.147 1.00 31.73 402 PRO A C 1
ATOM 3137 O O . PRO A 1 402 ? 4.481 -17.800 9.890 1.00 31.73 402 PRO A O 1
ATOM 3140 N N . GLY A 1 403 ? 2.544 -16.679 9.794 1.00 29.06 403 GLY A N 1
ATOM 3141 C CA . GLY A 1 403 ? 1.871 -17.552 8.845 1.00 29.06 403 GLY A CA 1
ATOM 3142 C C . GLY A 1 403 ? 1.182 -16.676 7.818 1.00 29.06 403 GLY A C 1
ATOM 3143 O O . GLY A 1 403 ? 0.445 -15.762 8.175 1.00 29.06 403 GLY A O 1
ATOM 3144 N N . GLU A 1 404 ? 1.491 -16.915 6.553 1.00 33.53 404 GLU A N 1
ATOM 3145 C CA . GLU A 1 404 ? 0.931 -16.241 5.391 1.00 33.53 404 GLU A CA 1
ATOM 3146 C C . GLU A 1 404 ? -0.601 -16.202 5.450 1.00 33.53 404 GLU A C 1
ATOM 3148 O O . GLU A 1 404 ? -1.288 -17.166 5.127 1.00 33.53 404 GLU A O 1
ATOM 3153 N N . SER A 1 405 ? -1.154 -15.057 5.831 1.00 30.28 405 SER A N 1
ATOM 3154 C CA . SER A 1 405 ? -2.543 -14.731 5.550 1.00 30.28 405 SER A CA 1
ATOM 3155 C C . SER A 1 405 ? -2.582 -13.359 4.893 1.00 30.28 405 SER A C 1
ATOM 3157 O O . SER A 1 405 ? -2.820 -12.337 5.539 1.00 30.28 405 SER A O 1
ATOM 3159 N N . LYS A 1 406 ? -2.372 -13.331 3.573 1.00 28.92 406 LYS A N 1
ATOM 3160 C CA . LYS A 1 406 ? -3.016 -12.318 2.728 1.00 28.92 406 LYS A CA 1
ATOM 3161 C C . LYS A 1 406 ? -4.511 -12.658 2.676 1.00 28.92 406 LYS A C 1
ATOM 3163 O O . LYS A 1 406 ? -5.002 -13.200 1.693 1.00 28.92 406 LYS A O 1
ATOM 3168 N N . GLY A 1 407 ? -5.197 -12.442 3.793 1.00 26.64 407 GLY A N 1
ATOM 3169 C CA . GLY A 1 407 ? -6.650 -12.415 3.853 1.00 26.64 407 GLY A CA 1
ATOM 3170 C C . GLY A 1 407 ? -7.071 -10.964 3.715 1.00 26.64 407 GLY A C 1
ATOM 3171 O O . GLY A 1 407 ? -7.043 -10.236 4.702 1.00 26.64 407 GLY A O 1
ATOM 3172 N N . TYR A 1 408 ? -7.370 -10.542 2.490 1.00 24.75 408 TYR A N 1
ATOM 3173 C CA . TYR A 1 408 ? -8.296 -9.432 2.284 1.00 24.75 408 TYR A CA 1
ATOM 3174 C C . TYR A 1 408 ? -9.725 -9.975 2.488 1.00 24.75 408 TYR A C 1
ATOM 3176 O O . TYR A 1 408 ? -9.924 -11.170 2.229 1.00 24.75 408 TYR A O 1
ATOM 3184 N N . PRO A 1 409 ? -10.661 -9.159 3.010 1.00 31.81 409 PRO A N 1
ATOM 3185 C CA . PRO A 1 409 ? -12.069 -9.532 3.153 1.00 31.81 409 PRO A CA 1
ATOM 3186 C C . PRO A 1 409 ? -12.713 -9.975 1.834 1.00 31.81 409 PRO A C 1
ATOM 3188 O O . PRO A 1 409 ? -12.266 -9.506 0.760 1.00 31.81 409 PRO A O 1
#

Secondary structure (DSSP, 8-state):
--------S-STTTTHHHHHHHS--PPPPSS--TTSTTHHHHHHHHHHHHHT-TTSTTHHHHHHHHHHHHHSTTTHHHHHHHHHHHHHHHHHHTSHHHHHHT-S-HHHHTT--HHHHHHHHHHHH-GGGTT-TT-HHHHHHHHHHHH--EEEE--SS--S-HHHHEEEEEEEEEEPPPTTS-GGGSSS-HHHHHHHHHHTTSPP----SSPEETT--GGG-HHHHHHHHHHHHHHHHHHHT-S-SSPEEEEEEEEESSTTHHHHHHHHHHHHHHHH---TTEEEEEE-HHHHHHHIIIIIHHHHHHHS--TTHHHHHTT--SSSSTHHHHHHHHHHHHHHHHHT-TT--EEEEPPTT----HHHHHHHHSS-HHHHHTSTTTT-EEE-TTS-EEETT------------

Foldseek 3Di:
DDPDDDPPDPLLQLCQLLLCVVCVPPDQPPDLPCVDPCNLVSLVSLLSQVSNHDVRPCVVVSVVSLVVLCVPPVRVVVSVVSVVVSVVVSVQSVPPVLVVLSPPRSVVLNPDDPQRSVLSVCSRVPVVCHPCVVCVVVVVVVVCLQFDWAFPWFAPDADPQLLQQAAEEEEQAAEAADPPDDLVPAPDDPVLSVLSVVQNPADFDDDDDPHHHQRPDLVSRLQNQQLQQVLVLVVVCVVVVSDDQAAREYEYQYEYRTPSCLVVRVVSCVVSCVVRPPSNNYDYHYDAQVNQVCCLVVPQVVCCCPPPPDPCSCVVSVLDGRYDDPSSVVVVQQVVQVVCCVPPHVSHPYYDYDYSNDHFPQVVCCVPPVDGPSRVSRGSNNQTWTAGSVRHIPRVPDDDDDDDDPDDD

pLDDT: mean 84.55, std 16.71, range [23.56, 97.56]

Organism: NCBI:txid1641165

Radius of gyration: 27.08 Å; chains: 1; bounding box: 79×61×76 Å

Sequence (409 aa):
MLIAPHRRCAMTTQLQPILTRLLQTPQLSTAPDLGKEQAPASLNQAFLILLAGPQQPQFTRAKDLLATAQENAQYAELARFYQQGLQRIQTELADPVVAQRFTRPAAAWSHLSDDELAEATWSVFFPEAVGIYGQETDRVAELRQRRTVTLTQLAPEPITDSAQQLLLTSNALLTVPLASTAISELPFDDEFCQQLQAVAQEPQLYWYDHPIPIGITPENNEILYGLRALNQALDVERQRGHLGQQPVPCALSVSVTHKGLQTLAKEYLKQTLAADAPLHNLNIFAFTEADTEALVRQVLLPAVAQYCPTPAAADLLSVFGVDGRYGRHYSFLKAISALWQGLVADTVQGTFKIDLDQVFPQSELIEQTGASAFEHFMTPLWGAKGTDAWGRPSSWLDRRGPGESKGYP